Protein AF-A0A6G7ZC68-F1 (afdb_monomer)

pLDDT: mean 85.73, std 11.6, range [29.84, 97.5]

Mean predicted aligned error: 9.09 Å

Sequence (381 aa):
MTNIRFRMNNGDIGSYDFPLTLTQLKEFFPNRTIELLEEKFIPWLNTRNHQTLNAYELNAFVRLYESLTDFEQKKINAIVSLNPSLTLNELTQHIQYLHYFGLINNFDDYTVSDNLARELFVQHYPNGVPDGIIGTDNEPEWFDDGDWAKQHLEHHQTDYGWLFVLNDKLPSIPENEKLYHSRWLEEPSVQVTVTNPTNQSFIRLPLCLDDTELEESCLRLDVESIDDLTLSIENMNLDGELFNHIKPILLESNIQLSNSFISNINKLHYKEIQCLNTVLDYIHVDDQSQLQVILASLHDFKLVETEINTQAEYASIKLKELARNNWVECQKWIDDFIDYDAVGKTMIDNNTIVQTENGFLEVPEEYSHFFENSLTKEEKL

Foldseek 3Di:
DDWWWWAAPVRDIDTDDAPDFPVCCCVVCVVQKTQGDQDDPQLLRNLRHRHIDRSLLVRLLVVLLVVDDPLLVLLLSQVCVVVSPDDSQNSLLCLLVVLQKFFDQDPVLLVQQLSVQVRNVCSNCVPDDPPPPDDPPDSPVSNVSSVCQVVPWDWDQDPRGIMTRNDPDRDDDDPQEREGSDSDDDPFQKWKKKAQPPPRRIYTDHQDDDPRSVFSRCVSRVDSGSQNIAMDMDGDRADPQLCVLVVVQLNVDRPSLSSNLSSLVRPDDPVLSVLLSQVCVQFRDNHSVVVVVCSVCSVVKDDDFDDVQALLRVQVVVVCVVCVPPDDPVVVVCNVVDPSRVVSVVVVVVFVWDRDPGYIIGDDPVCSVRRPVRVVVVVVD

Radius of gyration: 28.59 Å; Cα contacts (8 Å, |Δi|>4): 516; chains: 1; bounding box: 69×56×81 Å

Structure (mmCIF, N/CA/C/O backbone):
data_AF-A0A6G7ZC68-F1
#
_entry.id   AF-A0A6G7ZC68-F1
#
loop_
_atom_site.group_PDB
_atom_site.id
_atom_site.type_symbol
_atom_site.label_atom_id
_atom_site.label_alt_id
_atom_site.label_comp_id
_atom_site.label_asym_id
_atom_site.label_entity_id
_atom_site.label_seq_id
_atom_site.pdbx_PDB_ins_code
_atom_site.Cartn_x
_atom_site.Cartn_y
_atom_site.Cartn_z
_atom_site.occupancy
_atom_site.B_iso_or_equiv
_atom_site.auth_seq_id
_atom_site.auth_comp_id
_atom_site.auth_asym_id
_atom_site.auth_atom_id
_atom_site.pdbx_PDB_model_num
ATOM 1 N N . MET A 1 1 ? 18.693 11.557 -7.534 1.00 72.19 1 MET A N 1
ATOM 2 C CA . MET A 1 1 ? 18.263 12.684 -8.374 1.00 72.19 1 MET A CA 1
ATOM 3 C C . MET A 1 1 ? 18.598 12.379 -9.815 1.00 72.19 1 MET A C 1
ATOM 5 O O . MET A 1 1 ? 19.763 12.150 -10.143 1.00 72.19 1 MET A O 1
ATOM 9 N N . THR A 1 2 ? 17.567 12.371 -10.650 1.00 80.31 2 THR A N 1
ATOM 10 C CA . THR A 1 2 ? 17.617 11.995 -12.057 1.00 80.31 2 THR A CA 1
ATOM 11 C C . THR A 1 2 ? 17.342 13.236 -12.895 1.00 80.31 2 THR A C 1
ATOM 13 O O . THR A 1 2 ? 16.232 13.764 -12.868 1.00 80.31 2 THR A O 1
ATOM 16 N N . ASN A 1 3 ? 18.348 13.734 -13.618 1.00 85.50 3 ASN A N 1
ATOM 17 C CA . ASN A 1 3 ? 18.171 14.909 -14.468 1.00 85.50 3 ASN A CA 1
ATOM 18 C C . ASN A 1 3 ? 17.459 14.508 -15.763 1.00 85.50 3 ASN A C 1
ATOM 20 O O . ASN A 1 3 ? 18.005 13.737 -16.549 1.00 85.50 3 ASN A O 1
ATOM 24 N N . ILE A 1 4 ? 16.250 15.024 -15.983 1.00 85.81 4 ILE A N 1
ATOM 25 C CA . ILE A 1 4 ? 15.424 14.670 -17.139 1.00 85.81 4 ILE A CA 1
ATOM 26 C C . ILE A 1 4 ? 15.220 15.896 -18.018 1.00 85.81 4 ILE A C 1
ATOM 28 O O . ILE A 1 4 ? 14.776 16.951 -17.556 1.00 85.81 4 ILE A O 1
ATOM 32 N N . ARG A 1 5 ? 15.516 15.733 -19.311 1.00 86.56 5 ARG A N 1
ATOM 33 C CA . ARG A 1 5 ? 15.274 16.734 -20.352 1.00 86.56 5 ARG A CA 1
ATOM 34 C C . ARG A 1 5 ? 13.948 16.464 -21.039 1.00 86.56 5 ARG A C 1
ATOM 36 O O . ARG A 1 5 ? 13.687 15.343 -21.464 1.00 86.56 5 ARG A O 1
ATOM 43 N N . PHE A 1 6 ? 13.141 17.495 -21.226 1.00 85.19 6 PHE A N 1
ATOM 44 C CA . PHE A 1 6 ? 11.836 17.352 -21.864 1.00 85.19 6 PHE A CA 1
ATOM 45 C C . PHE A 1 6 ? 11.433 18.622 -22.618 1.00 85.19 6 PHE A C 1
ATOM 47 O O . PHE A 1 6 ? 12.006 19.700 -22.427 1.00 85.19 6 PHE A O 1
ATOM 54 N N . ARG A 1 7 ? 10.432 18.483 -23.486 1.00 83.19 7 ARG A N 1
ATOM 55 C CA . ARG A 1 7 ? 9.741 19.580 -24.160 1.00 83.19 7 ARG A CA 1
ATOM 56 C C . ARG A 1 7 ? 8.352 19.757 -23.545 1.00 83.19 7 ARG A C 1
ATOM 58 O O . ARG A 1 7 ? 7.592 18.799 -23.412 1.00 83.19 7 ARG A O 1
ATOM 65 N N . MET A 1 8 ? 8.048 20.991 -23.165 1.00 77.94 8 MET A N 1
ATOM 66 C CA . MET A 1 8 ? 6.754 21.417 -22.640 1.00 77.94 8 MET A CA 1
ATOM 67 C C . MET A 1 8 ? 5.737 21.616 -23.773 1.00 77.94 8 MET A C 1
ATOM 69 O O . MET A 1 8 ? 6.108 21.853 -24.923 1.00 77.94 8 MET A O 1
ATOM 73 N N . ASN A 1 9 ? 4.440 21.625 -23.444 1.00 72.50 9 ASN A N 1
ATOM 74 C CA . ASN A 1 9 ? 3.363 21.837 -24.426 1.00 72.50 9 ASN A CA 1
ATOM 75 C C . ASN A 1 9 ? 3.447 23.190 -25.164 1.00 72.50 9 ASN A C 1
ATOM 77 O O . ASN A 1 9 ? 2.936 23.318 -26.273 1.00 72.50 9 ASN A O 1
ATOM 81 N N . ASN A 1 10 ? 4.082 24.203 -24.568 1.00 74.56 10 ASN A N 1
ATOM 82 C CA . ASN A 1 10 ? 4.308 25.508 -25.199 1.00 74.56 10 ASN A CA 1
ATOM 83 C C . ASN A 1 10 ? 5.539 25.533 -26.136 1.00 74.56 10 ASN A C 1
ATOM 85 O O . ASN A 1 10 ? 5.815 26.564 -26.745 1.00 74.56 10 ASN A O 1
ATOM 89 N N . GLY A 1 11 ? 6.258 24.413 -26.268 1.00 73.19 11 GLY A N 1
ATOM 90 C CA . GLY A 1 11 ? 7.461 24.271 -27.088 1.00 73.19 11 GLY A CA 1
ATOM 91 C C . GLY A 1 11 ? 8.777 24.557 -26.359 1.00 73.19 11 GLY A C 1
ATOM 92 O O . GLY A 1 11 ? 9.836 24.291 -26.932 1.00 73.19 11 GLY A O 1
ATOM 93 N N . ASP A 1 12 ? 8.734 25.043 -25.114 1.00 79.00 12 ASP A N 1
ATOM 94 C CA . ASP A 1 12 ? 9.936 25.309 -24.324 1.00 79.00 12 ASP A CA 1
ATOM 95 C C . ASP A 1 12 ? 10.637 24.007 -23.923 1.00 79.00 12 ASP A C 1
ATOM 97 O O . ASP A 1 12 ? 10.011 22.968 -23.702 1.00 79.00 12 ASP A O 1
ATOM 101 N N . ILE A 1 13 ? 11.965 24.066 -23.823 1.00 85.44 13 ILE A N 1
ATOM 102 C CA . ILE A 1 13 ? 12.799 22.936 -23.406 1.00 85.44 13 ILE A CA 1
ATOM 103 C C . ILE A 1 13 ? 13.273 23.179 -21.977 1.00 85.44 13 ILE A C 1
ATOM 105 O O . ILE A 1 13 ? 13.881 24.210 -21.691 1.00 85.44 13 ILE A O 1
ATOM 109 N N . GLY A 1 14 ? 13.027 22.202 -21.107 1.00 83.69 14 GLY A N 1
ATOM 110 C CA . GLY A 1 14 ? 13.436 22.209 -19.706 1.00 83.69 14 GLY A CA 1
ATOM 111 C C . GLY A 1 14 ? 14.378 21.055 -19.364 1.00 83.69 14 GLY A C 1
ATOM 112 O O . GLY A 1 14 ? 14.467 20.064 -20.094 1.00 83.69 14 GLY A O 1
ATOM 113 N N . SER A 1 15 ? 15.091 21.201 -18.248 1.00 87.94 15 SER A N 1
ATOM 114 C CA . SER A 1 15 ? 15.918 20.160 -17.629 1.00 87.94 15 SER A CA 1
ATOM 115 C C . SER A 1 15 ? 15.761 20.289 -16.124 1.00 87.94 15 SER A C 1
ATOM 117 O O . SER A 1 15 ? 16.083 21.345 -15.580 1.00 87.94 15 SER A O 1
ATOM 119 N N . TYR A 1 16 ? 15.251 19.254 -15.467 1.00 86.75 16 TYR A N 1
ATOM 120 C CA . TYR A 1 16 ? 14.972 19.290 -14.032 1.00 86.75 16 TYR A CA 1
ATOM 121 C C . TYR A 1 16 ? 15.452 18.008 -13.369 1.00 86.75 16 TYR A C 1
ATOM 123 O O . TYR A 1 16 ? 15.434 16.941 -13.984 1.00 86.75 16 TYR A O 1
ATOM 131 N N . ASP A 1 17 ? 15.864 18.129 -12.112 1.00 89.00 17 ASP A N 1
ATOM 132 C CA . ASP A 1 17 ? 16.223 16.994 -11.274 1.00 89.00 17 ASP A CA 1
ATOM 133 C C . ASP A 1 17 ? 14.951 16.429 -10.636 1.00 89.00 17 ASP A C 1
ATOM 135 O O . ASP A 1 17 ? 14.350 17.057 -9.766 1.00 89.00 17 ASP A O 1
ATOM 139 N N . PHE A 1 18 ? 14.524 15.258 -11.102 1.00 91.25 18 PHE A N 1
ATOM 140 C CA . PHE A 1 18 ? 13.441 14.496 -10.489 1.00 91.25 18 PHE A CA 1
ATOM 141 C C . PHE A 1 18 ? 13.977 13.664 -9.302 1.00 91.25 18 PHE A C 1
ATOM 143 O O . PHE A 1 18 ? 15.152 13.275 -9.323 1.00 91.25 18 PHE A O 1
ATOM 150 N N . PRO A 1 19 ? 13.138 13.362 -8.291 1.00 92.69 19 PRO A N 1
ATOM 151 C CA . PRO A 1 19 ? 11.745 13.791 -8.156 1.00 92.69 19 PRO A CA 1
ATOM 152 C C . PRO A 1 19 ? 11.624 15.253 -7.685 1.00 92.69 19 PRO A C 1
ATOM 154 O O . PRO A 1 19 ? 12.395 15.736 -6.859 1.00 92.69 19 PRO A O 1
ATOM 157 N N . LEU A 1 20 ? 10.626 15.953 -8.212 1.00 92.50 20 LEU A N 1
ATOM 158 C CA . LEU A 1 20 ? 10.234 17.309 -7.853 1.00 92.50 20 LEU A CA 1
ATOM 159 C C . LEU A 1 20 ? 9.220 17.300 -6.707 1.00 92.50 20 LEU A C 1
ATOM 161 O O . LEU A 1 20 ? 8.471 16.340 -6.515 1.00 92.50 20 LEU A O 1
ATOM 165 N N . THR A 1 21 ? 9.164 18.408 -5.968 1.00 93.00 21 THR A N 1
ATOM 166 C CA . THR A 1 21 ? 8.101 18.637 -4.979 1.00 93.00 21 THR A CA 1
ATOM 167 C C . THR A 1 21 ? 6.751 18.862 -5.663 1.00 93.00 21 THR A C 1
ATOM 169 O O . THR A 1 21 ? 6.693 19.344 -6.795 1.00 93.00 21 THR A O 1
ATOM 172 N N . LEU A 1 22 ? 5.649 18.598 -4.954 1.00 91.81 22 LEU A N 1
ATOM 173 C CA . LEU A 1 22 ? 4.298 18.811 -5.481 1.00 91.81 22 LEU A CA 1
ATOM 174 C C . LEU A 1 22 ? 4.061 20.255 -5.958 1.00 91.81 22 LEU A C 1
ATOM 176 O O . LEU A 1 22 ? 3.474 20.474 -7.017 1.00 91.81 22 LEU A O 1
ATOM 180 N N . THR A 1 23 ? 4.563 21.248 -5.219 1.00 93.44 23 THR A N 1
ATOM 181 C CA . THR A 1 23 ? 4.476 22.663 -5.615 1.00 93.44 23 THR A CA 1
ATOM 182 C C . THR A 1 23 ? 5.178 22.914 -6.949 1.00 93.44 23 THR A C 1
ATOM 184 O O . THR A 1 23 ? 4.601 23.544 -7.831 1.00 93.44 23 THR A O 1
ATOM 187 N N . GLN A 1 24 ? 6.387 22.371 -7.129 1.00 93.06 24 GLN A N 1
ATOM 188 C CA . GLN A 1 24 ? 7.128 22.473 -8.389 1.00 93.06 24 GLN A CA 1
ATOM 189 C C . GLN A 1 24 ? 6.419 21.735 -9.527 1.00 93.06 24 GLN A C 1
ATOM 191 O O . GLN A 1 24 ? 6.386 22.245 -10.642 1.00 93.06 24 GLN A O 1
ATOM 196 N N . LEU A 1 25 ? 5.820 20.567 -9.266 1.00 92.06 25 LEU A N 1
ATOM 197 C CA . LEU A 1 25 ? 5.045 19.843 -10.276 1.00 92.06 25 LEU A CA 1
ATOM 198 C C . LEU A 1 25 ? 3.859 20.671 -10.778 1.00 92.06 25 LEU A C 1
ATOM 200 O O . LEU A 1 25 ? 3.668 20.799 -11.987 1.00 92.06 25 LEU A O 1
ATOM 204 N N . LYS A 1 26 ? 3.094 21.268 -9.859 1.00 91.38 26 LYS A N 1
ATOM 205 C CA . LYS A 1 26 ? 1.951 22.131 -10.190 1.00 91.38 26 LYS A CA 1
ATOM 206 C C . LYS A 1 26 ? 2.379 23.390 -10.948 1.00 91.38 26 LYS A C 1
ATOM 208 O O . LYS A 1 26 ? 1.705 23.785 -11.895 1.00 91.38 26 LYS A O 1
ATOM 213 N N . GLU A 1 27 ? 3.493 24.004 -10.550 1.00 90.31 27 GLU A N 1
ATOM 214 C CA . GLU A 1 27 ? 4.019 25.221 -11.178 1.00 90.31 27 GLU A CA 1
ATOM 215 C C . GLU A 1 27 ? 4.593 24.954 -12.576 1.00 90.31 27 GLU A C 1
ATOM 217 O O . GLU A 1 27 ? 4.278 25.671 -13.527 1.00 90.31 27 GLU A O 1
ATOM 222 N N . PHE A 1 28 ? 5.431 23.926 -12.716 1.00 88.25 28 PHE A N 1
ATOM 223 C CA . PHE A 1 28 ? 6.150 23.651 -13.960 1.00 88.25 28 PHE A CA 1
ATOM 224 C C . PHE A 1 28 ? 5.308 22.862 -14.962 1.00 88.25 28 PHE A C 1
ATOM 226 O O . PHE A 1 28 ? 5.465 23.056 -16.166 1.00 88.25 28 PHE A O 1
ATOM 233 N N . PHE A 1 29 ? 4.384 22.014 -14.500 1.00 87.94 29 PHE A N 1
ATOM 234 C CA . PHE A 1 29 ? 3.568 21.148 -15.358 1.00 87.94 29 PHE A CA 1
ATOM 235 C C . PHE A 1 29 ? 2.064 21.349 -15.138 1.00 87.94 29 PHE A C 1
ATOM 237 O O . PHE A 1 29 ? 1.350 20.386 -14.838 1.00 87.94 29 PHE A O 1
ATOM 244 N N . PRO A 1 30 ? 1.527 22.561 -15.374 1.00 82.25 30 PRO A N 1
ATOM 245 C CA . PRO A 1 30 ? 0.097 22.825 -15.205 1.00 82.25 30 PRO A CA 1
ATOM 246 C C . PRO A 1 30 ? -0.774 21.956 -16.128 1.00 82.25 30 PRO A C 1
ATOM 248 O O . PRO A 1 30 ? -1.886 21.587 -15.769 1.00 82.25 30 PRO A O 1
ATOM 251 N N . ASN A 1 31 ? -0.242 21.558 -17.291 1.00 83.62 31 ASN A N 1
ATOM 252 C CA . ASN A 1 31 ? -0.915 20.667 -18.244 1.00 83.62 31 ASN A CA 1
ATOM 253 C C . ASN A 1 31 ? -0.585 19.177 -18.041 1.00 83.62 31 ASN A C 1
ATOM 255 O O . ASN A 1 31 ? -1.036 18.354 -18.833 1.00 83.62 31 ASN A O 1
ATOM 259 N N . ARG A 1 32 ? 0.219 18.828 -17.024 1.00 86.75 32 ARG A N 1
ATOM 260 C CA . ARG A 1 32 ? 0.597 17.461 -16.602 1.00 86.75 32 ARG A CA 1
ATOM 261 C C . ARG A 1 32 ? 1.403 16.627 -17.585 1.00 86.75 32 ARG A C 1
ATOM 263 O O . ARG A 1 32 ? 2.061 15.695 -17.150 1.00 86.75 32 ARG A O 1
ATOM 270 N N . THR A 1 33 ? 1.361 16.909 -18.879 1.00 87.62 33 THR A N 1
ATOM 271 C CA . THR A 1 33 ? 2.051 16.125 -19.904 1.00 87.62 33 THR A CA 1
ATOM 272 C C . THR A 1 33 ? 3.378 16.758 -20.297 1.00 87.62 33 THR A C 1
ATOM 274 O O . THR A 1 33 ? 3.464 17.976 -20.460 1.00 87.62 33 THR A O 1
ATOM 277 N N . ILE A 1 34 ? 4.388 15.922 -20.522 1.00 88.31 34 ILE A N 1
ATOM 278 C CA . ILE A 1 34 ? 5.704 16.317 -21.033 1.00 88.31 34 ILE A CA 1
ATOM 279 C C . ILE A 1 34 ? 6.133 15.383 -22.160 1.00 88.31 34 ILE A C 1
ATOM 281 O O . ILE A 1 34 ? 5.841 14.193 -22.116 1.00 88.31 34 ILE A O 1
ATOM 285 N N . GLU A 1 35 ? 6.843 15.894 -23.163 1.00 90.19 35 GLU A N 1
ATOM 286 C CA . GLU A 1 35 ? 7.511 15.056 -24.166 1.00 90.19 35 GLU A CA 1
ATOM 287 C C . GLU A 1 35 ? 8.961 14.822 -23.737 1.00 90.19 35 GLU A C 1
ATOM 289 O O . GLU A 1 35 ? 9.744 15.770 -23.637 1.00 90.19 35 GLU A O 1
ATOM 294 N N . LEU A 1 36 ? 9.334 13.568 -23.488 1.00 89.06 36 LEU A N 1
ATOM 295 C CA . LEU A 1 36 ? 10.692 13.212 -23.088 1.00 89.06 36 LEU A CA 1
ATOM 296 C C . LEU A 1 36 ? 11.678 13.453 -24.244 1.00 89.06 36 LEU A C 1
ATOM 298 O O . LEU A 1 36 ? 11.459 12.998 -25.366 1.00 89.06 36 LEU A O 1
ATOM 302 N N . LEU A 1 37 ? 12.784 14.149 -23.983 1.00 88.62 37 LEU A N 1
ATOM 303 C CA . LEU A 1 37 ? 13.877 14.284 -24.950 1.00 88.62 37 LEU A CA 1
ATOM 304 C C . LEU A 1 37 ? 14.871 13.125 -24.805 1.00 88.62 37 LEU A C 1
ATOM 306 O O . LEU A 1 37 ? 14.836 12.386 -23.832 1.00 88.62 37 LEU A O 1
ATOM 310 N N . GLU A 1 38 ? 15.754 12.967 -25.790 1.00 88.25 38 GLU A N 1
ATOM 311 C CA . GLU A 1 38 ? 16.694 11.843 -25.869 1.00 88.25 38 GLU A CA 1
ATOM 312 C C . GLU A 1 38 ? 17.550 11.688 -24.593 1.00 88.25 38 GLU A C 1
ATOM 314 O O . GLU A 1 38 ? 18.398 12.534 -24.297 1.00 88.25 38 GLU A O 1
ATOM 319 N N . GLU A 1 39 ? 17.351 10.575 -23.885 1.00 85.94 39 GLU A N 1
ATOM 320 C CA . GLU A 1 39 ? 18.160 10.070 -22.776 1.00 85.94 39 GLU A CA 1
ATOM 321 C C . GLU A 1 39 ? 18.927 8.813 -23.215 1.00 85.94 39 GLU A C 1
ATOM 323 O O . GLU A 1 39 ? 18.379 7.937 -23.886 1.00 85.94 39 GLU A O 1
ATOM 328 N N . LYS A 1 40 ? 20.204 8.700 -22.834 1.00 83.56 40 LYS A N 1
ATOM 329 C CA . LYS A 1 40 ? 21.094 7.605 -23.272 1.00 83.56 40 LYS A CA 1
ATOM 330 C C . LYS A 1 40 ? 21.581 6.720 -22.140 1.00 83.56 40 LYS A C 1
ATOM 332 O O . LYS A 1 40 ? 21.917 5.567 -22.389 1.00 83.56 40 LYS A O 1
ATOM 337 N N . PHE A 1 41 ? 21.652 7.252 -20.928 1.00 83.81 41 PHE A N 1
ATOM 338 C CA . PHE A 1 41 ? 22.380 6.641 -19.822 1.00 83.81 41 PHE A CA 1
ATOM 339 C C . PHE A 1 41 ? 21.474 5.910 -18.836 1.00 83.81 41 PHE A C 1
ATOM 341 O O . PHE A 1 41 ? 21.965 5.088 -18.068 1.00 83.81 41 PHE A O 1
ATOM 348 N N . ILE A 1 42 ? 20.168 6.178 -18.866 1.00 87.06 42 ILE A N 1
ATOM 349 C CA . ILE A 1 42 ? 19.192 5.583 -17.950 1.00 87.06 42 ILE A CA 1
ATOM 350 C C . ILE A 1 42 ? 18.330 4.589 -18.739 1.00 87.06 42 ILE A C 1
ATOM 352 O O . ILE A 1 42 ? 17.476 5.028 -19.509 1.00 87.06 42 ILE A O 1
ATOM 356 N N . PRO A 1 43 ? 18.528 3.265 -18.591 1.00 88.62 43 PRO A N 1
ATOM 357 C CA . PRO A 1 43 ? 17.892 2.259 -19.450 1.00 88.62 43 PRO A CA 1
ATOM 358 C C . PRO A 1 43 ? 16.364 2.325 -19.451 1.00 88.62 43 PRO A C 1
ATOM 360 O O . PRO A 1 43 ? 15.735 2.328 -20.510 1.00 88.62 43 PRO A O 1
ATOM 363 N N . TRP A 1 44 ? 15.763 2.448 -18.266 1.00 90.56 44 TRP A N 1
ATOM 364 C CA . TRP A 1 44 ? 14.313 2.571 -18.123 1.00 90.56 44 TRP A CA 1
ATOM 365 C C . TRP A 1 44 ? 13.751 3.859 -18.732 1.00 90.56 44 TRP A C 1
ATOM 367 O O . TRP A 1 44 ? 12.605 3.865 -19.174 1.00 90.56 44 TRP A O 1
ATOM 377 N N . LEU A 1 45 ? 14.551 4.922 -18.836 1.00 89.88 45 LEU A N 1
ATOM 378 C CA . LEU A 1 45 ? 14.117 6.193 -19.414 1.00 89.88 45 LEU A CA 1
ATOM 379 C C . LEU A 1 45 ? 14.372 6.257 -20.929 1.00 89.88 45 LEU A C 1
ATOM 381 O O . LEU A 1 45 ? 13.512 6.713 -21.673 1.00 89.88 45 LEU A O 1
ATOM 385 N N . ASN A 1 46 ? 15.503 5.725 -21.404 1.00 88.38 46 ASN A N 1
ATOM 386 C CA . ASN A 1 46 ? 15.889 5.693 -22.823 1.00 88.38 46 ASN A CA 1
ATOM 387 C C . ASN A 1 46 ? 14.835 4.982 -23.691 1.00 88.38 46 ASN A C 1
ATOM 389 O O . ASN A 1 46 ? 14.471 5.456 -24.767 1.00 88.38 46 ASN A O 1
ATOM 393 N N . THR A 1 47 ? 14.257 3.891 -23.182 1.00 85.00 47 THR A N 1
ATOM 394 C CA . THR A 1 47 ? 13.164 3.158 -23.852 1.00 85.00 47 THR A CA 1
ATOM 395 C C . THR A 1 47 ? 11.912 4.004 -24.117 1.00 85.00 47 THR A C 1
ATOM 397 O O . THR A 1 47 ? 11.066 3.615 -24.921 1.00 85.00 47 THR A O 1
ATOM 400 N N . ARG A 1 48 ? 11.805 5.183 -23.491 1.00 88.12 48 ARG A N 1
ATOM 401 C CA . ARG A 1 48 ? 10.677 6.117 -23.600 1.00 88.12 48 ARG A CA 1
ATOM 402 C C . ARG A 1 48 ? 11.023 7.402 -24.354 1.00 88.12 48 ARG A C 1
ATOM 404 O O . ARG A 1 48 ? 10.217 8.332 -24.366 1.00 88.12 48 ARG A O 1
ATOM 411 N N . ASN A 1 49 ? 12.202 7.494 -24.970 1.00 88.94 49 ASN A N 1
ATOM 412 C CA . ASN A 1 49 ? 12.625 8.689 -25.703 1.00 88.94 49 ASN A CA 1
ATOM 413 C C . ASN A 1 49 ? 11.552 9.154 -26.703 1.00 88.94 49 ASN A C 1
ATOM 415 O O . ASN A 1 49 ? 11.010 8.351 -27.463 1.00 88.94 49 ASN A O 1
ATOM 419 N N . HIS A 1 50 ? 11.267 10.460 -26.711 1.00 89.06 50 HIS A N 1
ATOM 420 C CA . HIS A 1 50 ? 10.261 11.115 -27.562 1.00 89.06 50 HIS A CA 1
ATOM 421 C C . HIS A 1 50 ? 8.801 10.728 -27.290 1.00 89.06 50 HIS A C 1
ATOM 423 O O . HIS A 1 50 ? 7.915 11.112 -28.055 1.00 89.06 50 HIS A O 1
ATOM 429 N N . GLN A 1 51 ? 8.521 10.001 -26.207 1.00 90.50 51 GLN A N 1
ATOM 430 C CA . GLN A 1 51 ? 7.152 9.725 -25.780 1.00 90.50 51 GLN A CA 1
ATOM 431 C C . GLN A 1 51 ? 6.595 10.875 -24.938 1.00 90.50 51 GLN A C 1
ATOM 433 O O . GLN A 1 51 ? 7.315 11.533 -24.181 1.00 90.50 51 GLN A O 1
ATOM 438 N N . THR A 1 52 ? 5.284 11.095 -25.050 1.00 90.44 52 THR A N 1
ATOM 439 C CA . THR A 1 52 ? 4.545 11.972 -24.142 1.00 90.44 52 THR A CA 1
ATOM 440 C C . THR A 1 52 ? 4.176 11.197 -22.883 1.00 90.44 52 THR A C 1
ATOM 442 O O . THR A 1 52 ? 3.504 10.171 -22.960 1.00 90.44 52 THR A O 1
ATOM 445 N N . LEU A 1 53 ? 4.604 11.696 -21.728 1.00 90.19 53 LEU A N 1
ATOM 446 C CA . LEU A 1 53 ? 4.392 11.086 -20.420 1.00 90.19 53 LEU A CA 1
ATOM 447 C C . LEU A 1 53 ? 3.611 12.039 -19.514 1.00 90.19 53 LEU A C 1
ATOM 449 O O . LEU A 1 53 ? 3.721 13.260 -19.638 1.00 90.19 53 LEU A O 1
ATOM 453 N N . ASN A 1 54 ? 2.853 11.482 -18.570 1.00 90.69 54 ASN A N 1
ATOM 454 C CA . ASN A 1 54 ? 2.333 12.248 -17.442 1.00 90.69 54 ASN A CA 1
ATOM 455 C C . ASN A 1 54 ? 3.493 12.513 -16.457 1.00 90.69 54 ASN A C 1
ATOM 457 O O . ASN A 1 54 ? 4.170 11.586 -16.013 1.00 90.69 54 ASN A O 1
ATOM 461 N N . ALA A 1 55 ? 3.738 13.782 -16.134 1.00 91.88 55 ALA A N 1
ATOM 462 C CA . ALA A 1 55 ? 4.824 14.237 -15.274 1.00 91.88 55 ALA A CA 1
ATOM 463 C C . ALA A 1 55 ? 4.671 13.761 -13.824 1.00 91.88 55 ALA A C 1
ATOM 465 O O . ALA A 1 55 ? 5.680 13.481 -13.189 1.00 91.88 55 ALA A O 1
ATOM 466 N N . TYR A 1 56 ? 3.442 13.621 -13.318 1.00 92.88 56 TYR A N 1
ATOM 467 C CA . TYR A 1 56 ? 3.167 13.068 -11.987 1.00 92.88 56 TYR A CA 1
ATOM 468 C C . TYR A 1 56 ? 3.474 11.568 -11.952 1.00 92.88 56 TYR A C 1
ATOM 470 O O . TYR A 1 56 ? 4.092 11.093 -11.006 1.00 92.88 56 TYR A O 1
ATOM 478 N N . GLU A 1 57 ? 3.119 10.828 -13.008 1.00 92.00 57 GLU A N 1
ATOM 479 C CA . GLU A 1 57 ? 3.464 9.404 -13.135 1.00 92.00 57 GLU A CA 1
ATOM 480 C C . GLU A 1 57 ? 4.982 9.200 -13.197 1.00 92.00 57 GLU A C 1
ATOM 482 O O . GLU A 1 57 ? 5.532 8.337 -12.515 1.00 92.00 57 GLU A O 1
ATOM 487 N N . LEU A 1 58 ? 5.674 10.034 -13.981 1.00 92.94 58 LEU A N 1
ATOM 488 C CA . LEU A 1 58 ? 7.131 10.026 -14.047 1.00 92.94 58 LEU A CA 1
ATOM 489 C C . LEU A 1 58 ? 7.754 10.375 -12.690 1.00 92.94 58 LEU A C 1
ATOM 491 O O . LEU A 1 58 ? 8.686 9.698 -12.269 1.00 92.94 58 LEU A O 1
ATOM 495 N N . ASN A 1 59 ? 7.242 11.399 -12.001 1.00 93.75 59 ASN A N 1
ATOM 496 C CA . ASN A 1 59 ? 7.748 11.816 -10.694 1.00 93.75 59 ASN A CA 1
ATOM 497 C C . ASN A 1 59 ? 7.612 10.712 -9.648 1.00 93.75 59 ASN A C 1
ATOM 499 O O . ASN A 1 59 ? 8.584 10.399 -8.962 1.00 93.75 59 ASN A O 1
ATOM 503 N N . ALA A 1 60 ? 6.435 10.086 -9.590 1.00 91.69 60 ALA A N 1
ATOM 504 C CA . ALA A 1 60 ? 6.149 8.980 -8.691 1.00 91.69 60 ALA A CA 1
ATOM 505 C C . ALA A 1 60 ? 7.066 7.779 -8.973 1.00 91.69 60 ALA A C 1
ATOM 507 O O . ALA A 1 60 ? 7.646 7.213 -8.046 1.00 91.69 60 ALA A O 1
ATOM 508 N N . PHE A 1 61 ? 7.269 7.428 -10.248 1.00 93.56 61 PHE A N 1
ATOM 509 C CA . PHE A 1 61 ? 8.182 6.345 -10.609 1.00 93.56 61 PHE A CA 1
ATOM 510 C C . PHE A 1 61 ? 9.642 6.670 -10.273 1.00 93.56 61 PHE A C 1
ATOM 512 O O . PHE A 1 61 ? 10.332 5.824 -9.710 1.00 93.56 61 PHE A O 1
ATOM 519 N N . VAL A 1 62 ? 10.129 7.882 -10.575 1.00 93.56 62 VAL A N 1
ATOM 520 C CA . VAL A 1 62 ? 11.504 8.288 -10.231 1.00 93.56 62 VAL A CA 1
ATOM 521 C C . VAL A 1 62 ? 11.707 8.242 -8.720 1.00 93.56 62 VAL A C 1
ATOM 523 O O . VAL A 1 62 ? 12.713 7.704 -8.269 1.00 93.56 62 VAL A O 1
ATOM 526 N N . ARG A 1 63 ? 10.745 8.737 -7.931 1.00 91.44 63 ARG A N 1
ATOM 527 C CA . ARG A 1 63 ? 10.781 8.659 -6.464 1.00 91.44 63 ARG A CA 1
ATOM 528 C C . ARG A 1 63 ? 10.905 7.210 -5.987 1.00 91.44 63 ARG A C 1
ATOM 530 O O . ARG A 1 63 ? 11.781 6.913 -5.177 1.00 91.44 63 ARG A O 1
ATOM 537 N N . LEU A 1 64 ? 10.088 6.304 -6.529 1.00 92.12 64 LEU A N 1
ATOM 538 C CA . LEU A 1 64 ? 10.156 4.879 -6.209 1.00 92.12 64 LEU A CA 1
ATOM 539 C C . LEU A 1 64 ? 11.506 4.268 -6.619 1.00 92.12 64 LEU A C 1
ATOM 541 O O . LEU A 1 64 ? 12.146 3.611 -5.804 1.00 92.12 64 LEU A O 1
ATOM 545 N N . TYR A 1 65 ? 11.976 4.518 -7.842 1.00 93.62 65 TYR A N 1
ATOM 546 C CA . TYR A 1 65 ? 13.245 3.996 -8.354 1.00 93.62 65 TYR A CA 1
ATOM 547 C C . TYR A 1 65 ? 14.451 4.494 -7.543 1.00 93.62 65 TYR A C 1
ATOM 549 O O . TYR A 1 65 ? 15.351 3.715 -7.239 1.00 93.62 65 TYR A O 1
ATOM 557 N N . GLU A 1 66 ? 14.466 5.768 -7.144 1.00 92.19 66 GLU A N 1
ATOM 558 C CA . GLU A 1 66 ? 15.541 6.345 -6.326 1.00 92.19 66 GLU A CA 1
ATOM 559 C C . GLU A 1 66 ? 15.533 5.865 -4.873 1.00 92.19 66 GLU A C 1
ATOM 561 O O . GLU A 1 66 ? 16.570 5.928 -4.215 1.00 92.19 66 GLU A O 1
ATOM 566 N N . SER A 1 67 ? 14.402 5.349 -4.381 1.00 90.81 67 SER A N 1
ATOM 567 C CA . SER A 1 67 ? 14.332 4.689 -3.069 1.00 90.81 67 SER A CA 1
ATOM 568 C C . SER A 1 67 ? 14.990 3.302 -3.051 1.00 90.81 67 SER A C 1
ATOM 570 O O . SER A 1 67 ? 15.261 2.761 -1.978 1.00 90.81 67 SER A O 1
ATOM 572 N N . LEU A 1 68 ? 15.251 2.719 -4.227 1.00 92.75 68 LEU A N 1
ATOM 573 C CA . LEU A 1 68 ? 15.893 1.416 -4.368 1.00 92.75 68 LEU A CA 1
ATOM 574 C C . LEU A 1 68 ? 17.402 1.509 -4.150 1.00 92.75 68 LEU A C 1
ATOM 576 O O . LEU A 1 68 ? 18.048 2.483 -4.539 1.00 92.75 68 LEU A O 1
ATOM 580 N N . THR A 1 69 ? 17.978 0.437 -3.615 1.00 93.88 69 THR A N 1
ATOM 581 C CA . THR A 1 69 ? 19.435 0.279 -3.535 1.00 93.88 69 THR A CA 1
ATOM 582 C C . THR A 1 69 ? 20.064 0.164 -4.927 1.00 93.88 69 THR A C 1
ATOM 584 O O . THR A 1 69 ? 19.423 -0.280 -5.881 1.00 93.88 69 THR A O 1
ATOM 587 N N . ASP A 1 70 ? 21.359 0.471 -5.049 1.00 94.88 70 ASP A N 1
ATOM 588 C CA . ASP A 1 70 ? 22.104 0.342 -6.312 1.00 94.88 70 ASP A CA 1
ATOM 589 C C . ASP A 1 70 ? 21.963 -1.050 -6.957 1.00 94.88 70 ASP A C 1
ATOM 591 O O . ASP A 1 70 ? 21.913 -1.183 -8.182 1.00 94.88 70 ASP A O 1
ATOM 595 N N . PHE A 1 71 ? 21.905 -2.109 -6.144 1.00 94.69 71 PHE A N 1
ATOM 596 C CA . PHE A 1 71 ? 21.725 -3.479 -6.626 1.00 94.69 71 PHE A CA 1
ATOM 597 C C . PHE A 1 71 ? 20.325 -3.706 -7.213 1.00 94.69 71 PHE A C 1
ATOM 599 O O . PHE A 1 71 ? 20.182 -4.275 -8.295 1.00 94.69 71 PHE A O 1
ATOM 606 N N . GLU A 1 72 ? 19.292 -3.217 -6.536 1.00 95.12 72 GLU A N 1
ATOM 607 C CA . GLU A 1 72 ? 17.903 -3.312 -6.989 1.00 95.12 72 GLU A CA 1
ATOM 608 C C . GLU A 1 72 ? 17.667 -2.481 -8.252 1.00 95.12 72 GLU A C 1
ATOM 610 O O . GLU A 1 72 ? 17.023 -2.952 -9.188 1.00 95.12 72 GLU A O 1
ATOM 615 N N . GLN A 1 73 ? 18.272 -1.295 -8.341 1.00 95.62 73 GLN A N 1
ATOM 616 C CA . GLN A 1 73 ? 18.265 -0.483 -9.558 1.00 95.62 73 GLN A CA 1
ATOM 617 C C . GLN A 1 73 ? 18.898 -1.228 -10.743 1.00 95.62 73 GLN A C 1
ATOM 619 O O . GLN A 1 73 ? 18.337 -1.240 -11.840 1.00 95.62 73 GLN A O 1
ATOM 624 N N . LYS A 1 74 ? 20.038 -1.910 -10.542 1.00 95.88 74 LYS A N 1
ATOM 625 C CA . LYS A 1 74 ? 20.643 -2.774 -11.576 1.00 95.88 74 LYS A CA 1
ATOM 626 C C . LYS A 1 74 ? 19.710 -3.910 -11.990 1.00 95.88 74 LYS A C 1
ATOM 628 O O . LYS A 1 74 ? 19.622 -4.204 -13.178 1.00 95.88 74 LYS A O 1
ATOM 633 N N . LYS A 1 75 ? 18.988 -4.514 -11.043 1.00 96.38 75 LYS A N 1
ATOM 634 C CA . LYS A 1 75 ? 18.001 -5.566 -11.323 1.00 96.38 75 LYS A CA 1
ATOM 635 C C . LYS A 1 75 ? 16.833 -5.044 -12.166 1.00 96.38 75 LYS A C 1
ATOM 637 O O . LYS A 1 75 ? 16.493 -5.671 -13.164 1.00 96.38 75 LYS A O 1
ATOM 642 N N . ILE A 1 76 ? 16.288 -3.868 -11.851 1.00 96.31 76 ILE A N 1
ATOM 643 C CA . ILE A 1 76 ? 15.262 -3.215 -12.682 1.00 96.31 76 ILE A CA 1
ATOM 644 C C . ILE A 1 76 ? 15.793 -2.896 -14.083 1.00 96.31 76 ILE A C 1
ATOM 646 O O . ILE A 1 76 ? 15.123 -3.168 -15.077 1.00 96.31 76 ILE A O 1
ATOM 650 N N . ASN A 1 77 ? 17.016 -2.381 -14.195 1.00 95.12 77 ASN A N 1
ATOM 651 C CA . ASN A 1 77 ? 17.617 -2.101 -15.498 1.00 95.12 77 ASN A CA 1
ATOM 652 C C . ASN A 1 77 ? 17.866 -3.376 -16.326 1.00 95.12 77 ASN A C 1
ATOM 654 O O . ASN A 1 77 ? 17.673 -3.355 -17.542 1.00 95.12 77 ASN A O 1
ATOM 658 N N . ALA A 1 78 ? 18.221 -4.492 -15.681 1.00 95.94 78 ALA A N 1
ATOM 659 C CA . ALA A 1 78 ? 18.304 -5.804 -16.321 1.00 95.94 78 ALA A CA 1
ATOM 660 C C . ALA A 1 78 ? 16.938 -6.240 -16.878 1.00 95.94 78 ALA A C 1
ATOM 662 O O . ALA A 1 78 ? 16.847 -6.588 -18.054 1.00 95.94 78 ALA A O 1
ATOM 663 N N . ILE A 1 79 ? 15.870 -6.131 -16.078 1.00 95.81 79 ILE A N 1
ATOM 664 C CA . ILE A 1 79 ? 14.491 -6.428 -16.503 1.00 95.81 79 ILE A CA 1
ATOM 665 C C . ILE A 1 79 ? 14.101 -5.586 -17.727 1.00 95.81 79 ILE A C 1
ATOM 667 O O . ILE A 1 79 ? 13.604 -6.125 -18.717 1.00 95.81 79 ILE A O 1
ATOM 671 N N . VAL A 1 80 ? 14.376 -4.278 -17.700 1.00 95.31 80 VAL A N 1
ATOM 672 C CA . VAL A 1 80 ? 14.054 -3.376 -18.817 1.00 95.31 80 VAL A CA 1
ATOM 673 C C . VAL A 1 80 ? 14.842 -3.712 -20.079 1.00 95.31 80 VAL A C 1
ATOM 675 O O . VAL A 1 80 ? 14.296 -3.626 -21.175 1.00 95.31 80 VAL A O 1
ATOM 678 N N . SER A 1 81 ? 16.117 -4.090 -19.953 1.00 93.31 81 SER A N 1
ATOM 679 C CA . SER A 1 81 ? 16.940 -4.430 -21.122 1.00 93.31 81 SER A CA 1
ATOM 680 C C . SER A 1 81 ? 16.385 -5.618 -21.915 1.00 93.31 81 SER A C 1
ATOM 682 O O . SER A 1 81 ? 16.542 -5.661 -23.134 1.00 93.31 81 SER A O 1
ATOM 684 N N . LEU A 1 82 ? 15.691 -6.539 -21.240 1.00 93.12 82 LEU A N 1
ATOM 685 C CA . LEU A 1 82 ? 15.002 -7.666 -21.869 1.00 93.12 82 LEU A CA 1
ATOM 686 C C . LEU A 1 82 ? 13.594 -7.289 -22.344 1.00 93.12 82 LEU A C 1
ATOM 688 O O . LEU A 1 82 ? 13.140 -7.788 -23.371 1.00 93.12 82 LEU A O 1
ATOM 692 N N . ASN A 1 83 ? 12.922 -6.384 -21.626 1.00 91.69 83 ASN A N 1
ATOM 693 C CA . ASN A 1 83 ? 11.545 -5.968 -21.888 1.00 91.69 83 ASN A CA 1
ATOM 694 C C . ASN A 1 83 ? 11.439 -4.438 -22.052 1.00 91.69 83 ASN A C 1
ATOM 696 O O . ASN A 1 83 ? 10.908 -3.745 -21.179 1.00 91.69 83 ASN A O 1
ATOM 700 N N . PRO 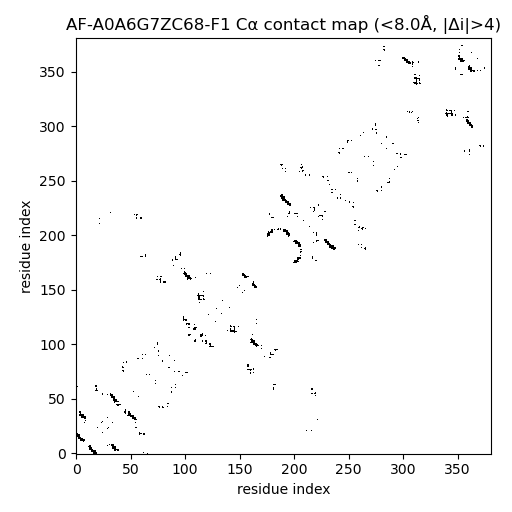A 1 84 ? 11.913 -3.871 -23.178 1.00 88.31 84 PRO A N 1
ATOM 701 C CA . PRO A 1 84 ? 11.968 -2.421 -23.360 1.00 88.31 84 PRO A CA 1
ATOM 702 C C . PRO A 1 84 ? 10.590 -1.760 -23.513 1.00 88.31 84 PRO A C 1
ATOM 704 O O . PRO A 1 84 ? 10.492 -0.539 -23.449 1.00 88.31 84 PRO A O 1
ATOM 707 N N . SER A 1 85 ? 9.524 -2.538 -23.730 1.00 89.94 85 SER A N 1
ATOM 708 C CA . SER A 1 85 ? 8.159 -2.034 -23.921 1.00 89.94 85 SER A CA 1
ATOM 709 C C . SER A 1 85 ? 7.370 -1.824 -22.628 1.00 89.94 85 SER A C 1
ATOM 711 O O . SER A 1 85 ? 6.243 -1.343 -22.709 1.00 89.94 85 SER A O 1
ATOM 713 N N . LEU A 1 86 ? 7.918 -2.188 -21.463 1.00 92.19 86 LEU A N 1
ATOM 714 C CA . LEU A 1 86 ? 7.219 -2.038 -20.185 1.00 92.19 86 LEU A CA 1
ATOM 715 C C . LEU A 1 86 ? 6.883 -0.568 -19.929 1.00 92.19 86 LEU A C 1
ATOM 717 O O . LEU A 1 86 ? 7.762 0.291 -20.001 1.00 92.19 86 LEU A O 1
ATOM 721 N N . THR A 1 87 ? 5.632 -0.288 -19.585 1.00 92.00 87 THR A N 1
ATOM 722 C CA . THR A 1 87 ? 5.114 1.006 -19.123 1.00 92.00 87 THR A CA 1
ATOM 723 C C . THR A 1 87 ? 5.634 1.351 -17.724 1.00 92.00 87 THR A C 1
ATOM 725 O O . THR A 1 87 ? 6.173 0.502 -17.022 1.00 92.00 87 THR A O 1
ATOM 728 N N . LEU A 1 88 ? 5.523 2.616 -17.287 1.00 92.94 88 LEU A N 1
ATOM 729 C CA . LEU A 1 88 ? 5.923 2.996 -15.915 1.00 92.94 88 LEU A CA 1
ATOM 730 C C . LEU A 1 88 ? 5.130 2.219 -14.854 1.00 92.94 88 LEU A C 1
ATOM 732 O O . LEU A 1 88 ? 5.694 1.822 -13.842 1.00 92.94 88 LEU A O 1
ATOM 736 N N . ASN A 1 89 ? 3.858 1.936 -15.131 1.00 92.12 89 ASN A N 1
ATOM 737 C CA . ASN A 1 89 ? 2.996 1.156 -14.255 1.00 92.12 89 ASN A CA 1
ATOM 738 C C . ASN A 1 89 ? 3.477 -0.300 -14.129 1.00 92.12 89 ASN A C 1
ATOM 740 O O . ASN A 1 89 ? 3.603 -0.826 -13.028 1.00 92.12 89 ASN A O 1
ATOM 744 N N . GLU A 1 90 ? 3.841 -0.933 -15.248 1.00 93.69 90 GLU A N 1
ATOM 745 C CA . GLU A 1 90 ? 4.425 -2.279 -15.229 1.00 93.69 90 GLU A CA 1
ATOM 746 C C . GLU A 1 90 ? 5.802 -2.292 -14.555 1.00 93.69 90 GLU A C 1
ATOM 748 O O . GLU A 1 90 ? 6.120 -3.240 -13.843 1.00 93.69 90 GLU A O 1
ATOM 753 N N . LEU A 1 91 ? 6.621 -1.244 -14.699 1.00 94.44 91 LEU A N 1
ATOM 754 C CA . LEU A 1 91 ? 7.876 -1.150 -13.945 1.00 94.44 91 LEU A CA 1
ATOM 755 C C . LEU A 1 91 ? 7.637 -1.021 -12.437 1.00 94.44 91 LEU A C 1
ATOM 757 O O . LEU A 1 91 ? 8.336 -1.675 -11.666 1.00 94.44 91 LEU A O 1
ATOM 761 N N . THR A 1 92 ? 6.640 -0.241 -12.012 1.00 93.75 92 THR A N 1
ATOM 762 C CA . THR A 1 92 ? 6.209 -0.182 -10.605 1.00 93.75 92 THR A CA 1
ATOM 763 C C . THR A 1 92 ? 5.826 -1.570 -10.095 1.00 93.75 92 THR A C 1
ATOM 765 O O . THR A 1 92 ? 6.275 -1.966 -9.021 1.00 93.75 92 THR A O 1
ATOM 768 N N . GLN A 1 93 ? 5.092 -2.358 -10.888 1.00 93.62 93 GLN A N 1
ATOM 769 C CA . GLN A 1 93 ? 4.785 -3.745 -10.539 1.00 93.62 93 GLN A CA 1
ATOM 770 C C . GLN A 1 93 ? 6.047 -4.601 -10.377 1.00 93.62 93 GLN A C 1
ATOM 772 O O . GLN A 1 93 ? 6.178 -5.324 -9.393 1.00 93.62 93 GLN A O 1
ATOM 777 N N . HIS A 1 94 ? 7.003 -4.515 -11.304 1.00 94.12 94 HIS A N 1
ATOM 778 C CA . HIS A 1 94 ? 8.254 -5.271 -11.192 1.00 94.12 94 HIS A CA 1
ATOM 779 C C . HIS A 1 94 ? 9.063 -4.871 -9.948 1.00 94.12 94 HIS A C 1
ATOM 781 O O . HIS A 1 94 ? 9.748 -5.713 -9.376 1.00 94.12 94 HIS A O 1
ATOM 787 N N . ILE A 1 95 ? 8.963 -3.615 -9.497 1.00 94.25 95 ILE A N 1
ATOM 788 C CA . ILE A 1 95 ? 9.552 -3.164 -8.228 1.00 94.25 95 ILE A CA 1
ATOM 789 C C . ILE A 1 95 ? 8.817 -3.778 -7.025 1.00 94.25 95 ILE A C 1
ATOM 791 O O . ILE A 1 95 ? 9.467 -4.271 -6.105 1.00 94.25 95 ILE A O 1
ATOM 795 N N . GLN A 1 96 ? 7.482 -3.797 -7.030 1.00 91.12 96 GLN A N 1
ATOM 796 C CA . GLN A 1 96 ? 6.676 -4.412 -5.960 1.00 91.12 96 GLN A CA 1
ATOM 797 C C . GLN A 1 96 ? 6.933 -5.922 -5.832 1.00 91.12 96 GLN A C 1
ATOM 799 O O . GLN A 1 96 ? 6.994 -6.464 -4.730 1.00 91.12 96 GLN A O 1
ATOM 804 N N . TYR A 1 97 ? 7.168 -6.593 -6.959 1.00 92.44 97 TYR A N 1
ATOM 805 C CA . TYR A 1 97 ? 7.452 -8.026 -7.035 1.00 92.44 97 TYR A CA 1
ATOM 806 C C . TYR A 1 97 ? 8.924 -8.319 -7.351 1.00 92.44 97 TYR A C 1
ATOM 808 O O . TYR A 1 97 ? 9.248 -9.336 -7.958 1.00 92.44 97 TYR A O 1
ATOM 816 N N . LEU A 1 98 ? 9.852 -7.462 -6.914 1.00 93.38 98 LEU A N 1
ATOM 817 C CA . LEU A 1 98 ? 11.275 -7.599 -7.252 1.00 93.38 98 LEU A CA 1
ATOM 818 C C . LEU A 1 98 ? 11.901 -8.924 -6.772 1.00 93.38 98 LEU A C 1
ATOM 820 O O . LEU A 1 98 ? 12.877 -9.400 -7.349 1.00 93.38 98 LEU A O 1
ATOM 824 N N . HIS A 1 99 ? 11.316 -9.531 -5.737 1.00 92.19 99 HIS A N 1
ATOM 825 C CA . HIS A 1 99 ? 11.674 -10.842 -5.188 1.00 92.19 99 HIS A CA 1
ATOM 826 C C . HIS A 1 99 ? 11.295 -12.027 -6.104 1.00 92.19 99 HIS A C 1
ATOM 828 O O . HIS A 1 99 ? 11.689 -13.164 -5.849 1.00 92.19 99 HIS A O 1
ATOM 834 N N . TYR A 1 100 ? 10.558 -11.788 -7.195 1.00 94.88 100 TYR A N 1
ATOM 835 C CA . TYR A 1 100 ? 10.317 -12.780 -8.253 1.00 94.88 100 TYR A CA 1
ATOM 836 C C . TYR A 1 100 ? 11.498 -12.889 -9.223 1.00 94.88 100 TYR A C 1
ATOM 838 O O . TYR A 1 100 ? 11.499 -13.752 -10.099 1.00 94.88 100 TYR A O 1
ATOM 846 N N . PHE A 1 101 ? 12.519 -12.046 -9.059 1.00 96.12 101 PHE A N 1
ATOM 847 C CA . PHE A 1 101 ? 13.683 -11.993 -9.928 1.00 96.12 101 PHE A CA 1
ATOM 848 C C . PHE A 1 101 ? 14.978 -12.066 -9.115 1.00 96.12 101 PHE A C 1
ATOM 850 O O . PHE A 1 101 ? 15.156 -11.343 -8.131 1.00 96.12 101 PHE A O 1
ATOM 857 N N . GLY A 1 102 ? 15.921 -12.894 -9.559 1.00 96.25 102 GLY A N 1
ATOM 858 C CA . GLY A 1 102 ? 17.267 -12.992 -8.996 1.00 96.25 102 GLY A CA 1
ATOM 859 C C . GLY A 1 102 ? 18.291 -12.392 -9.952 1.00 96.25 102 GLY A C 1
ATOM 860 O O . GLY A 1 102 ? 18.349 -12.798 -11.105 1.00 96.25 102 GLY A O 1
ATOM 861 N N . LEU A 1 103 ? 19.104 -11.430 -9.513 1.00 97.44 103 LEU A N 1
ATOM 862 C CA . LEU A 1 103 ? 20.212 -10.908 -10.317 1.00 97.44 103 LEU A CA 1
ATOM 863 C C . LEU A 1 103 ? 21.533 -11.432 -9.759 1.00 97.44 103 LEU A C 1
ATOM 865 O O . LEU A 1 103 ? 21.857 -11.176 -8.603 1.00 97.44 103 LEU A O 1
ATOM 869 N N . ILE A 1 104 ? 22.317 -12.101 -10.598 1.00 97.12 104 ILE A N 1
ATOM 870 C CA . ILE A 1 104 ? 23.666 -12.565 -10.272 1.00 97.12 104 ILE A CA 1
ATOM 871 C C . ILE A 1 104 ? 24.658 -11.756 -11.099 1.00 97.12 104 ILE A C 1
ATOM 873 O O . ILE A 1 104 ? 24.829 -11.976 -12.300 1.00 97.12 104 ILE A O 1
ATOM 877 N N . ASN A 1 105 ? 25.288 -10.771 -10.463 1.00 92.56 105 ASN A N 1
ATOM 878 C CA . ASN A 1 105 ? 26.186 -9.814 -11.119 1.00 92.56 105 ASN A CA 1
ATOM 879 C C . ASN A 1 105 ? 27.680 -10.132 -10.921 1.00 92.56 105 ASN A C 1
ATOM 881 O O . ASN A 1 105 ? 28.536 -9.386 -11.399 1.00 92.56 105 ASN A O 1
ATOM 885 N N . ASN A 1 106 ? 27.982 -11.242 -10.249 1.00 91.38 106 ASN A N 1
ATOM 886 C CA . ASN A 1 106 ? 29.322 -11.749 -10.006 1.00 91.38 106 ASN A CA 1
ATOM 887 C C . ASN A 1 106 ? 29.508 -13.101 -10.710 1.00 91.38 106 ASN A C 1
ATOM 889 O O . ASN A 1 106 ? 28.641 -13.974 -10.672 1.00 91.38 106 ASN A O 1
ATOM 893 N N . PHE A 1 107 ? 30.655 -13.268 -11.364 1.00 85.81 107 PHE A N 1
ATOM 894 C CA . PHE A 1 107 ? 31.003 -14.497 -12.068 1.00 85.81 107 PHE A CA 1
ATOM 895 C C . PHE A 1 107 ? 31.180 -15.687 -11.117 1.00 85.81 107 PHE A C 1
ATOM 897 O O . PHE A 1 107 ? 30.757 -16.795 -11.448 1.00 85.81 107 PHE A O 1
ATOM 904 N N . ASP A 1 108 ? 31.768 -15.470 -9.940 1.00 85.81 108 ASP A N 1
ATOM 905 C CA . ASP A 1 108 ? 31.996 -16.545 -8.970 1.00 85.81 108 ASP A CA 1
ATOM 906 C C . ASP A 1 108 ? 30.661 -17.068 -8.424 1.00 85.81 108 ASP A C 1
ATOM 908 O O . ASP A 1 108 ? 30.442 -18.277 -8.393 1.00 85.81 108 ASP A O 1
ATOM 912 N N . ASP A 1 109 ? 29.721 -16.166 -8.133 1.00 87.62 109 ASP A N 1
ATOM 913 C CA . ASP A 1 109 ? 28.389 -16.530 -7.635 1.00 87.62 109 ASP A CA 1
ATOM 914 C C . ASP A 1 109 ? 27.543 -17.236 -8.695 1.00 87.62 109 ASP A C 1
ATOM 916 O O . ASP A 1 109 ? 26.754 -18.114 -8.374 1.00 87.62 109 ASP A O 1
ATOM 920 N N . TYR A 1 110 ? 27.740 -16.922 -9.978 1.00 90.12 110 TYR A N 1
ATOM 921 C CA . TYR A 1 110 ? 27.111 -17.687 -11.052 1.00 90.12 110 TYR A CA 1
ATOM 922 C C . TYR A 1 110 ? 27.764 -19.062 -11.235 1.00 90.12 110 TYR A C 1
ATOM 924 O O . TYR A 1 110 ? 27.083 -20.051 -11.491 1.00 90.12 110 TYR A O 1
ATOM 932 N N . THR A 1 111 ? 29.092 -19.161 -11.156 1.00 89.00 111 THR A N 1
ATOM 933 C CA . THR A 1 111 ? 29.799 -20.408 -11.485 1.00 89.00 111 THR A CA 1
ATOM 934 C C . THR A 1 111 ? 29.752 -21.440 -10.367 1.00 89.00 111 THR A C 1
ATOM 936 O O . THR A 1 111 ? 29.562 -22.621 -10.667 1.00 89.00 111 THR A O 1
ATOM 939 N N . VAL A 1 112 ? 29.842 -21.024 -9.104 1.00 91.75 112 VAL A N 1
ATOM 940 C CA . VAL A 1 112 ? 29.758 -21.906 -7.934 1.00 91.75 112 VAL A CA 1
ATOM 941 C C . VAL A 1 112 ? 28.291 -22.15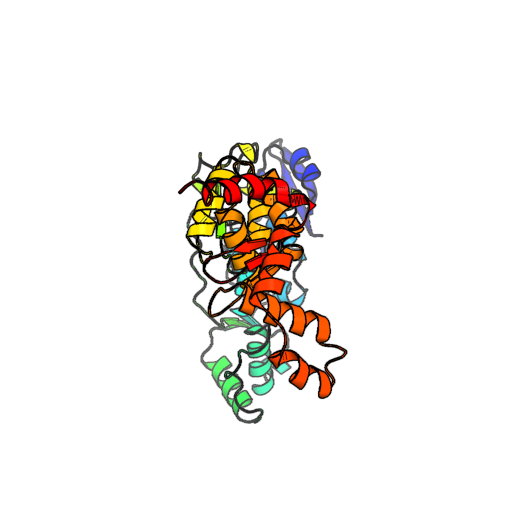3 -7.583 1.00 91.75 112 VAL A C 1
ATOM 943 O O . VAL A 1 112 ? 27.576 -21.231 -7.213 1.00 91.75 112 VAL A O 1
ATOM 946 N N . SER A 1 113 ? 27.828 -23.399 -7.710 1.00 90.44 113 SER A N 1
ATOM 947 C CA . SER A 1 113 ? 26.400 -23.724 -7.576 1.00 90.44 113 SER A CA 1
ATOM 948 C C . SER A 1 113 ? 25.839 -23.472 -6.169 1.00 90.44 113 SER A C 1
ATOM 950 O O . SER A 1 113 ? 24.754 -22.910 -6.069 1.00 90.44 113 SER A O 1
ATOM 952 N N . ASP A 1 114 ? 26.593 -23.755 -5.100 1.00 89.00 114 ASP A N 1
ATOM 953 C CA . ASP A 1 114 ? 26.189 -23.386 -3.728 1.00 89.00 114 ASP A CA 1
ATOM 954 C C . ASP A 1 114 ? 25.982 -21.867 -3.575 1.00 89.00 114 ASP A C 1
ATOM 956 O O . ASP A 1 114 ? 24.931 -21.436 -3.098 1.00 89.00 114 ASP A O 1
ATOM 960 N N . ASN A 1 115 ? 26.922 -21.044 -4.062 1.00 90.56 115 ASN A N 1
ATOM 961 C CA . ASN A 1 115 ? 26.773 -19.586 -4.033 1.00 90.56 115 ASN A CA 1
ATOM 962 C C . ASN A 1 115 ? 25.538 -19.134 -4.814 1.00 90.56 115 ASN A C 1
ATOM 964 O O . ASN A 1 115 ? 24.769 -18.318 -4.312 1.00 90.56 115 ASN A O 1
ATOM 968 N N . LEU A 1 116 ? 25.327 -19.677 -6.019 1.00 93.38 116 LEU A N 1
ATOM 969 C CA . LEU A 1 116 ? 24.169 -19.334 -6.838 1.00 93.38 116 LEU A CA 1
ATOM 970 C C . LEU A 1 116 ? 22.869 -19.590 -6.076 1.00 93.38 116 LEU A C 1
ATOM 972 O O . LEU A 1 116 ? 22.014 -18.709 -6.003 1.00 93.38 116 LEU A O 1
ATOM 976 N N . ALA A 1 117 ? 22.721 -20.791 -5.518 1.00 91.31 117 ALA A N 1
ATOM 977 C CA . ALA A 1 117 ? 21.511 -21.183 -4.814 1.00 91.31 117 ALA A CA 1
ATOM 978 C C . ALA A 1 117 ? 21.242 -20.259 -3.620 1.00 91.31 117 ALA A C 1
ATOM 980 O O . ALA A 1 117 ? 20.133 -19.744 -3.477 1.00 91.31 117 ALA A O 1
ATOM 981 N N . ARG A 1 118 ? 22.278 -19.964 -2.824 1.00 88.50 118 ARG A N 1
ATOM 982 C CA . ARG A 1 118 ? 22.192 -19.040 -1.685 1.00 88.50 118 ARG A CA 1
ATOM 983 C C . ARG A 1 118 ? 21.795 -17.627 -2.112 1.00 88.50 118 ARG A C 1
ATOM 985 O O . ARG A 1 118 ? 20.899 -17.041 -1.507 1.00 88.50 118 ARG A O 1
ATOM 992 N N . GLU A 1 119 ? 22.414 -17.093 -3.161 1.00 92.00 119 GLU A N 1
ATOM 993 C CA . GLU A 1 119 ? 22.125 -15.746 -3.662 1.00 92.00 119 GLU A CA 1
ATOM 994 C C . GLU A 1 119 ? 20.699 -15.624 -4.210 1.00 92.00 119 GLU A C 1
ATOM 996 O O . GLU A 1 119 ? 19.996 -14.659 -3.902 1.00 92.00 119 GLU A O 1
ATOM 1001 N N . LEU A 1 120 ? 20.228 -16.605 -4.986 1.00 93.12 120 LEU A N 1
ATOM 1002 C CA . LEU A 1 120 ? 18.846 -16.613 -5.477 1.00 93.12 120 LEU A CA 1
ATOM 1003 C C . LEU A 1 120 ? 17.846 -16.732 -4.322 1.00 93.12 120 LEU A C 1
ATOM 1005 O O . LEU A 1 120 ? 16.819 -16.051 -4.320 1.00 93.12 120 LEU A O 1
ATOM 1009 N N . PHE A 1 121 ? 18.163 -17.547 -3.318 1.00 89.19 121 PHE A N 1
ATOM 1010 C CA . PHE A 1 121 ? 17.306 -17.775 -2.164 1.00 89.19 121 PHE A CA 1
ATOM 1011 C C . PHE A 1 121 ? 17.144 -16.526 -1.286 1.00 89.19 121 PHE A C 1
ATOM 1013 O O . PHE A 1 121 ? 16.019 -16.147 -0.959 1.00 89.19 121 PHE A O 1
ATOM 1020 N N . VAL A 1 122 ? 18.242 -15.827 -0.971 1.00 89.00 122 VAL A N 1
ATOM 1021 C CA . VAL A 1 122 ? 18.203 -14.554 -0.222 1.00 89.00 122 VAL A CA 1
ATOM 1022 C C . VAL A 1 122 ? 17.396 -13.495 -0.975 1.00 89.00 122 VAL A C 1
ATOM 1024 O O . VAL A 1 122 ? 16.639 -12.736 -0.372 1.00 89.00 122 VAL A O 1
ATOM 1027 N N . GLN A 1 123 ? 17.514 -13.455 -2.303 1.00 92.38 123 GLN A N 1
ATOM 1028 C CA . GLN A 1 123 ? 16.765 -12.508 -3.127 1.00 92.38 123 GLN A CA 1
ATOM 1029 C C . GLN A 1 123 ? 15.270 -12.842 -3.228 1.00 92.38 123 GLN A C 1
ATOM 1031 O O . GLN A 1 123 ? 14.464 -11.923 -3.385 1.00 92.38 123 GLN A O 1
ATOM 1036 N N . HIS A 1 124 ? 14.895 -14.120 -3.128 1.00 90.44 124 HIS A N 1
ATOM 1037 C CA . HIS A 1 124 ? 13.496 -14.546 -3.123 1.00 90.44 124 HIS A CA 1
ATOM 1038 C C . HIS A 1 124 ? 12.784 -14.228 -1.800 1.00 90.44 124 HIS A C 1
ATOM 1040 O O . HIS A 1 124 ? 11.601 -13.891 -1.800 1.00 90.44 124 HIS A O 1
ATOM 1046 N N . TYR A 1 125 ? 13.517 -14.280 -0.683 1.00 86.25 125 TYR A N 1
ATOM 1047 C CA . TYR A 1 125 ? 12.994 -14.073 0.669 1.00 86.25 125 TYR A CA 1
ATOM 1048 C C . TYR A 1 125 ? 13.670 -12.886 1.379 1.00 86.25 125 TYR A C 1
ATOM 1050 O O . TYR A 1 125 ? 14.369 -13.072 2.379 1.00 86.25 125 TYR A O 1
ATOM 1058 N N . PRO A 1 126 ? 13.448 -11.639 0.916 1.00 80.25 126 PRO A N 1
ATOM 1059 C CA . PRO A 1 126 ? 14.127 -10.462 1.465 1.00 80.25 126 PRO A CA 1
ATOM 1060 C C . PRO A 1 126 ? 13.786 -10.180 2.938 1.00 80.25 126 PRO A C 1
ATOM 1062 O O . PRO A 1 126 ? 14.567 -9.533 3.631 1.00 80.25 126 PRO A O 1
ATOM 1065 N N . ASN A 1 127 ? 12.645 -10.681 3.426 1.00 78.12 127 ASN A N 1
ATOM 1066 C CA . ASN A 1 127 ? 12.180 -10.513 4.808 1.00 78.12 127 ASN A CA 1
ATOM 1067 C C . ASN A 1 127 ? 12.523 -11.713 5.711 1.00 78.12 127 ASN A C 1
ATOM 1069 O O . ASN A 1 127 ? 12.002 -11.820 6.820 1.00 78.12 127 ASN A O 1
ATOM 1073 N N . GLY A 1 128 ? 13.390 -12.612 5.244 1.00 72.19 128 GLY A N 1
ATOM 1074 C CA . GLY A 1 128 ? 13.714 -13.856 5.928 1.00 72.19 128 GLY A CA 1
ATOM 1075 C C . GLY A 1 128 ? 12.896 -15.039 5.420 1.00 72.19 128 GLY A C 1
ATOM 1076 O O . GLY A 1 128 ? 11.855 -14.897 4.778 1.00 72.19 128 GLY A O 1
ATOM 1077 N N . VAL A 1 129 ? 13.423 -16.229 5.687 1.00 68.12 129 VAL A N 1
ATOM 1078 C CA . VAL A 1 129 ? 12.850 -17.496 5.236 1.00 68.12 129 VAL A CA 1
ATOM 1079 C C . VAL A 1 129 ? 11.613 -17.819 6.073 1.00 68.12 129 VAL A C 1
ATOM 1081 O O . VAL A 1 129 ? 11.708 -17.774 7.299 1.00 68.12 129 VAL A O 1
ATOM 1084 N N . PRO A 1 130 ? 10.479 -18.189 5.457 1.00 67.88 130 PRO A N 1
ATOM 1085 C CA . PRO A 1 130 ? 9.331 -18.686 6.200 1.00 67.88 130 PRO A CA 1
ATOM 1086 C C . PRO A 1 130 ? 9.688 -19.912 7.053 1.00 67.88 130 PRO A C 1
ATOM 1088 O O . PRO A 1 130 ? 10.410 -20.811 6.607 1.00 67.88 130 PRO A O 1
ATOM 1091 N N . ASP A 1 131 ? 9.144 -19.969 8.269 1.00 59.03 131 ASP A N 1
ATOM 1092 C CA . ASP A 1 131 ? 9.334 -21.101 9.176 1.00 59.03 131 ASP A CA 1
ATOM 1093 C C . ASP A 1 131 ? 8.947 -22.423 8.485 1.00 59.03 131 ASP A C 1
ATOM 1095 O O . ASP A 1 131 ? 7.851 -22.573 7.946 1.00 59.03 131 ASP A O 1
ATOM 1099 N N . GLY A 1 132 ? 9.863 -23.397 8.492 1.00 57.69 132 GLY A N 1
ATOM 1100 C CA . GLY A 1 132 ? 9.657 -24.719 7.887 1.00 57.69 132 GLY A CA 1
ATOM 1101 C C . GLY A 1 132 ? 10.117 -24.878 6.430 1.00 57.69 132 GLY A C 1
ATOM 1102 O O . GLY A 1 132 ? 10.070 -25.999 5.929 1.00 57.69 132 GLY A O 1
ATOM 1103 N N . ILE A 1 133 ? 10.598 -23.814 5.769 1.00 60.22 133 ILE A N 1
ATOM 1104 C CA . ILE A 1 133 ? 11.240 -23.896 4.435 1.00 60.22 133 ILE A CA 1
ATOM 1105 C C . ILE A 1 133 ? 12.756 -24.138 4.540 1.00 60.22 133 ILE A C 1
ATOM 1107 O O . ILE A 1 133 ? 13.384 -24.555 3.571 1.00 60.22 133 ILE A O 1
ATOM 1111 N N . ILE A 1 134 ? 13.353 -23.939 5.720 1.00 53.88 134 ILE A N 1
ATOM 1112 C CA . ILE A 1 134 ? 14.776 -24.214 5.949 1.00 53.88 134 ILE A CA 1
ATOM 1113 C C . ILE A 1 134 ? 15.002 -25.733 5.902 1.00 53.88 134 ILE A C 1
ATOM 1115 O O . ILE A 1 134 ? 14.795 -26.442 6.891 1.00 53.88 134 ILE A O 1
ATOM 1119 N N . GLY A 1 135 ? 15.429 -26.225 4.734 1.00 52.56 135 GLY A N 1
ATOM 1120 C CA . GLY A 1 135 ? 16.197 -27.459 4.631 1.00 52.56 135 GLY A CA 1
ATOM 1121 C C . GLY A 1 135 ? 17.372 -27.353 5.593 1.00 52.56 135 GLY A C 1
ATOM 1122 O O . GLY A 1 135 ? 17.972 -26.288 5.730 1.00 52.56 135 GLY A O 1
ATOM 1123 N N . THR A 1 136 ? 17.620 -28.417 6.355 1.00 48.62 136 THR A N 1
ATOM 1124 C CA . THR A 1 136 ? 18.721 -28.490 7.325 1.00 48.62 136 THR A CA 1
ATOM 1125 C C . THR A 1 136 ? 19.994 -27.865 6.754 1.00 48.62 136 THR A C 1
ATOM 1127 O O . THR A 1 136 ? 20.226 -28.055 5.569 1.00 48.62 136 THR A O 1
ATOM 1130 N N . ASP A 1 137 ? 20.810 -27.179 7.568 1.00 53.41 137 ASP A N 1
ATOM 1131 C CA . ASP A 1 137 ? 22.098 -26.525 7.223 1.00 53.41 137 ASP A CA 1
ATOM 1132 C C . ASP A 1 137 ? 23.184 -27.473 6.626 1.00 53.41 137 ASP A C 1
ATOM 1134 O O . ASP A 1 137 ? 24.380 -27.344 6.886 1.00 53.41 137 ASP A O 1
ATOM 1138 N N . ASN A 1 138 ? 22.789 -28.481 5.857 1.00 53.00 138 ASN A N 1
ATOM 1139 C CA . ASN A 1 138 ? 23.606 -29.476 5.206 1.00 53.00 138 ASN A CA 1
ATOM 1140 C C . ASN A 1 138 ? 24.011 -28.949 3.820 1.00 53.00 138 ASN A C 1
ATOM 1142 O O . ASN A 1 138 ? 23.210 -28.858 2.894 1.00 53.00 138 ASN A O 1
ATOM 1146 N N . GLU A 1 139 ? 25.305 -28.669 3.674 1.00 53.84 139 GLU A N 1
ATOM 1147 C CA . GLU A 1 139 ? 25.988 -28.214 2.452 1.00 53.84 139 GLU A CA 1
ATOM 1148 C C . GLU A 1 139 ? 25.739 -29.012 1.140 1.00 53.84 139 GLU A C 1
ATOM 1150 O O . GLU A 1 139 ? 25.949 -28.420 0.083 1.00 53.84 139 GLU A O 1
ATOM 1155 N N . PRO A 1 140 ? 25.305 -30.297 1.105 1.00 59.34 140 PRO A N 1
ATOM 1156 C CA . PRO A 1 140 ? 25.036 -30.980 -0.166 1.00 59.34 140 PRO A CA 1
ATOM 1157 C C . PRO A 1 140 ? 23.811 -30.452 -0.929 1.00 59.34 140 PRO A C 1
ATOM 1159 O O . PRO A 1 140 ? 23.814 -30.506 -2.155 1.00 59.34 140 PRO A O 1
ATOM 1162 N N . GLU A 1 141 ? 22.782 -29.950 -0.235 1.00 73.94 141 GLU A N 1
ATOM 1163 C CA . GLU A 1 141 ? 21.503 -29.568 -0.865 1.00 73.94 141 GLU A CA 1
ATOM 1164 C C . GLU A 1 141 ? 21.649 -28.295 -1.717 1.00 73.94 141 GLU A C 1
ATOM 1166 O O . GLU A 1 141 ? 21.175 -28.243 -2.849 1.00 73.94 141 GLU A O 1
ATOM 1171 N N . TRP A 1 142 ? 22.431 -27.317 -1.250 1.00 82.25 142 TRP A N 1
ATOM 1172 C CA . TRP A 1 142 ? 22.665 -26.060 -1.970 1.00 82.25 142 TRP A CA 1
ATOM 1173 C C . TRP A 1 142 ? 23.403 -26.233 -3.302 1.00 82.25 142 TRP A C 1
ATOM 1175 O O . TRP A 1 142 ? 23.143 -25.501 -4.259 1.00 82.25 142 TRP A O 1
ATOM 1185 N N . PHE A 1 143 ? 24.328 -27.194 -3.390 1.00 85.50 143 PHE A N 1
ATOM 1186 C CA . PHE A 1 143 ? 25.013 -27.491 -4.650 1.00 85.50 143 PHE A CA 1
ATOM 1187 C C . PHE A 1 143 ? 24.037 -28.032 -5.701 1.00 85.50 143 PHE A C 1
ATOM 1189 O O . PHE A 1 143 ? 24.041 -27.541 -6.834 1.00 85.50 143 PHE A O 1
ATOM 1196 N N . ASP A 1 144 ? 23.198 -28.998 -5.315 1.00 86.88 144 ASP A N 1
ATOM 1197 C CA . ASP A 1 144 ? 22.193 -29.599 -6.195 1.00 86.88 144 ASP A CA 1
ATOM 1198 C C . ASP A 1 144 ? 21.134 -28.563 -6.617 1.00 86.88 144 ASP A C 1
ATOM 1200 O O . ASP A 1 144 ? 20.785 -28.487 -7.797 1.00 86.88 144 ASP A O 1
ATOM 1204 N N . ASP A 1 145 ? 20.688 -27.703 -5.695 1.00 88.06 145 ASP A N 1
ATOM 1205 C CA . ASP A 1 145 ? 19.738 -26.619 -5.976 1.00 88.06 145 ASP A CA 1
ATOM 1206 C C . ASP A 1 145 ? 20.303 -25.590 -6.963 1.00 88.06 145 ASP A C 1
ATOM 1208 O O . ASP A 1 145 ? 19.600 -25.118 -7.862 1.00 88.06 145 ASP A O 1
ATOM 1212 N N . GLY A 1 146 ? 21.592 -25.260 -6.850 1.00 91.19 146 GLY A N 1
ATOM 1213 C CA . GLY A 1 146 ? 22.257 -24.341 -7.771 1.00 91.19 146 GLY A CA 1
ATOM 1214 C C . GLY A 1 146 ? 22.401 -24.913 -9.179 1.00 91.19 146 GLY A C 1
ATOM 1215 O O . GLY A 1 146 ? 22.169 -24.211 -10.168 1.00 91.19 146 GLY A O 1
ATOM 1216 N N . ASP A 1 147 ? 22.747 -26.197 -9.292 1.00 91.44 147 ASP A N 1
ATOM 1217 C CA . ASP A 1 147 ? 22.786 -26.896 -10.580 1.00 91.44 147 ASP A CA 1
ATOM 1218 C C . ASP A 1 147 ? 21.386 -27.015 -11.190 1.00 91.44 147 ASP A C 1
ATOM 1220 O O . ASP A 1 147 ? 21.212 -26.808 -12.397 1.00 91.44 147 ASP A O 1
ATOM 1224 N N . TRP A 1 148 ? 20.378 -27.286 -10.358 1.00 93.12 148 TRP A N 1
ATOM 1225 C CA . TRP A 1 148 ? 18.984 -27.310 -10.775 1.00 93.12 148 TRP A CA 1
ATOM 1226 C C . TRP A 1 148 ? 18.541 -25.945 -11.308 1.00 93.12 148 TRP A C 1
ATOM 1228 O O . TRP A 1 148 ? 17.992 -25.883 -12.411 1.00 93.12 148 TRP A O 1
ATOM 1238 N N . ALA A 1 149 ? 18.845 -24.859 -10.592 1.00 92.69 149 ALA A N 1
ATOM 1239 C CA . ALA A 1 149 ? 18.496 -23.496 -10.977 1.00 92.69 149 ALA A CA 1
ATOM 1240 C C . ALA A 1 149 ? 19.065 -23.120 -12.353 1.00 92.69 149 ALA A C 1
ATOM 1242 O O . ALA A 1 149 ? 18.325 -22.637 -13.209 1.00 92.69 149 ALA A O 1
ATOM 1243 N N . LYS A 1 150 ? 20.347 -23.415 -12.617 1.00 92.94 150 LYS A N 1
ATOM 1244 C CA . LYS A 1 150 ? 20.982 -23.169 -13.931 1.00 92.94 150 LYS A CA 1
ATOM 1245 C C . LYS A 1 150 ? 20.313 -23.923 -15.074 1.00 92.94 150 LYS A C 1
ATOM 1247 O O . LYS A 1 150 ? 20.325 -23.453 -16.206 1.00 92.94 150 LYS A O 1
ATOM 1252 N N . GLN A 1 151 ? 19.809 -25.125 -14.812 1.00 93.88 151 GLN A N 1
ATOM 1253 C CA . GLN A 1 151 ? 19.246 -25.986 -15.851 1.00 93.88 151 GLN A CA 1
ATOM 1254 C C . GLN A 1 151 ? 17.761 -25.718 -16.110 1.00 93.88 151 GLN A C 1
ATOM 1256 O O . GLN A 1 151 ? 17.306 -25.927 -17.234 1.00 93.88 151 GLN A O 1
ATOM 1261 N N . HIS A 1 152 ? 17.014 -25.284 -15.089 1.00 93.81 152 HIS A N 1
ATOM 1262 C CA . HIS A 1 152 ? 15.549 -25.281 -15.125 1.00 93.81 152 HIS A CA 1
ATOM 1263 C C . HIS A 1 152 ? 14.909 -23.902 -14.969 1.00 93.81 152 HIS A C 1
ATOM 1265 O O . HIS A 1 152 ? 13.811 -23.712 -15.492 1.00 93.81 152 HIS A O 1
ATOM 1271 N N . LEU A 1 153 ? 15.545 -22.947 -14.280 1.00 94.69 153 LEU A N 1
ATOM 1272 C CA . LEU A 1 153 ? 15.001 -21.593 -14.187 1.00 94.69 153 LEU A CA 1
ATOM 1273 C C . LEU A 1 153 ? 15.293 -20.822 -15.471 1.00 94.69 153 LEU A C 1
ATOM 1275 O O . LEU A 1 153 ? 16.401 -20.873 -16.013 1.00 94.69 153 LEU A O 1
ATOM 1279 N N . GLU A 1 154 ? 14.304 -20.067 -15.943 1.00 95.75 154 GLU A N 1
ATOM 1280 C CA . GLU A 1 154 ? 14.525 -19.119 -17.026 1.00 95.75 154 GLU A CA 1
ATOM 1281 C C . GLU A 1 154 ? 15.516 -18.049 -16.560 1.00 95.75 154 GLU A C 1
ATOM 1283 O O . GLU A 1 154 ? 15.335 -17.432 -15.509 1.00 95.75 154 GLU A O 1
ATOM 1288 N N . HIS A 1 155 ? 16.574 -17.829 -17.337 1.00 95.69 155 HIS A N 1
ATOM 1289 C CA . HIS A 1 155 ? 17.557 -16.801 -17.039 1.00 95.69 155 HIS A CA 1
ATOM 1290 C C . HIS A 1 155 ? 18.227 -16.265 -18.301 1.00 95.69 155 HIS A C 1
ATOM 1292 O O . HIS A 1 155 ? 18.404 -16.980 -19.288 1.00 95.69 155 HIS A O 1
ATOM 1298 N N . HIS A 1 156 ? 18.623 -14.994 -18.254 1.00 95.88 156 HIS A N 1
ATOM 1299 C CA . HIS A 1 156 ? 19.196 -14.278 -19.393 1.00 95.88 156 HIS A CA 1
ATOM 1300 C C . HIS A 1 156 ? 20.424 -13.477 -18.973 1.00 95.88 156 HIS A C 1
ATOM 1302 O O . HIS A 1 156 ? 20.445 -12.857 -17.908 1.00 95.88 156 HIS A O 1
ATOM 1308 N N . GLN A 1 157 ? 21.447 -13.460 -19.825 1.00 95.25 157 GLN A N 1
ATOM 1309 C CA . GLN A 1 157 ? 22.608 -12.596 -19.632 1.00 95.25 157 GLN A CA 1
ATOM 1310 C C . GLN A 1 157 ? 22.271 -11.163 -20.068 1.00 95.25 157 GLN A C 1
ATOM 1312 O O . GLN A 1 157 ? 21.797 -10.940 -21.180 1.00 95.25 157 GLN A O 1
ATOM 1317 N N . THR A 1 158 ? 22.557 -10.194 -19.203 1.00 94.94 158 THR A N 1
ATOM 1318 C CA . THR A 1 158 ? 22.369 -8.753 -19.431 1.00 94.94 158 THR A CA 1
ATOM 1319 C C . THR A 1 158 ? 23.674 -8.001 -19.162 1.00 94.94 158 THR A C 1
ATOM 1321 O O . THR A 1 158 ? 24.615 -8.562 -18.592 1.00 94.94 158 THR A O 1
ATOM 1324 N N . ASP A 1 159 ? 23.717 -6.703 -19.473 1.00 92.81 159 ASP A N 1
ATOM 1325 C CA . ASP A 1 159 ? 24.845 -5.824 -19.113 1.00 92.81 159 ASP A CA 1
ATOM 1326 C C . ASP A 1 159 ? 25.041 -5.680 -17.587 1.00 92.81 159 ASP A C 1
ATOM 1328 O O . ASP A 1 159 ? 26.060 -5.162 -17.127 1.00 92.81 159 ASP A O 1
ATOM 1332 N N . TYR A 1 160 ? 24.078 -6.158 -16.790 1.00 94.44 160 TYR A N 1
ATOM 1333 C CA . TYR A 1 160 ? 24.076 -6.094 -15.329 1.00 94.44 160 TYR A CA 1
ATOM 1334 C C . TYR A 1 160 ? 24.375 -7.438 -14.652 1.00 94.44 160 TYR A C 1
ATOM 1336 O O . TYR A 1 160 ? 24.475 -7.477 -13.425 1.00 94.44 160 TYR A O 1
ATOM 1344 N N . GLY A 1 161 ? 24.519 -8.525 -15.418 1.00 95.56 161 GLY A N 1
ATOM 1345 C CA . GLY A 1 161 ? 24.675 -9.890 -14.907 1.00 95.56 161 GLY A CA 1
ATOM 1346 C C . GLY A 1 161 ? 23.625 -10.857 -15.453 1.00 95.56 161 GLY A C 1
ATOM 1347 O O . GLY A 1 161 ? 22.948 -10.568 -16.441 1.00 95.56 161 GLY A O 1
ATOM 1348 N N . TRP A 1 162 ? 23.491 -12.010 -14.806 1.00 97.31 162 TRP A N 1
ATOM 1349 C CA . TRP A 1 162 ? 22.490 -13.025 -15.129 1.00 97.31 162 TRP A CA 1
ATOM 1350 C C . TRP A 1 162 ? 21.204 -12.761 -14.354 1.00 97.31 162 TRP A C 1
ATOM 1352 O O . TRP A 1 162 ? 21.206 -12.790 -13.124 1.00 97.31 162 TRP A O 1
ATOM 1362 N N . LEU A 1 163 ? 20.118 -12.486 -15.069 1.00 97.44 163 LEU A N 1
ATOM 1363 C CA . LEU A 1 163 ? 18.798 -12.273 -14.487 1.00 97.44 163 LEU A CA 1
ATOM 1364 C C . LEU A 1 163 ? 17.996 -13.572 -14.562 1.00 97.44 163 LEU A C 1
ATOM 1366 O O . LEU A 1 163 ? 17.678 -14.020 -15.658 1.00 97.44 163 LEU A O 1
ATOM 1370 N N . PHE A 1 164 ? 17.671 -14.142 -13.408 1.00 97.50 164 PHE A N 1
ATOM 1371 C CA . PHE A 1 164 ? 16.834 -15.322 -13.222 1.00 97.50 164 PHE A CA 1
ATOM 1372 C C . PHE A 1 164 ? 15.388 -14.919 -12.926 1.00 97.50 164 PHE A C 1
ATOM 1374 O O . PHE A 1 164 ? 15.142 -14.021 -12.116 1.00 97.50 164 PHE A O 1
ATOM 1381 N N . VAL A 1 165 ? 14.438 -15.626 -13.532 1.00 96.12 165 VAL A N 1
ATOM 1382 C CA . VAL A 1 165 ? 13.012 -15.570 -13.200 1.00 96.12 165 VAL A CA 1
ATOM 1383 C C . VAL A 1 165 ? 12.739 -16.648 -12.153 1.00 96.12 165 VAL A C 1
ATOM 1385 O O . VAL A 1 165 ? 12.792 -17.841 -12.443 1.00 96.12 165 VAL A O 1
ATOM 1388 N N . LEU A 1 166 ? 12.491 -16.223 -10.915 1.00 93.00 166 LEU A N 1
ATOM 1389 C CA . LEU A 1 166 ? 12.215 -17.105 -9.775 1.00 93.00 166 LEU A CA 1
ATOM 1390 C C . LEU A 1 166 ? 10.726 -17.456 -9.683 1.00 93.00 166 LEU A C 1
ATOM 1392 O O . LEU A 1 166 ? 10.366 -18.524 -9.198 1.00 93.00 166 LEU A O 1
ATOM 1396 N N . ASN A 1 167 ? 9.863 -16.558 -10.161 1.00 90.69 167 ASN A N 1
ATOM 1397 C CA . ASN A 1 167 ? 8.434 -16.789 -10.306 1.00 90.69 167 ASN A CA 1
ATOM 1398 C C . ASN A 1 167 ? 7.919 -16.029 -11.535 1.00 90.69 167 ASN A C 1
ATOM 1400 O O . ASN A 1 167 ? 8.050 -14.810 -11.626 1.00 90.69 167 ASN A O 1
ATOM 1404 N N . ASP A 1 168 ? 7.339 -16.757 -12.483 1.00 83.62 168 ASP A N 1
ATOM 1405 C CA . ASP A 1 168 ? 6.845 -16.241 -13.762 1.00 83.62 168 ASP A CA 1
ATOM 1406 C C . ASP A 1 168 ? 5.408 -15.693 -13.685 1.00 83.62 168 ASP A C 1
ATOM 1408 O O . ASP A 1 168 ? 4.898 -15.122 -14.649 1.00 83.62 168 ASP A O 1
ATOM 1412 N N . LYS A 1 169 ? 4.742 -15.824 -12.532 1.00 88.44 169 LYS A N 1
ATOM 1413 C CA . LYS A 1 169 ? 3.337 -15.440 -12.334 1.00 88.44 169 LYS A CA 1
ATOM 1414 C C . LYS A 1 169 ? 3.199 -14.087 -11.654 1.00 88.44 169 LYS A C 1
ATOM 1416 O O . LYS A 1 169 ? 2.637 -13.992 -10.562 1.00 88.44 169 LYS A O 1
ATOM 1421 N N . LEU A 1 170 ? 3.674 -13.031 -12.309 1.00 89.31 170 LEU A N 1
ATOM 1422 C CA . LEU A 1 170 ? 3.308 -11.677 -11.893 1.00 89.31 170 LEU A CA 1
ATOM 1423 C C . LEU A 1 170 ? 1.776 -11.520 -11.938 1.00 89.31 170 LEU A C 1
ATOM 1425 O O . LEU A 1 170 ? 1.156 -11.915 -12.932 1.00 89.31 170 LEU A O 1
ATOM 1429 N N . PRO A 1 171 ? 1.141 -10.962 -10.891 1.00 89.38 171 PRO A N 1
ATOM 1430 C CA . PRO A 1 171 ? -0.289 -10.671 -10.925 1.00 89.38 171 PRO A CA 1
ATOM 1431 C C . PRO A 1 171 ? -0.635 -9.767 -12.111 1.00 89.38 171 PRO A C 1
ATOM 1433 O O . PRO A 1 171 ? 0.148 -8.908 -12.492 1.00 89.38 171 PRO A O 1
ATOM 1436 N N . SER A 1 172 ? -1.805 -9.917 -12.722 1.00 90.50 172 SER A N 1
ATOM 1437 C CA . SER A 1 172 ? -2.214 -8.996 -13.790 1.00 90.50 172 SER A CA 1
ATOM 1438 C C . SER A 1 172 ? -2.597 -7.634 -13.211 1.00 90.50 172 SER A C 1
ATOM 1440 O O . SER A 1 172 ? -3.379 -7.589 -12.261 1.00 90.50 172 SER A O 1
ATOM 1442 N N . ILE A 1 173 ? -2.133 -6.541 -13.822 1.00 91.50 173 ILE A N 1
ATOM 1443 C CA . ILE A 1 173 ? -2.622 -5.194 -13.501 1.00 91.50 173 ILE A CA 1
ATOM 1444 C C . ILE A 1 173 ? -3.981 -4.990 -14.196 1.00 91.50 173 ILE A C 1
ATOM 1446 O O . ILE A 1 173 ? -4.065 -5.165 -15.414 1.00 91.50 173 ILE A O 1
ATOM 1450 N N . PRO A 1 174 ? -5.055 -4.635 -13.471 1.00 92.06 174 PRO A N 1
ATOM 1451 C CA . PRO A 1 174 ? -6.308 -4.189 -14.072 1.00 92.06 174 PRO A CA 1
ATOM 1452 C C . PRO A 1 174 ? -6.093 -3.018 -15.043 1.00 92.06 174 PRO A C 1
ATOM 1454 O O . PRO A 1 174 ? -5.330 -2.102 -14.756 1.00 92.06 174 PRO A O 1
ATOM 1457 N N . GLU A 1 175 ? -6.810 -3.019 -16.169 1.00 87.00 175 GLU A N 1
ATOM 1458 C CA . GLU A 1 175 ? -6.591 -2.114 -17.319 1.00 87.00 175 GLU A CA 1
ATOM 1459 C C . GLU A 1 175 ? -6.520 -0.615 -16.959 1.00 87.00 175 GLU A C 1
ATOM 1461 O O . GLU A 1 175 ? -5.761 0.132 -17.570 1.00 87.00 175 GLU A O 1
ATOM 1466 N N . ASN A 1 176 ? -7.265 -0.186 -15.937 1.00 93.19 176 ASN A N 1
ATOM 1467 C CA . ASN A 1 176 ? -7.390 1.215 -15.524 1.00 93.19 176 ASN A CA 1
ATOM 1468 C C . ASN A 1 176 ? -6.711 1.536 -14.179 1.00 93.19 176 ASN A C 1
ATOM 1470 O O . ASN A 1 176 ? -6.851 2.652 -13.670 1.00 93.19 176 ASN A O 1
ATOM 1474 N N . GLU A 1 177 ? -5.999 0.581 -13.581 1.00 94.56 177 GLU A N 1
ATOM 1475 C CA . GLU A 1 177 ? -5.312 0.795 -12.309 1.00 94.56 177 GLU A CA 1
ATOM 1476 C C . GLU A 1 177 ? -3.969 1.486 -12.535 1.00 94.56 177 GLU A C 1
ATOM 1478 O O . GLU A 1 177 ? -3.109 0.971 -13.250 1.00 94.56 177 GLU A O 1
ATOM 1483 N N . LYS A 1 178 ? -3.749 2.627 -11.878 1.00 93.38 178 LYS A N 1
ATOM 1484 C CA . LYS A 1 178 ? -2.407 3.186 -11.695 1.00 93.38 178 LYS A CA 1
ATOM 1485 C C . LYS A 1 178 ? -1.889 2.676 -10.352 1.00 93.38 178 LYS A C 1
ATOM 1487 O O . LYS A 1 178 ? -2.406 3.044 -9.299 1.00 93.38 178 LYS A O 1
ATOM 1492 N N . LEU A 1 179 ? -0.891 1.795 -10.379 1.00 91.06 179 LEU A N 1
ATOM 1493 C CA . LEU A 1 179 ? -0.337 1.192 -9.173 1.00 91.06 179 LEU A CA 1
ATOM 1494 C C . LEU A 1 179 ? 0.227 2.272 -8.264 1.00 91.06 179 LEU A C 1
ATOM 1496 O O . LEU A 1 179 ? 0.878 3.228 -8.703 1.00 91.06 179 LEU A O 1
ATOM 1500 N N . TYR A 1 180 ? -0.024 2.122 -6.972 1.00 86.00 180 TYR A N 1
ATOM 1501 C CA . TYR A 1 180 ? 0.539 3.031 -5.999 1.00 86.00 180 TYR A CA 1
ATOM 1502 C C . TYR A 1 180 ? 2.070 2.917 -5.968 1.00 86.00 180 TYR A C 1
ATOM 1504 O O . TYR A 1 180 ? 2.622 1.826 -6.088 1.00 86.00 180 TYR A O 1
ATOM 1512 N N . HIS A 1 181 ? 2.765 4.039 -5.782 1.00 77.00 181 HIS A N 1
ATOM 1513 C CA . HIS A 1 181 ? 4.227 4.113 -5.839 1.00 77.00 181 HIS A CA 1
ATOM 1514 C C . HIS A 1 181 ? 4.916 3.639 -4.539 1.00 77.00 181 HIS A C 1
ATOM 1516 O O . HIS A 1 181 ? 5.928 4.192 -4.120 1.00 77.00 181 HIS A O 1
ATOM 1522 N N . SER A 1 182 ? 4.374 2.603 -3.894 1.00 74.56 182 SER A N 1
ATOM 1523 C CA . SER A 1 182 ? 4.961 1.957 -2.715 1.00 74.56 182 SER A CA 1
ATOM 1524 C C . SER A 1 182 ? 5.638 0.656 -3.120 1.00 74.56 182 SER A C 1
ATOM 1526 O O . SER A 1 182 ? 5.114 -0.101 -3.941 1.00 74.56 182 SER A O 1
ATOM 1528 N N . ARG A 1 183 ? 6.781 0.383 -2.488 1.00 68.00 183 ARG A N 1
ATOM 1529 C CA . ARG A 1 183 ? 7.465 -0.912 -2.539 1.00 68.00 183 ARG A CA 1
ATOM 1530 C C . ARG A 1 183 ? 6.736 -1.982 -1.720 1.00 68.00 183 ARG A C 1
ATOM 1532 O O . ARG A 1 183 ? 6.818 -3.158 -2.056 1.00 68.00 183 ARG A O 1
ATOM 1539 N N . TRP A 1 184 ? 6.064 -1.580 -0.644 1.00 64.88 184 TRP A N 1
ATOM 1540 C CA . TRP A 1 184 ? 5.427 -2.484 0.308 1.00 64.88 184 TRP A CA 1
ATOM 1541 C C . TRP A 1 184 ? 3.933 -2.585 0.019 1.00 64.88 184 TRP A C 1
ATOM 1543 O O . TRP A 1 184 ? 3.226 -1.574 0.007 1.00 64.88 184 TRP A O 1
ATOM 1553 N N . LEU A 1 185 ? 3.483 -3.815 -0.217 1.00 65.94 185 LEU A N 1
ATOM 1554 C CA . LEU A 1 185 ? 2.078 -4.193 -0.284 1.00 65.94 185 LEU A CA 1
ATOM 1555 C C . LEU A 1 185 ? 1.731 -4.849 1.055 1.00 65.94 185 LEU A C 1
ATOM 1557 O O . LEU A 1 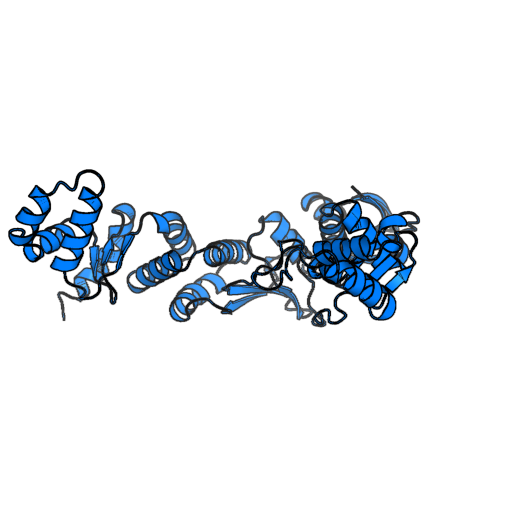185 ? 1.869 -6.059 1.210 1.00 65.94 185 LEU A O 1
ATOM 1561 N N . GLU A 1 186 ? 1.366 -4.044 2.048 1.00 70.19 186 GLU A N 1
ATOM 1562 C CA . GLU A 1 186 ? 0.699 -4.580 3.235 1.00 70.19 186 GLU A CA 1
ATOM 1563 C C . GLU A 1 186 ? -0.760 -4.859 2.873 1.00 70.19 186 GLU A C 1
ATOM 1565 O O . GLU A 1 186 ? -1.409 -4.021 2.243 1.00 70.19 186 GLU A O 1
ATOM 1570 N N . GLU A 1 187 ? -1.271 -6.037 3.237 1.00 77.88 187 GLU A N 1
ATOM 1571 C CA . GLU A 1 187 ? -2.684 -6.355 3.044 1.00 77.88 187 GLU A CA 1
ATOM 1572 C C . GLU A 1 187 ? -3.524 -5.536 4.036 1.00 77.88 187 GLU A C 1
ATOM 1574 O O . GLU A 1 187 ? -3.386 -5.717 5.249 1.00 77.88 187 GLU A O 1
ATOM 1579 N N . PRO A 1 188 ? -4.381 -4.618 3.561 1.00 87.19 188 PRO A N 1
ATOM 1580 C CA . PRO A 1 188 ? -5.147 -3.763 4.449 1.00 87.19 188 PRO A CA 1
ATOM 1581 C C . PRO A 1 188 ? -6.373 -4.503 4.999 1.00 87.19 188 PRO A C 1
ATOM 1583 O O . PRO A 1 188 ? -6.997 -5.286 4.285 1.00 87.19 188 PRO A O 1
ATOM 1586 N N . SER A 1 189 ? -6.799 -4.197 6.228 1.00 88.69 189 SER A N 1
ATOM 1587 C CA . SER A 1 189 ? -8.107 -4.643 6.745 1.00 88.69 189 SER A CA 1
ATOM 1588 C C . SER A 1 189 ? -9.266 -3.937 6.031 1.00 88.69 189 SER A C 1
ATOM 1590 O O . SER A 1 189 ? -10.322 -4.529 5.808 1.00 88.69 189 SER A O 1
ATOM 1592 N N . VAL A 1 190 ? -9.051 -2.686 5.620 1.00 90.50 190 VAL A N 1
ATOM 1593 C CA . VAL A 1 190 ? -9.956 -1.871 4.802 1.00 90.50 190 VAL A CA 1
ATOM 1594 C C . VAL A 1 190 ? -9.182 -1.304 3.619 1.00 90.50 190 VAL A C 1
ATOM 1596 O O . VAL A 1 190 ? -8.261 -0.505 3.805 1.00 90.50 190 VAL A O 1
ATOM 1599 N N . GLN A 1 191 ? -9.573 -1.679 2.402 1.00 91.62 191 GLN A N 1
ATOM 1600 C CA . GLN A 1 191 ? -8.976 -1.156 1.178 1.00 91.62 191 GLN A CA 1
ATOM 1601 C C . GLN A 1 191 ? -9.632 0.170 0.795 1.00 91.62 191 GLN A C 1
ATOM 1603 O O . GLN A 1 191 ? -10.856 0.273 0.705 1.00 91.62 191 GLN A O 1
ATOM 1608 N N . VAL A 1 192 ? -8.801 1.169 0.505 1.00 91.44 192 VAL A N 1
ATOM 1609 C CA . VAL A 1 192 ? -9.234 2.459 -0.039 1.00 91.44 192 VAL A CA 1
ATOM 1610 C C . VAL A 1 192 ? -8.916 2.515 -1.522 1.00 91.44 192 VAL A C 1
ATOM 1612 O O . VAL A 1 192 ? -7.784 2.237 -1.923 1.00 91.44 192 VAL A O 1
ATOM 1615 N N . THR A 1 193 ? -9.898 2.895 -2.331 1.00 93.50 193 THR A N 1
ATOM 1616 C CA . THR A 1 193 ? -9.721 3.129 -3.762 1.00 93.50 193 THR A CA 1
ATOM 1617 C C . THR A 1 193 ? -10.202 4.527 -4.112 1.00 93.50 193 THR A C 1
ATOM 1619 O O . THR A 1 193 ? -11.294 4.944 -3.731 1.00 93.50 193 THR A O 1
ATOM 1622 N N . VAL A 1 194 ? -9.379 5.258 -4.855 1.00 94.50 194 VAL A N 1
ATOM 1623 C CA . VAL A 1 194 ? -9.724 6.579 -5.377 1.00 94.50 194 VAL A CA 1
ATOM 1624 C C . VAL A 1 194 ? -9.833 6.484 -6.889 1.00 94.50 194 VAL A C 1
ATOM 1626 O O . VAL A 1 194 ? -8.917 5.992 -7.544 1.00 94.50 194 VAL A O 1
ATOM 1629 N N . THR A 1 195 ? -10.957 6.938 -7.439 1.00 96.44 195 THR A N 1
ATOM 1630 C CA . THR A 1 195 ? -11.308 6.761 -8.854 1.00 96.44 195 THR A CA 1
ATOM 1631 C C . THR A 1 195 ? -11.647 8.092 -9.507 1.00 96.44 195 THR A C 1
ATOM 1633 O O . THR A 1 195 ? -12.428 8.877 -8.964 1.00 96.44 195 THR A O 1
ATOM 1636 N N . ASN A 1 196 ? -11.120 8.327 -10.708 1.00 96.38 196 ASN A N 1
ATOM 1637 C CA . ASN A 1 196 ? -11.560 9.417 -11.570 1.00 96.38 196 ASN A CA 1
ATOM 1638 C C . ASN A 1 196 ? -12.894 9.039 -12.240 1.00 96.38 196 ASN A C 1
ATOM 1640 O O . ASN A 1 196 ? -12.929 8.116 -13.060 1.00 96.38 196 ASN A O 1
ATOM 1644 N N . PRO A 1 197 ? -13.994 9.763 -11.962 1.00 95.19 197 PRO A N 1
ATOM 1645 C CA . PRO A 1 197 ? -15.312 9.425 -12.497 1.00 95.19 197 PRO A CA 1
ATOM 1646 C C . PRO A 1 197 ? -15.412 9.598 -14.022 1.00 95.19 197 PRO A C 1
ATOM 1648 O O . PRO A 1 197 ? -16.275 8.991 -14.656 1.00 95.19 197 PRO A O 1
ATOM 1651 N N . THR A 1 198 ? -14.532 10.394 -14.634 1.00 94.38 198 THR A N 1
ATOM 1652 C CA . THR A 1 198 ? -14.570 10.714 -16.068 1.00 94.38 198 THR A CA 1
ATOM 1653 C C . THR A 1 198 ? -13.978 9.601 -16.925 1.00 94.38 198 THR A C 1
ATOM 1655 O O . THR A 1 198 ? -14.576 9.211 -17.925 1.00 94.38 198 THR A O 1
ATOM 1658 N N . ASN A 1 199 ? -12.801 9.093 -16.554 1.00 93.38 199 ASN A N 1
ATOM 1659 C CA . ASN A 1 199 ? -12.066 8.096 -17.342 1.00 93.38 199 ASN A CA 1
ATOM 1660 C C . ASN A 1 199 ? -11.984 6.716 -16.667 1.00 93.38 199 ASN A C 1
ATOM 1662 O O . ASN A 1 199 ? -11.416 5.803 -17.255 1.00 93.38 199 ASN A O 1
ATOM 1666 N N . GLN A 1 200 ? -12.554 6.564 -15.465 1.00 95.19 200 GLN A N 1
ATOM 1667 C CA . GLN A 1 200 ? -12.579 5.324 -14.680 1.00 95.19 200 GLN A CA 1
ATOM 1668 C C . GLN A 1 200 ? -11.192 4.802 -14.263 1.00 95.19 200 GLN A C 1
ATOM 1670 O O . GLN A 1 200 ? -11.083 3.674 -13.785 1.00 95.19 200 GLN A O 1
ATOM 1675 N N . SER A 1 201 ? -10.134 5.607 -14.416 1.00 95.50 201 SER A N 1
ATOM 1676 C CA . SER A 1 201 ? -8.820 5.286 -13.856 1.00 95.50 201 SER A CA 1
ATOM 1677 C C . SER A 1 201 ? -8.844 5.389 -12.337 1.00 95.50 201 SER A C 1
ATOM 1679 O O . SER A 1 201 ? -9.511 6.266 -11.783 1.00 95.50 201 SER A O 1
ATOM 1681 N N . PHE A 1 202 ? -8.135 4.491 -11.659 1.00 96.19 202 PHE A N 1
ATOM 1682 C CA . PHE A 1 202 ? -8.164 4.414 -10.202 1.00 96.19 202 PHE A CA 1
ATOM 1683 C C . PHE A 1 202 ? -6.810 4.046 -9.597 1.00 96.19 202 PHE A C 1
ATOM 1685 O O . PHE A 1 202 ? -5.935 3.504 -10.273 1.00 96.19 202 PHE A O 1
ATOM 1692 N N . ILE A 1 203 ? -6.650 4.354 -8.312 1.00 93.88 203 ILE A N 1
ATOM 1693 C CA . ILE A 1 203 ? -5.502 3.972 -7.486 1.00 93.88 203 ILE A CA 1
ATOM 1694 C C . ILE A 1 203 ? -6.037 3.325 -6.215 1.00 93.88 203 ILE A C 1
ATOM 1696 O O . ILE A 1 203 ? -6.891 3.899 -5.535 1.00 93.88 203 ILE A O 1
ATOM 1700 N N . ARG A 1 204 ? -5.503 2.154 -5.871 1.00 91.69 204 ARG A N 1
ATOM 1701 C CA . ARG A 1 204 ? -5.644 1.576 -4.533 1.00 91.69 204 ARG A CA 1
ATOM 1702 C C . ARG A 1 204 ? -4.601 2.205 -3.619 1.00 91.69 204 ARG A C 1
ATOM 1704 O O . ARG A 1 204 ? -3.406 2.077 -3.877 1.00 91.69 204 ARG A O 1
ATOM 1711 N N . LEU A 1 205 ? -5.041 2.936 -2.600 1.00 87.81 205 LEU A N 1
ATOM 1712 C CA . LEU A 1 205 ? -4.133 3.627 -1.685 1.00 87.81 205 LEU A CA 1
ATOM 1713 C C . LEU A 1 205 ? -3.548 2.638 -0.662 1.00 87.81 205 LEU A C 1
ATOM 1715 O O . LEU A 1 205 ? -4.260 1.729 -0.225 1.00 87.81 205 LEU A O 1
ATOM 1719 N N . PRO A 1 206 ? -2.269 2.792 -0.278 1.00 78.81 206 PRO A N 1
ATOM 1720 C CA . PRO A 1 206 ? -1.634 1.971 0.736 1.00 78.81 206 PRO A CA 1
ATOM 1721 C C . PRO A 1 206 ? -2.005 2.452 2.139 1.00 78.81 206 PRO A C 1
ATOM 1723 O O . PRO A 1 206 ? -2.591 3.519 2.348 1.00 78.81 206 PRO A O 1
ATOM 1726 N N . LEU A 1 207 ? -1.568 1.668 3.117 1.00 69.00 207 LEU A N 1
ATOM 1727 C CA . LEU A 1 207 ? -1.611 2.021 4.523 1.00 69.00 207 LEU A CA 1
ATOM 1728 C C . LEU A 1 207 ? -0.615 3.154 4.786 1.00 69.00 207 LEU A C 1
ATOM 1730 O O . LEU A 1 207 ? 0.588 2.933 4.741 1.00 69.00 207 LEU A O 1
ATOM 1734 N N . CYS A 1 208 ? -1.124 4.347 5.099 1.00 65.75 208 CYS A N 1
ATOM 1735 C CA . CYS A 1 208 ? -0.371 5.530 5.537 1.00 65.75 208 CYS A CA 1
ATOM 1736 C C . CYS A 1 208 ? 0.350 6.305 4.433 1.00 65.75 208 CYS A C 1
ATOM 1738 O O . CYS A 1 208 ? 1.375 5.864 3.932 1.00 65.75 208 CYS A O 1
ATOM 1740 N N . LEU A 1 209 ? -0.124 7.525 4.168 1.00 66.62 209 LEU A N 1
ATOM 1741 C CA . LEU A 1 209 ? 0.535 8.500 3.302 1.00 66.62 209 LEU A CA 1
ATOM 1742 C C . LEU A 1 209 ? 0.632 9.848 3.995 1.00 66.62 209 LEU A C 1
ATOM 1744 O O . LEU A 1 209 ? -0.265 10.214 4.754 1.00 66.62 209 LEU A O 1
ATOM 1748 N N . ASP A 1 210 ? 1.698 10.587 3.697 1.00 79.94 210 ASP A N 1
ATOM 1749 C CA . ASP A 1 210 ? 1.691 12.026 3.933 1.00 79.94 210 ASP A CA 1
ATOM 1750 C C . ASP A 1 210 ? 0.664 12.686 2.993 1.00 79.94 210 ASP A C 1
ATOM 1752 O O . ASP A 1 210 ? 0.440 12.219 1.872 1.00 79.94 210 ASP A O 1
ATOM 1756 N N . ASP A 1 211 ? 0.022 13.765 3.445 1.00 84.06 211 ASP A N 1
ATOM 1757 C CA . ASP A 1 211 ? -1.026 14.447 2.674 1.00 84.06 211 ASP A CA 1
ATOM 1758 C C . ASP A 1 211 ? -0.525 14.907 1.293 1.00 84.06 211 ASP A C 1
ATOM 1760 O O . ASP A 1 211 ? -1.285 14.908 0.321 1.00 84.06 211 ASP A O 1
ATOM 1764 N N . THR A 1 212 ? 0.764 15.247 1.189 1.00 86.81 212 THR A N 1
ATOM 1765 C CA . THR A 1 212 ? 1.427 15.660 -0.053 1.00 86.81 212 THR A CA 1
ATOM 1766 C C . THR A 1 212 ? 1.602 14.487 -1.017 1.00 86.81 212 THR A C 1
ATOM 1768 O O . THR A 1 212 ? 1.276 14.620 -2.194 1.00 86.81 212 THR A O 1
ATOM 1771 N N . GLU A 1 213 ? 2.100 13.339 -0.551 1.00 85.69 213 GLU A N 1
ATOM 1772 C CA . GLU A 1 213 ? 2.254 12.104 -1.332 1.00 85.69 213 GLU A CA 1
ATOM 1773 C C . GLU A 1 213 ? 0.908 11.536 -1.780 1.00 85.69 213 GLU A C 1
ATOM 1775 O O . GLU A 1 213 ? 0.787 11.049 -2.911 1.00 85.69 213 GLU A O 1
ATOM 1780 N N . LEU A 1 214 ? -0.115 11.630 -0.926 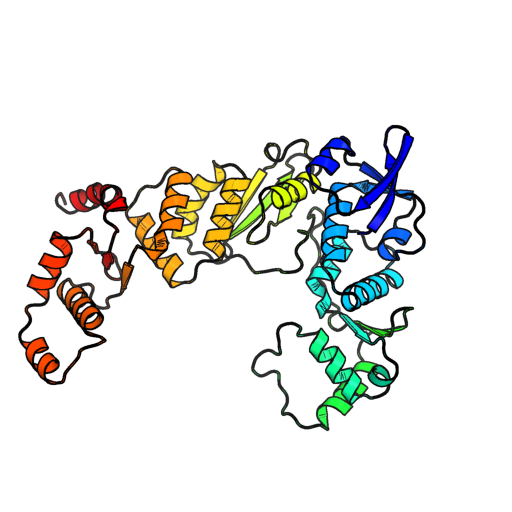1.00 88.62 214 LEU A N 1
ATOM 1781 C CA . LEU A 1 214 ? -1.484 11.277 -1.280 1.00 88.62 214 LEU A CA 1
ATOM 1782 C C . LEU A 1 214 ? -1.999 12.178 -2.403 1.00 88.62 214 LEU A C 1
ATOM 1784 O O . LEU A 1 214 ? -2.498 11.677 -3.411 1.00 88.62 214 LEU A O 1
ATOM 1788 N N . GLU A 1 215 ? -1.853 13.495 -2.260 1.00 90.62 215 GLU A N 1
ATOM 1789 C CA . GLU A 1 215 ? -2.281 14.439 -3.288 1.00 90.62 215 GLU A CA 1
ATOM 1790 C C . GLU A 1 215 ? -1.522 14.224 -4.608 1.00 90.62 215 GLU A C 1
ATOM 1792 O O . GLU A 1 215 ? -2.147 14.104 -5.663 1.00 90.62 215 GLU A O 1
ATOM 1797 N N . GLU A 1 216 ? -0.191 14.110 -4.563 1.00 90.31 216 GLU A N 1
ATOM 1798 C CA . GLU A 1 216 ? 0.644 13.818 -5.733 1.00 90.31 216 GLU A CA 1
ATOM 1799 C C . GLU A 1 216 ? 0.182 12.533 -6.432 1.00 90.31 216 GLU A C 1
ATOM 1801 O O . GLU A 1 216 ? 0.033 12.510 -7.658 1.00 90.31 216 GLU A O 1
ATOM 1806 N N . SER A 1 217 ? -0.107 11.486 -5.655 1.00 89.81 217 SER A N 1
ATOM 1807 C CA . SER A 1 217 ? -0.583 10.210 -6.181 1.00 89.81 217 SER A CA 1
ATOM 1808 C C . SER A 1 217 ? -1.939 10.342 -6.854 1.00 89.81 217 SER A C 1
ATOM 1810 O O . SER A 1 217 ? -2.104 9.896 -7.985 1.00 89.81 217 SER A O 1
ATOM 1812 N N . CYS A 1 218 ? -2.898 10.992 -6.203 1.00 91.50 218 CYS A N 1
ATOM 1813 C CA . CYS A 1 218 ? -4.234 11.211 -6.745 1.00 91.50 218 CYS A CA 1
ATOM 1814 C C . CYS A 1 218 ? -4.206 12.035 -8.042 1.00 91.50 218 CYS A C 1
ATOM 1816 O O . CYS A 1 218 ? -4.933 11.728 -8.987 1.00 91.50 218 CYS A O 1
ATOM 1818 N N . LEU A 1 219 ? -3.316 13.027 -8.155 1.00 92.00 219 LEU A N 1
ATOM 1819 C CA . LEU A 1 219 ? -3.173 13.841 -9.370 1.00 92.00 219 LEU A CA 1
ATOM 1820 C C . LEU A 1 219 ? -2.622 13.061 -10.576 1.00 92.00 219 LEU A C 1
ATOM 1822 O O . LEU A 1 219 ? -2.798 13.502 -11.721 1.00 92.00 219 LEU A O 1
ATOM 1826 N N . ARG A 1 220 ? -2.052 11.865 -10.361 1.00 92.44 220 ARG A N 1
ATOM 1827 C CA . ARG A 1 220 ? -1.732 10.927 -11.448 1.00 92.44 220 ARG A CA 1
ATOM 1828 C C . ARG A 1 220 ? -2.984 10.486 -12.193 1.00 92.44 220 ARG A C 1
ATOM 1830 O O . ARG A 1 220 ? -2.853 10.131 -13.351 1.00 92.44 220 ARG A O 1
ATOM 1837 N N . LEU A 1 221 ? -4.183 10.546 -11.608 1.00 93.06 221 LEU A N 1
ATOM 1838 C CA . LEU A 1 221 ? -5.451 10.160 -12.250 1.00 93.06 221 LEU A CA 1
ATOM 1839 C C . LEU A 1 221 ? -6.002 11.184 -13.257 1.00 93.06 221 LEU A C 1
ATOM 1841 O O . LEU A 1 221 ? -7.147 11.065 -13.686 1.00 93.06 221 LEU A O 1
ATOM 1845 N N . ASP A 1 222 ? -5.200 12.168 -13.669 1.00 89.44 222 ASP A N 1
ATOM 1846 C CA . ASP A 1 222 ? -5.556 13.144 -14.709 1.00 89.44 222 ASP A CA 1
ATOM 1847 C C . ASP A 1 222 ? -6.783 14.024 -14.346 1.00 89.44 222 ASP A C 1
ATOM 1849 O O . ASP A 1 222 ? -7.584 14.372 -15.210 1.00 89.44 222 ASP A O 1
ATOM 1853 N N . VAL A 1 223 ? -6.924 14.395 -13.064 1.00 90.44 223 VAL A N 1
ATOM 1854 C CA . VAL A 1 223 ? -7.987 15.275 -12.511 1.00 90.44 223 VAL A CA 1
ATOM 1855 C C . VAL A 1 223 ? -7.467 16.615 -12.004 1.00 90.44 223 VAL A C 1
ATOM 1857 O O . VAL A 1 223 ? -6.446 16.623 -11.327 1.00 90.44 223 VAL A O 1
ATOM 1860 N N . GLU A 1 224 ? -8.151 17.737 -12.255 1.00 86.94 224 GLU A N 1
ATOM 1861 C CA . GLU A 1 224 ? -7.691 19.081 -11.847 1.00 86.94 224 GLU A CA 1
ATOM 1862 C C . GLU A 1 224 ? -7.430 19.204 -10.341 1.00 86.94 224 GLU A C 1
ATOM 1864 O O . GLU A 1 224 ? -6.337 19.639 -9.963 1.00 86.94 224 GLU A O 1
ATOM 1869 N N . SER A 1 225 ? -8.375 18.749 -9.517 1.00 89.00 225 SER A N 1
ATOM 1870 C CA . SER A 1 225 ? -8.266 18.660 -8.059 1.00 89.00 225 SER A CA 1
ATOM 1871 C C . SER A 1 225 ? -8.476 17.226 -7.568 1.00 89.00 225 SER A C 1
ATOM 1873 O O . SER A 1 225 ? -9.123 16.411 -8.225 1.00 89.00 225 SER A O 1
ATOM 1875 N N . ILE A 1 226 ? -7.976 16.919 -6.369 1.00 90.00 226 ILE A N 1
ATOM 1876 C CA . ILE A 1 226 ? -8.318 15.672 -5.670 1.00 90.00 226 ILE A CA 1
ATOM 1877 C C . ILE A 1 226 ? -9.809 15.598 -5.322 1.00 90.00 226 ILE A C 1
ATOM 1879 O O . ILE A 1 226 ? -10.353 14.504 -5.244 1.00 90.00 226 ILE A O 1
ATOM 1883 N N . ASP A 1 227 ? -10.474 16.747 -5.169 1.00 90.00 227 ASP A N 1
ATOM 1884 C CA . ASP A 1 227 ? -11.907 16.828 -4.857 1.00 90.00 227 ASP A CA 1
ATOM 1885 C C . ASP A 1 227 ? -12.793 16.356 -6.022 1.00 90.00 227 ASP A C 1
ATOM 1887 O O . ASP A 1 227 ? -13.967 16.048 -5.826 1.00 90.00 227 ASP A O 1
ATOM 1891 N N . ASP A 1 228 ? -12.233 16.266 -7.233 1.00 92.62 228 ASP A N 1
ATOM 1892 C CA . ASP A 1 228 ? -12.928 15.753 -8.417 1.00 92.62 228 ASP A CA 1
ATOM 1893 C C . ASP A 1 228 ? -12.955 14.212 -8.461 1.00 92.62 228 ASP A C 1
ATOM 1895 O O . ASP A 1 228 ? -13.505 13.612 -9.391 1.00 92.62 228 ASP A O 1
ATOM 1899 N N . LEU A 1 229 ? -12.326 13.551 -7.485 1.00 94.56 229 LEU A N 1
ATOM 1900 C CA . LEU A 1 229 ? -12.239 12.099 -7.396 1.00 94.56 229 LEU A CA 1
ATOM 1901 C C . LEU A 1 229 ? -13.357 11.517 -6.536 1.00 94.56 229 LEU A C 1
ATOM 1903 O O . LEU A 1 229 ? -13.911 12.147 -5.640 1.00 94.56 229 LEU A O 1
ATOM 1907 N N . THR A 1 230 ? -13.650 10.249 -6.793 1.00 93.94 230 THR A N 1
ATOM 1908 C CA . THR A 1 230 ? -14.592 9.457 -6.003 1.00 93.94 230 THR A CA 1
ATOM 1909 C C . THR A 1 230 ? -13.834 8.491 -5.102 1.00 93.94 230 THR A C 1
ATOM 1911 O O . THR A 1 230 ? -12.941 7.777 -5.562 1.00 93.94 230 THR A O 1
ATOM 1914 N N . LEU A 1 231 ? -14.190 8.481 -3.818 1.00 92.56 231 LEU A N 1
ATOM 1915 C CA . LEU A 1 231 ? -13.662 7.555 -2.822 1.00 92.56 231 LEU A CA 1
ATOM 1916 C C . LEU A 1 231 ? -14.563 6.321 -2.741 1.00 92.56 231 LEU A C 1
ATOM 1918 O O . LEU A 1 231 ? -15.775 6.443 -2.561 1.00 92.56 231 LEU A O 1
ATOM 1922 N N . SER A 1 232 ? -13.975 5.134 -2.810 1.00 93.31 232 SER A N 1
ATOM 1923 C CA . SER A 1 232 ? -14.629 3.891 -2.419 1.00 93.31 232 SER A CA 1
ATOM 1924 C C . SER A 1 232 ? -13.801 3.164 -1.368 1.00 93.31 232 SER A C 1
ATOM 1926 O O . SER A 1 232 ? -12.570 3.217 -1.356 1.00 93.31 232 SER A O 1
ATOM 1928 N N . ILE A 1 233 ? -14.505 2.502 -0.452 1.00 93.25 233 ILE A N 1
ATOM 1929 C CA . ILE A 1 233 ? -13.907 1.745 0.645 1.00 93.25 233 ILE A CA 1
ATOM 1930 C C . ILE A 1 233 ? -14.513 0.348 0.694 1.00 93.25 233 ILE A C 1
ATOM 1932 O O . ILE A 1 233 ? -15.736 0.177 0.609 1.00 93.25 233 ILE A O 1
ATOM 1936 N N . GLU A 1 234 ? -13.646 -0.648 0.816 1.00 93.50 234 GLU A N 1
ATOM 1937 C CA . GLU A 1 234 ? -13.994 -2.065 0.790 1.00 93.50 234 GLU A CA 1
ATOM 1938 C C . GLU A 1 234 ? -13.483 -2.741 2.061 1.00 93.50 234 GLU A C 1
ATOM 1940 O O . GLU A 1 234 ? -12.336 -2.542 2.467 1.00 93.50 234 GLU A O 1
ATOM 1945 N N . ASN A 1 235 ? -14.347 -3.531 2.700 1.00 93.94 235 ASN A N 1
ATOM 1946 C CA . ASN A 1 235 ? -13.938 -4.348 3.832 1.00 93.94 235 ASN A CA 1
ATOM 1947 C C . ASN A 1 235 ? -13.211 -5.587 3.311 1.00 93.94 235 ASN A C 1
ATOM 1949 O O . ASN A 1 235 ? -13.816 -6.390 2.600 1.00 93.94 235 ASN A O 1
ATOM 1953 N N 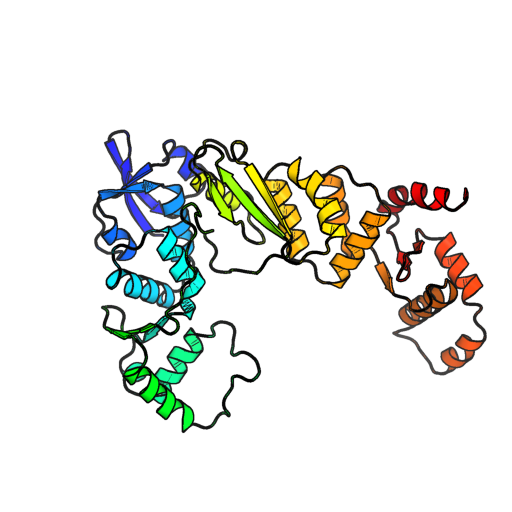. MET A 1 236 ? -11.943 -5.731 3.677 1.00 92.06 236 MET A N 1
ATOM 1954 C CA . MET A 1 236 ? -11.136 -6.890 3.317 1.00 92.06 236 MET A CA 1
ATOM 1955 C C . MET A 1 236 ? -11.143 -7.901 4.460 1.00 92.06 236 MET A C 1
ATOM 1957 O O . MET A 1 236 ? -11.483 -9.057 4.240 1.00 92.06 236 MET A O 1
ATOM 1961 N N . ASN A 1 237 ? -10.803 -7.446 5.672 1.00 88.50 237 ASN A N 1
ATOM 1962 C CA . ASN A 1 237 ? -10.603 -8.286 6.857 1.00 88.50 237 ASN A CA 1
ATOM 1963 C C . ASN A 1 237 ? -10.952 -7.573 8.186 1.00 88.50 237 ASN A C 1
ATOM 1965 O O . ASN A 1 237 ? -10.564 -8.048 9.253 1.00 88.50 237 ASN A O 1
ATOM 1969 N N . LEU A 1 238 ? -11.646 -6.430 8.156 1.00 90.75 238 LEU A N 1
ATOM 1970 C CA . LEU A 1 238 ? -12.147 -5.775 9.368 1.00 90.75 238 LEU A CA 1
ATOM 1971 C C . LEU A 1 238 ? -13.442 -6.446 9.848 1.00 90.75 238 LEU A C 1
ATOM 1973 O O . LEU A 1 238 ? -14.207 -6.996 9.049 1.00 90.75 238 LEU A O 1
ATOM 1977 N N . ASP A 1 239 ? -13.717 -6.351 11.149 1.00 90.19 239 ASP A N 1
ATOM 1978 C CA . ASP A 1 239 ? -15.020 -6.723 11.693 1.00 90.19 239 ASP A CA 1
ATOM 1979 C C . ASP A 1 239 ? -16.165 -6.011 10.943 1.00 90.19 239 ASP A C 1
ATOM 1981 O O . ASP A 1 239 ? -16.083 -4.824 10.609 1.00 90.19 239 ASP A O 1
ATOM 1985 N N . GLY A 1 240 ? -17.216 -6.767 10.620 1.00 90.06 240 GLY A N 1
ATOM 1986 C CA . GLY A 1 240 ? -18.305 -6.293 9.770 1.00 90.06 240 GLY A CA 1
ATOM 1987 C C . GLY A 1 240 ? -19.165 -5.217 10.429 1.00 90.06 240 GLY A C 1
ATOM 1988 O O . GLY A 1 240 ? -19.612 -4.302 9.737 1.00 90.06 240 GLY A O 1
ATOM 1989 N N . GLU A 1 241 ? -19.385 -5.303 11.740 1.00 88.38 241 GLU A N 1
ATOM 1990 C CA . GLU A 1 241 ? -20.153 -4.308 12.492 1.00 88.38 241 GLU A CA 1
ATOM 1991 C C . GLU A 1 241 ? -19.351 -3.019 12.611 1.00 88.38 241 GLU A C 1
ATOM 1993 O O . GLU A 1 241 ? -19.856 -1.951 12.251 1.00 88.38 241 GLU A O 1
ATOM 1998 N N . LEU A 1 242 ? -18.065 -3.127 12.959 1.00 90.62 242 LEU A N 1
ATOM 1999 C CA . LEU A 1 242 ? -17.155 -1.983 12.976 1.00 90.62 242 LEU A CA 1
ATOM 2000 C C . LEU A 1 242 ? -17.102 -1.284 11.611 1.00 90.62 242 LEU A C 1
ATOM 2002 O O . LEU A 1 242 ? -17.226 -0.061 11.527 1.00 90.62 242 LEU A O 1
ATOM 2006 N N . PHE A 1 243 ? -16.960 -2.047 10.523 1.00 93.31 243 PHE A N 1
ATOM 2007 C CA . PHE A 1 243 ? -16.941 -1.488 9.172 1.00 93.31 243 PHE A CA 1
ATOM 2008 C C . PHE A 1 243 ? -18.247 -0.757 8.825 1.00 93.31 243 PHE A C 1
ATOM 2010 O O . PHE A 1 243 ? -18.214 0.322 8.230 1.00 93.31 243 PHE A O 1
ATOM 2017 N N . ASN A 1 244 ? -19.397 -1.320 9.204 1.00 91.31 244 ASN A N 1
ATOM 2018 C CA . ASN A 1 244 ? -20.700 -0.703 8.963 1.00 91.31 244 ASN A CA 1
ATOM 2019 C C . ASN A 1 244 ? -20.890 0.597 9.755 1.00 91.31 244 ASN A C 1
ATOM 2021 O O . ASN A 1 244 ? -21.537 1.508 9.239 1.00 91.31 244 ASN A O 1
ATOM 2025 N N . HIS A 1 245 ? -20.304 0.704 10.951 1.00 88.44 245 HIS A N 1
ATOM 2026 C CA . HIS A 1 245 ? -20.300 1.940 11.734 1.00 88.44 245 HIS A CA 1
ATOM 2027 C C . HIS A 1 245 ? -19.439 3.032 11.088 1.00 88.44 245 HIS A C 1
ATOM 2029 O O . HIS A 1 245 ? -19.896 4.160 10.923 1.00 88.44 245 HIS A O 1
ATOM 2035 N N . ILE A 1 246 ? -18.209 2.714 10.672 1.00 91.31 246 ILE A N 1
ATOM 2036 C CA . ILE A 1 246 ? -17.275 3.734 10.160 1.00 91.31 246 ILE A CA 1
ATOM 2037 C C . ILE A 1 246 ? -17.571 4.153 8.714 1.00 91.31 246 ILE A C 1
ATOM 2039 O O . ILE A 1 246 ? -17.323 5.299 8.338 1.00 91.31 246 ILE A O 1
ATOM 2043 N N . LYS A 1 247 ? -18.083 3.243 7.875 1.00 92.44 247 LYS A N 1
ATOM 2044 C CA . LYS A 1 247 ? -18.192 3.462 6.425 1.00 92.44 247 LYS A CA 1
ATOM 2045 C C . LYS A 1 247 ? -19.006 4.707 6.043 1.00 92.44 247 LYS A C 1
ATOM 2047 O O . LYS A 1 247 ? -18.513 5.462 5.204 1.00 92.44 247 LYS A O 1
ATOM 2052 N N . PRO A 1 248 ? -20.217 4.945 6.585 1.00 90.94 248 PRO A N 1
ATOM 2053 C CA . PRO A 1 248 ? -21.016 6.113 6.217 1.00 90.94 248 PRO A CA 1
ATOM 2054 C C . PRO A 1 248 ? -20.289 7.430 6.507 1.00 90.94 248 PRO A C 1
ATOM 2056 O O . PRO A 1 248 ? -20.230 8.296 5.641 1.00 90.94 248 PRO A O 1
ATOM 2059 N N . ILE A 1 249 ? -19.650 7.525 7.676 1.00 90.06 249 ILE A N 1
ATOM 2060 C CA . ILE A 1 249 ? -18.944 8.727 8.141 1.00 90.06 249 ILE A CA 1
ATOM 2061 C C . ILE A 1 249 ? -17.758 9.048 7.220 1.00 90.06 249 ILE A C 1
ATOM 2063 O O . ILE A 1 249 ? -17.520 10.201 6.860 1.00 90.06 249 ILE A O 1
ATOM 2067 N N . LEU A 1 250 ? -17.029 8.018 6.783 1.00 89.12 250 LEU A N 1
ATOM 2068 C CA . LEU A 1 250 ? -15.879 8.176 5.889 1.00 89.12 250 LEU A CA 1
ATOM 2069 C C . LEU A 1 250 ? -16.287 8.565 4.465 1.00 89.12 250 LEU A C 1
ATOM 2071 O O . LEU A 1 250 ? -15.587 9.333 3.819 1.00 89.12 250 LEU A O 1
ATOM 2075 N N . LEU A 1 251 ? -17.425 8.079 3.966 1.00 87.50 251 LEU A N 1
ATOM 2076 C CA . LEU A 1 251 ? -17.905 8.442 2.627 1.00 87.50 251 LEU A CA 1
ATOM 2077 C C . LEU A 1 251 ? -18.421 9.884 2.534 1.00 87.50 251 LEU A C 1
ATOM 2079 O O . LEU A 1 251 ? -18.423 10.455 1.446 1.00 87.50 251 LEU A O 1
ATOM 2083 N N . GLU A 1 252 ? -18.854 10.470 3.650 1.00 86.88 252 GLU A N 1
ATOM 2084 C CA . GLU A 1 252 ? -19.248 11.885 3.728 1.00 86.88 252 GLU A CA 1
ATOM 2085 C C . GLU A 1 252 ? -18.053 12.826 3.953 1.00 86.88 252 GLU A C 1
ATOM 2087 O O . GLU A 1 252 ? -18.174 14.045 3.817 1.00 86.88 252 GLU A O 1
ATOM 2092 N N . SER A 1 253 ? -16.888 12.260 4.265 1.00 84.62 253 SER A N 1
ATOM 2093 C CA . SER A 1 253 ? -15.657 12.986 4.550 1.00 84.62 253 SER A CA 1
ATOM 2094 C C . SER A 1 253 ? -14.783 13.155 3.302 1.00 84.62 253 SER A C 1
ATOM 2096 O O . SER A 1 253 ? -14.961 12.487 2.284 1.00 84.62 253 SER A O 1
ATOM 2098 N N . ASN A 1 254 ? -13.793 14.051 3.362 1.00 86.88 254 ASN A N 1
ATOM 2099 C CA . ASN A 1 254 ? -12.840 14.199 2.258 1.00 86.88 254 ASN A CA 1
ATOM 2100 C C . ASN A 1 254 ? -11.854 13.013 2.193 1.00 86.88 254 ASN A C 1
ATOM 2102 O O . ASN A 1 254 ? -11.662 12.273 3.164 1.00 86.88 254 ASN A O 1
ATOM 2106 N N . ILE A 1 255 ? -11.207 12.843 1.036 1.00 88.56 255 ILE A N 1
ATOM 2107 C CA . ILE A 1 255 ? -10.302 11.716 0.756 1.00 88.56 255 ILE A CA 1
ATOM 2108 C C . ILE A 1 255 ? -9.119 11.674 1.732 1.00 88.56 255 ILE A C 1
ATOM 2110 O O . ILE A 1 255 ? -8.764 10.597 2.206 1.00 88.56 255 ILE A O 1
ATOM 2114 N N . GLN A 1 256 ? -8.524 12.827 2.051 1.00 85.94 256 GLN A N 1
ATOM 2115 C CA . GLN A 1 256 ? -7.334 12.917 2.905 1.00 85.94 256 GLN A CA 1
ATOM 2116 C C . GLN A 1 256 ? -7.625 12.444 4.329 1.00 85.94 256 GLN A C 1
ATOM 2118 O O . GLN A 1 256 ? -6.981 11.519 4.829 1.00 85.94 256 GLN A O 1
ATOM 2123 N N . LEU A 1 257 ? -8.650 13.020 4.957 1.00 85.50 257 LEU A N 1
ATOM 2124 C CA . LEU A 1 257 ? -9.051 12.650 6.306 1.00 85.50 257 LEU A CA 1
ATOM 2125 C C . LEU A 1 257 ? -9.477 11.183 6.353 1.00 85.50 257 LEU A C 1
ATOM 2127 O O . LEU A 1 257 ? -9.093 10.462 7.275 1.00 85.50 257 LEU A O 1
ATOM 2131 N N . SER A 1 258 ? -10.261 10.724 5.375 1.00 88.25 258 SER A N 1
ATOM 2132 C CA . SER A 1 258 ? -10.732 9.335 5.316 1.00 88.25 258 SER A CA 1
ATOM 2133 C C . SER A 1 258 ? -9.578 8.346 5.195 1.00 88.25 258 SER A C 1
ATOM 2135 O O . SER A 1 258 ? -9.532 7.361 5.930 1.00 88.25 258 SER A O 1
ATOM 2137 N N . ASN A 1 259 ? -8.608 8.631 4.323 1.00 86.69 259 ASN A N 1
ATOM 2138 C CA . ASN A 1 259 ? -7.424 7.797 4.155 1.00 86.69 259 ASN A CA 1
ATOM 2139 C C . ASN A 1 259 ? -6.562 7.762 5.426 1.00 86.69 259 ASN A C 1
ATOM 2141 O O . ASN A 1 259 ? -6.109 6.692 5.827 1.00 86.69 259 ASN A O 1
ATOM 2145 N N . SER A 1 260 ? -6.377 8.907 6.093 1.00 85.62 260 SER A N 1
ATOM 2146 C CA . SER A 1 260 ? -5.649 8.990 7.368 1.00 85.62 260 SER A CA 1
ATOM 2147 C C . SER A 1 260 ? -6.311 8.138 8.459 1.00 85.62 260 SER A C 1
ATOM 2149 O O . SER A 1 260 ? -5.651 7.333 9.120 1.00 85.62 260 SER A O 1
ATOM 2151 N N . PHE A 1 261 ? -7.637 8.228 8.588 1.00 88.88 261 PHE A N 1
ATOM 2152 C CA . PHE A 1 261 ? -8.391 7.420 9.544 1.00 88.88 261 PHE A CA 1
ATOM 2153 C C . PHE A 1 261 ? -8.302 5.917 9.242 1.00 88.88 261 PHE A C 1
ATOM 2155 O O . PHE A 1 261 ? -7.994 5.126 10.133 1.00 88.88 261 PHE A O 1
ATOM 2162 N N . ILE A 1 262 ? -8.504 5.517 7.983 1.00 90.12 262 ILE A N 1
ATOM 2163 C CA . ILE A 1 262 ? -8.427 4.109 7.565 1.00 90.12 262 ILE A CA 1
ATOM 2164 C C . ILE A 1 262 ? -7.015 3.550 7.760 1.00 90.12 262 ILE A C 1
ATOM 2166 O O . ILE A 1 262 ? -6.854 2.429 8.237 1.00 90.12 262 ILE A O 1
ATOM 2170 N N . SER A 1 263 ? -5.986 4.344 7.467 1.00 87.62 263 SER A N 1
ATOM 2171 C CA . SER A 1 263 ? -4.595 3.998 7.757 1.00 87.62 263 SER A CA 1
ATOM 2172 C C . SER A 1 263 ? -4.384 3.682 9.240 1.00 87.62 263 SER A C 1
ATOM 2174 O O . SER A 1 263 ? -3.707 2.709 9.564 1.00 87.62 263 SER A O 1
ATOM 2176 N N . ASN A 1 264 ? -4.962 4.472 10.147 1.00 88.94 264 ASN A N 1
ATOM 2177 C CA . ASN A 1 264 ? -4.850 4.212 11.581 1.00 88.94 264 ASN A CA 1
ATOM 2178 C C . ASN A 1 264 ? -5.602 2.940 11.989 1.00 88.94 264 ASN A C 1
ATOM 2180 O O . ASN A 1 264 ? -5.049 2.144 12.740 1.00 88.94 264 ASN A O 1
ATOM 2184 N N . ILE A 1 265 ? -6.799 2.698 11.441 1.00 89.88 265 ILE A N 1
ATOM 2185 C CA . ILE A 1 265 ? -7.545 1.449 11.674 1.00 89.88 265 ILE A CA 1
ATOM 2186 C C . ILE A 1 265 ? -6.749 0.223 11.229 1.00 89.88 265 ILE A C 1
ATOM 2188 O O . ILE A 1 265 ? -6.669 -0.760 11.958 1.00 89.88 265 ILE A O 1
ATOM 2192 N N . ASN A 1 266 ? -6.131 0.280 10.054 1.00 89.00 266 ASN A N 1
ATOM 2193 C CA . ASN A 1 266 ? -5.380 -0.846 9.507 1.00 89.00 266 ASN A CA 1
ATOM 2194 C C . ASN A 1 266 ? -4.099 -1.173 10.297 1.00 89.00 266 ASN A C 1
ATOM 2196 O O . ASN A 1 266 ? -3.547 -2.255 10.124 1.00 89.00 266 ASN A O 1
ATOM 2200 N N . LYS A 1 267 ? -3.638 -0.269 11.172 1.00 88.12 267 LYS A N 1
ATOM 2201 C CA . LYS A 1 267 ? -2.503 -0.495 12.081 1.00 88.12 267 LYS A CA 1
ATOM 2202 C C . LYS A 1 267 ? -2.913 -1.077 13.434 1.00 88.12 267 LYS A C 1
ATOM 2204 O O . LYS A 1 267 ? -2.032 -1.455 14.202 1.00 88.12 267 LYS A O 1
ATOM 2209 N N . LEU A 1 268 ? -4.209 -1.122 13.743 1.00 88.81 268 LEU A N 1
ATOM 2210 C CA . LEU A 1 268 ? -4.688 -1.634 15.021 1.00 88.81 268 LEU A CA 1
ATOM 2211 C C . LEU A 1 268 ? -4.495 -3.146 15.116 1.00 88.81 268 LEU A C 1
ATOM 2213 O O . LEU A 1 268 ? -4.779 -3.901 14.184 1.00 88.81 268 LEU A O 1
ATOM 2217 N N . HIS A 1 269 ? -4.081 -3.602 16.290 1.00 88.06 269 HIS A N 1
ATOM 2218 C CA . HIS A 1 269 ? -4.077 -5.014 16.630 1.00 88.06 269 HIS A CA 1
ATOM 2219 C C . HIS A 1 269 ? -5.470 -5.486 17.064 1.00 88.06 269 HIS A C 1
ATOM 2221 O O . HIS A 1 269 ? -6.346 -4.702 17.423 1.00 88.06 269 HIS A O 1
ATOM 2227 N N . TYR A 1 270 ? -5.664 -6.806 17.104 1.00 86.62 270 TYR A N 1
ATOM 2228 C CA . TYR A 1 270 ? -6.955 -7.435 17.408 1.00 86.62 270 TYR A CA 1
ATOM 2229 C C . TYR A 1 270 ? -7.652 -6.882 18.667 1.00 86.62 270 TYR A C 1
ATOM 2231 O O . TYR A 1 270 ? -8.832 -6.549 18.617 1.00 86.62 270 TYR A O 1
ATOM 2239 N N . LYS A 1 271 ? -6.918 -6.714 19.777 1.00 86.25 271 LYS A N 1
ATOM 2240 C CA . LYS A 1 271 ? -7.479 -6.183 21.034 1.00 86.25 271 LYS A CA 1
ATOM 2241 C C . LYS A 1 271 ? -7.934 -4.729 20.925 1.00 86.25 271 LYS A C 1
ATOM 2243 O O . LYS A 1 271 ? -8.915 -4.338 21.545 1.00 86.25 271 LYS A O 1
ATOM 2248 N N . GLU A 1 272 ? -7.220 -3.927 20.143 1.00 90.12 272 GLU A N 1
ATOM 2249 C CA . GLU A 1 272 ? -7.569 -2.527 19.910 1.00 90.12 272 GLU A CA 1
ATOM 2250 C C . GLU A 1 272 ? -8.812 -2.436 19.022 1.00 90.12 272 GLU A C 1
ATOM 2252 O O . GLU A 1 272 ? -9.725 -1.679 19.331 1.00 90.12 272 GLU A O 1
ATOM 2257 N N . ILE A 1 273 ? -8.907 -3.279 17.989 1.00 90.44 273 ILE A N 1
ATOM 2258 C CA . ILE A 1 273 ? -10.108 -3.399 17.148 1.00 90.44 273 ILE A CA 1
ATOM 2259 C C . ILE A 1 273 ? -11.330 -3.774 17.998 1.00 90.44 273 ILE A C 1
ATOM 2261 O O . ILE A 1 273 ? -12.376 -3.142 17.870 1.00 90.44 273 ILE A O 1
ATOM 2265 N N . GLN A 1 274 ? -11.201 -4.755 18.897 1.00 88.62 274 GLN A N 1
ATOM 2266 C CA . GLN A 1 274 ? -12.279 -5.140 19.817 1.00 88.62 274 GLN A CA 1
ATOM 2267 C C . GLN A 1 274 ? -12.681 -4.001 20.755 1.00 88.62 274 GLN A C 1
ATOM 2269 O O . GLN A 1 274 ? -13.873 -3.764 20.953 1.00 88.62 274 GLN A O 1
ATOM 2274 N N . CYS A 1 275 ? -11.700 -3.283 21.308 1.00 90.31 275 CYS A N 1
ATOM 2275 C CA . CYS A 1 275 ? -11.950 -2.125 22.159 1.00 90.31 275 CYS A CA 1
ATOM 2276 C C . CYS A 1 275 ? -12.714 -1.040 21.387 1.00 90.31 275 CYS A C 1
ATOM 2278 O O . CYS A 1 275 ? -13.735 -0.553 21.862 1.00 90.31 275 CYS A O 1
ATOM 2280 N N . LEU A 1 276 ? -12.278 -0.722 20.164 1.00 91.88 276 LEU A N 1
ATOM 2281 C CA . LEU A 1 276 ? -12.921 0.280 19.317 1.00 91.88 276 LEU A CA 1
ATOM 2282 C C . LEU A 1 276 ? -14.356 -0.118 18.964 1.00 91.88 276 LEU A C 1
ATOM 2284 O O . LEU A 1 276 ? -15.247 0.720 19.060 1.00 91.88 276 LEU A O 1
ATOM 2288 N N . ASN A 1 277 ? -14.583 -1.381 18.591 1.00 90.19 277 ASN A N 1
ATOM 2289 C CA . ASN A 1 277 ? -15.927 -1.874 18.288 1.00 90.19 277 ASN A CA 1
ATOM 2290 C C . ASN A 1 277 ? -16.847 -1.718 19.504 1.00 90.19 277 ASN A C 1
ATOM 2292 O O . ASN A 1 277 ? -17.883 -1.070 19.423 1.00 90.19 277 ASN A O 1
ATOM 2296 N N . THR A 1 278 ? -16.372 -2.177 20.665 1.00 88.94 278 THR A N 1
ATOM 2297 C CA . THR A 1 278 ? -17.089 -2.038 21.936 1.00 88.94 278 THR A CA 1
ATOM 2298 C C . THR A 1 278 ? -17.397 -0.578 22.261 1.00 88.94 278 THR A C 1
ATOM 2300 O O . THR A 1 278 ? -18.484 -0.273 22.721 1.00 88.94 278 THR A O 1
ATOM 2303 N N . VAL A 1 279 ? -16.472 0.358 22.036 1.00 90.12 279 VAL A N 1
ATOM 2304 C CA . VAL A 1 279 ? -16.736 1.786 22.276 1.00 90.12 279 VAL A CA 1
ATOM 2305 C C . VAL A 1 279 ? -17.863 2.300 21.370 1.00 90.12 279 VAL A C 1
ATOM 2307 O O . VAL A 1 279 ? -18.756 3.010 21.839 1.00 90.12 279 VAL A O 1
ATOM 2310 N N . LEU A 1 280 ? -17.841 1.933 20.087 1.00 89.50 280 LEU A N 1
ATOM 2311 C CA . LEU A 1 280 ? -18.815 2.398 19.096 1.00 89.50 280 LEU A CA 1
ATOM 2312 C C . LEU A 1 280 ? -20.205 1.763 19.257 1.00 89.50 280 LEU A C 1
ATOM 2314 O O . LEU A 1 280 ? -21.183 2.369 18.827 1.00 89.50 280 LEU A O 1
ATOM 2318 N N . ASP A 1 281 ? -20.327 0.630 19.951 1.00 86.44 281 ASP A N 1
ATOM 2319 C CA . ASP A 1 281 ? -21.632 0.050 20.307 1.00 86.44 281 ASP A CA 1
ATOM 2320 C C . ASP A 1 281 ? -22.431 0.932 21.285 1.00 86.44 281 ASP A C 1
ATOM 2322 O O . ASP A 1 281 ? -23.665 0.899 21.309 1.00 86.44 281 ASP A O 1
ATOM 2326 N N . TYR A 1 282 ? -21.743 1.741 22.097 1.00 83.56 282 TYR A N 1
ATOM 2327 C CA . TYR A 1 282 ? -22.369 2.535 23.162 1.00 83.56 282 TYR A CA 1
ATOM 2328 C C . TYR A 1 282 ? -22.377 4.038 22.898 1.00 83.56 282 TYR A C 1
ATOM 2330 O O . TYR A 1 282 ? -23.165 4.750 23.534 1.00 83.56 282 TYR A O 1
ATOM 2338 N N . ILE A 1 283 ? -21.536 4.524 21.981 1.00 83.19 283 ILE A N 1
ATOM 2339 C CA . ILE A 1 283 ? -21.502 5.926 21.565 1.00 83.19 283 ILE A CA 1
ATOM 2340 C C . ILE A 1 283 ? -22.027 6.045 20.140 1.00 83.19 283 ILE A C 1
ATOM 2342 O O . ILE A 1 283 ? -21.500 5.445 19.209 1.00 83.19 283 ILE A O 1
ATOM 2346 N N . HIS A 1 284 ? -23.011 6.920 19.948 1.00 80.50 284 HIS A N 1
ATOM 2347 C CA . HIS A 1 284 ? -23.369 7.351 18.606 1.00 80.50 284 HIS A CA 1
ATOM 2348 C C . HIS A 1 284 ? -22.358 8.385 18.109 1.00 80.50 284 HIS A C 1
ATOM 2350 O O . HIS A 1 284 ? -22.227 9.457 18.703 1.00 80.50 284 HIS A O 1
ATOM 2356 N N . VAL A 1 285 ? -21.651 8.048 17.033 1.00 81.94 285 VAL A N 1
ATOM 2357 C CA . VAL A 1 285 ? -20.684 8.929 16.385 1.00 81.94 285 VAL A CA 1
ATOM 2358 C C . VAL A 1 285 ? -21.172 9.229 14.976 1.00 81.94 285 VAL A C 1
ATOM 2360 O O . VAL A 1 285 ? -21.322 8.310 14.180 1.00 81.94 285 VAL A O 1
ATOM 2363 N N . ASP A 1 286 ? -21.392 10.507 14.680 1.00 81.69 286 ASP A N 1
ATOM 2364 C CA . ASP A 1 286 ? -21.862 10.971 13.363 1.00 81.69 286 ASP A CA 1
ATOM 2365 C C . ASP A 1 286 ? -20.794 11.760 12.600 1.00 81.69 286 ASP A C 1
ATOM 2367 O O . ASP A 1 286 ? -20.971 12.094 11.432 1.00 81.69 286 ASP A O 1
ATOM 2371 N N . ASP A 1 287 ? -19.690 12.094 13.269 1.00 83.12 287 ASP A N 1
ATOM 2372 C CA . ASP A 1 287 ? -18.654 12.969 12.737 1.00 83.12 287 ASP A CA 1
ATOM 2373 C C . ASP A 1 287 ? -17.279 12.305 12.780 1.00 83.12 287 ASP A C 1
ATOM 2375 O O . ASP A 1 287 ? -16.898 11.621 13.735 1.00 83.12 287 ASP A O 1
ATOM 2379 N N . GLN A 1 288 ? -16.488 12.567 11.744 1.00 84.31 288 GLN A N 1
ATOM 2380 C CA . GLN A 1 288 ? -15.165 11.983 11.622 1.00 84.31 288 GLN A CA 1
ATOM 2381 C C . GLN A 1 288 ? -14.189 12.497 12.689 1.00 84.31 288 GLN A C 1
ATOM 2383 O O . GLN A 1 288 ? -13.325 11.746 13.140 1.00 84.31 288 GLN A O 1
ATOM 2388 N N . SER A 1 289 ? -14.312 13.751 13.128 1.00 85.62 289 SER A N 1
ATOM 2389 C CA . SER A 1 289 ? -13.433 14.310 14.163 1.00 85.62 289 SER A CA 1
ATOM 2390 C C . SER A 1 289 ? -13.626 13.569 15.485 1.00 85.62 289 SER A C 1
ATOM 2392 O O . SER A 1 289 ? -12.654 13.275 16.175 1.00 85.62 289 SER A O 1
ATOM 2394 N N . GLN A 1 290 ? -14.868 13.205 15.816 1.00 85.94 290 GLN A N 1
ATOM 2395 C CA . GLN A 1 290 ? -15.168 12.383 16.991 1.00 85.94 290 GLN A CA 1
ATOM 2396 C C . GLN A 1 290 ? -14.559 10.982 16.870 1.00 85.94 290 GLN A C 1
ATOM 2398 O O . GLN A 1 290 ? -13.900 10.529 17.806 1.00 85.94 290 GLN A O 1
ATOM 2403 N N . LEU A 1 291 ? -14.696 10.331 15.707 1.00 88.06 291 LEU A N 1
ATOM 2404 C CA . LEU A 1 291 ? -14.038 9.045 15.449 1.00 88.06 291 LEU A CA 1
ATOM 2405 C C . LEU A 1 291 ? -12.515 9.136 15.616 1.00 88.06 291 LEU A C 1
ATOM 2407 O O . LEU A 1 291 ? -11.907 8.257 16.223 1.00 88.06 291 LEU A O 1
ATOM 2411 N N . GLN A 1 292 ? -11.889 10.192 15.090 1.00 87.88 292 GLN A N 1
ATOM 2412 C CA . GLN A 1 292 ? -10.445 10.400 15.208 1.00 87.88 292 GLN A CA 1
ATOM 2413 C C . GLN A 1 292 ? -10.006 10.584 16.661 1.00 87.88 292 GLN A C 1
ATOM 2415 O O . GLN A 1 292 ? -8.984 10.030 17.056 1.00 87.88 292 GLN A O 1
ATOM 2420 N N . VAL A 1 293 ? -10.775 11.329 17.458 1.00 88.19 293 VAL A N 1
ATOM 2421 C CA . VAL A 1 293 ? -10.495 11.530 18.885 1.00 88.19 293 VAL A CA 1
ATOM 2422 C C . VAL A 1 293 ? -10.597 10.208 19.652 1.00 88.19 293 VAL A C 1
ATOM 2424 O O . VAL A 1 293 ? -9.673 9.869 20.388 1.00 88.19 293 VAL A O 1
ATOM 2427 N N . ILE A 1 294 ? -11.657 9.422 19.425 1.00 88.94 294 ILE A N 1
ATOM 2428 C CA . ILE A 1 294 ? -11.818 8.093 20.041 1.00 88.94 294 ILE A CA 1
ATOM 2429 C C . ILE A 1 294 ? -10.636 7.191 19.681 1.00 88.94 294 ILE A C 1
ATOM 2431 O O . ILE A 1 294 ? -10.040 6.570 20.556 1.00 88.94 294 ILE A O 1
ATOM 2435 N N . LEU A 1 295 ? -10.265 7.154 18.400 1.00 89.75 295 LEU A N 1
ATOM 2436 C CA . LEU A 1 295 ? -9.159 6.335 17.918 1.00 89.75 295 LEU A CA 1
ATOM 2437 C C . LEU A 1 295 ? -7.812 6.765 18.523 1.00 89.75 295 LEU A C 1
ATOM 2439 O O . LEU A 1 295 ? -7.014 5.914 18.907 1.00 89.75 295 LEU A O 1
ATOM 2443 N N . ALA A 1 296 ? -7.563 8.071 18.650 1.00 87.50 296 ALA A N 1
ATOM 2444 C CA . ALA A 1 296 ? -6.343 8.599 19.261 1.00 87.50 296 ALA A CA 1
ATOM 2445 C C . ALA A 1 296 ? -6.242 8.268 20.763 1.00 87.50 296 ALA A C 1
ATOM 2447 O O . ALA A 1 296 ? -5.149 7.994 21.263 1.00 87.50 296 ALA A O 1
ATOM 2448 N N . SER A 1 297 ? -7.375 8.238 21.465 1.00 89.12 297 SER A N 1
ATOM 2449 C CA . SER A 1 297 ? -7.468 7.891 22.889 1.00 89.12 297 SER A CA 1
ATOM 2450 C C . SER A 1 297 ? -7.773 6.417 23.152 1.00 89.12 297 SER A C 1
ATOM 2452 O O . SER A 1 297 ? -8.015 6.042 24.294 1.00 89.12 297 SER A O 1
ATOM 2454 N N . LEU A 1 298 ? -7.731 5.546 22.139 1.00 90.62 298 LEU A N 1
ATOM 2455 C CA . LEU A 1 298 ? -8.130 4.140 22.279 1.00 90.62 298 LEU A CA 1
ATOM 2456 C C . LEU A 1 298 ? -7.337 3.389 23.364 1.00 90.62 298 LEU A C 1
ATOM 2458 O O . LEU A 1 298 ? -7.866 2.501 24.023 1.00 90.62 298 LEU A O 1
ATOM 2462 N N . HIS A 1 299 ? -6.082 3.788 23.578 1.00 87.81 299 HIS A N 1
ATOM 2463 C CA . HIS A 1 299 ? -5.192 3.248 24.604 1.00 87.81 299 HIS A CA 1
ATOM 2464 C C . HIS A 1 299 ? -5.593 3.608 26.047 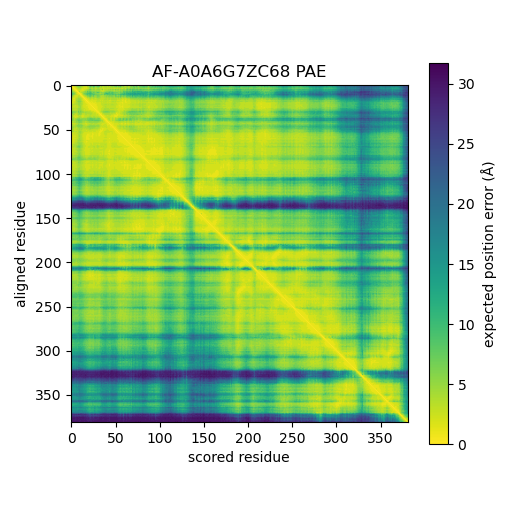1.00 87.81 299 HIS A C 1
ATOM 2466 O O . HIS A 1 299 ? -5.139 2.948 26.985 1.00 87.81 299 HIS A O 1
ATOM 2472 N N . ASP A 1 300 ? -6.419 4.640 26.233 1.00 89.69 300 ASP A N 1
ATOM 2473 C CA . ASP A 1 300 ? -6.928 5.058 27.541 1.00 89.69 300 ASP A CA 1
ATOM 2474 C C . ASP A 1 300 ? -8.147 4.226 27.966 1.00 89.69 300 ASP A C 1
ATOM 2476 O O . ASP A 1 300 ? -8.380 4.026 29.162 1.00 89.69 300 ASP A O 1
ATOM 2480 N N . PHE A 1 301 ? -8.900 3.701 26.995 1.00 90.75 301 PHE A N 1
ATOM 2481 C CA . PHE A 1 301 ? -9.978 2.749 27.240 1.00 90.75 301 PHE A CA 1
ATOM 2482 C C . PHE A 1 301 ? -9.397 1.398 27.657 1.00 90.75 301 PHE A C 1
ATOM 2484 O O . PHE A 1 301 ? -8.428 0.907 27.072 1.00 90.75 301 PHE A O 1
ATOM 2491 N N . LYS A 1 302 ? -10.005 0.757 28.660 1.00 89.44 302 LYS A N 1
ATOM 2492 C CA . LYS A 1 302 ? -9.598 -0.594 29.076 1.00 89.44 302 LYS A CA 1
ATOM 2493 C C . LYS A 1 302 ? -10.764 -1.547 28.969 1.00 89.44 302 LYS A C 1
ATOM 2495 O O . LYS A 1 302 ? -11.718 -1.457 29.735 1.00 89.44 302 LYS A O 1
ATOM 2500 N N . LEU A 1 303 ? -10.638 -2.487 28.041 1.00 89.12 303 LEU A N 1
ATOM 2501 C CA . LEU A 1 303 ? -11.529 -3.628 27.947 1.00 89.12 303 LEU A CA 1
ATOM 2502 C C . LEU A 1 303 ? -11.015 -4.743 28.864 1.00 89.12 303 LEU A C 1
ATOM 2504 O O . LEU A 1 303 ? -9.935 -5.297 28.648 1.00 89.12 303 LEU A O 1
ATOM 2508 N N . VAL A 1 304 ? -11.783 -5.044 29.906 1.00 89.94 304 VAL A N 1
ATOM 2509 C CA . VAL A 1 304 ? -11.528 -6.140 30.840 1.00 89.94 304 VAL A CA 1
ATOM 2510 C C . VAL A 1 304 ? -12.437 -7.299 30.468 1.00 89.94 304 VAL A C 1
ATOM 2512 O O . VAL A 1 304 ? -13.621 -7.303 30.799 1.00 89.94 304 VAL A O 1
ATOM 2515 N N . GLU A 1 305 ? -11.869 -8.271 29.763 1.00 88.00 305 GLU A N 1
ATOM 2516 C CA . GLU A 1 305 ? -12.560 -9.499 29.370 1.00 88.00 305 GLU A CA 1
ATOM 2517 C C . GLU A 1 305 ? -12.860 -10.377 30.596 1.00 88.00 305 GLU A C 1
ATOM 2519 O O . GLU A 1 305 ? -12.016 -10.546 31.482 1.00 88.00 305 GLU A O 1
ATOM 2524 N N . THR A 1 306 ? -14.061 -10.951 30.641 1.00 87.25 306 THR A N 1
ATOM 2525 C CA . THR A 1 306 ? -14.539 -11.808 31.739 1.00 87.25 306 THR A CA 1
ATOM 2526 C C . THR A 1 306 ? -15.313 -13.003 31.189 1.00 87.25 306 THR A C 1
ATOM 2528 O O . THR A 1 306 ? -16.029 -12.851 30.203 1.00 87.25 306 THR A O 1
ATOM 2531 N N . GLU A 1 307 ? -15.244 -14.167 31.839 1.00 86.88 307 GLU A N 1
ATOM 2532 C CA . GLU A 1 307 ? -15.940 -15.374 31.367 1.00 86.88 307 GLU A CA 1
ATOM 2533 C C . GLU A 1 307 ? -17.416 -15.414 31.787 1.00 86.88 307 GLU A C 1
ATOM 2535 O O . GLU A 1 307 ? -18.273 -15.877 31.036 1.00 86.88 307 GLU A O 1
ATOM 2540 N N . ILE A 1 308 ? -17.720 -14.962 33.005 1.00 85.44 308 ILE A N 1
ATOM 2541 C CA . ILE A 1 308 ? -19.053 -15.024 33.624 1.00 85.44 308 ILE A CA 1
ATOM 2542 C C . ILE A 1 308 ? -19.759 -13.665 33.517 1.00 85.44 308 ILE A C 1
ATOM 2544 O O . ILE A 1 308 ? -20.983 -13.598 33.634 1.00 85.44 308 ILE A O 1
ATOM 2548 N N . ASN A 1 309 ? -19.001 -12.591 33.268 1.00 88.12 309 ASN A N 1
ATOM 2549 C CA . ASN A 1 309 ? -19.506 -11.231 33.084 1.00 88.12 309 ASN A CA 1
ATOM 2550 C C . ASN A 1 309 ? -20.290 -10.735 34.308 1.00 88.12 309 ASN A C 1
ATOM 2552 O O . ASN A 1 309 ? -21.432 -10.283 34.238 1.00 88.12 309 ASN A O 1
ATOM 2556 N N . THR A 1 310 ? -19.655 -10.867 35.476 1.00 91.25 310 THR A N 1
ATOM 2557 C CA . THR A 1 310 ? -20.202 -10.430 36.766 1.00 91.25 310 THR A CA 1
ATOM 2558 C C . THR A 1 310 ? -19.327 -9.360 37.404 1.00 91.25 310 THR A C 1
ATOM 2560 O O . THR A 1 310 ? -18.108 -9.333 37.221 1.00 91.25 310 THR A O 1
ATOM 2563 N N . GLN A 1 311 ? -19.946 -8.499 38.214 1.00 91.62 311 GLN A N 1
ATOM 2564 C CA . GLN A 1 311 ? -19.243 -7.444 38.950 1.00 91.62 311 GLN A CA 1
ATOM 2565 C C . GLN A 1 311 ? -18.176 -8.031 39.893 1.00 91.62 311 GLN A C 1
ATOM 2567 O O . GLN A 1 311 ? -17.084 -7.471 40.008 1.00 91.62 311 GLN A O 1
ATOM 2572 N N . ALA A 1 312 ? -18.453 -9.187 40.511 1.00 91.62 312 ALA A N 1
ATOM 2573 C CA . ALA A 1 312 ? -17.480 -9.913 41.323 1.00 91.62 312 ALA A CA 1
ATOM 2574 C C . ALA A 1 312 ? -16.248 -10.373 40.535 1.00 91.62 312 ALA A C 1
ATOM 2576 O O . ALA A 1 312 ? -15.117 -10.221 41.003 1.00 91.62 312 ALA A O 1
ATOM 2577 N N . GLU A 1 313 ? -16.444 -10.933 39.343 1.00 92.38 313 GLU A N 1
ATOM 2578 C CA . GLU A 1 313 ? -15.336 -11.392 38.508 1.00 92.38 313 GLU A CA 1
ATOM 2579 C C . GLU A 1 313 ? -14.453 -10.221 38.069 1.00 92.38 313 GLU A C 1
ATOM 2581 O O . GLU A 1 313 ? -13.232 -10.275 38.243 1.00 92.38 313 GLU A O 1
ATOM 2586 N N . TYR A 1 314 ? -15.070 -9.126 37.617 1.00 91.50 314 TYR A N 1
ATOM 2587 C CA . TYR A 1 314 ? -14.369 -7.885 37.299 1.00 91.50 314 TYR A CA 1
ATOM 2588 C C . TYR A 1 314 ? -13.524 -7.388 38.479 1.00 91.50 314 TYR A C 1
ATOM 2590 O O . TYR A 1 314 ? -12.315 -7.181 38.343 1.00 91.50 314 TYR A O 1
ATOM 2598 N N . ALA A 1 315 ? -14.121 -7.277 39.672 1.00 90.00 315 ALA A N 1
ATOM 2599 C CA . ALA A 1 315 ? -13.409 -6.860 40.878 1.00 90.00 315 ALA A CA 1
ATOM 2600 C C . ALA A 1 315 ? -12.229 -7.783 41.206 1.00 90.00 315 ALA A C 1
ATOM 2602 O O . ALA A 1 315 ? -11.151 -7.308 41.572 1.00 90.00 315 ALA A O 1
ATOM 2603 N N . SER A 1 316 ? -12.412 -9.098 41.053 1.00 88.94 316 SER A N 1
ATOM 2604 C CA . SER A 1 316 ? -11.357 -10.086 41.279 1.00 88.94 316 SER A CA 1
ATOM 2605 C C . SER A 1 316 ? -10.174 -9.873 40.337 1.00 88.94 316 SER A C 1
ATOM 2607 O O . SER A 1 316 ? -9.029 -9.836 40.797 1.00 88.94 316 SER A O 1
ATOM 2609 N N . ILE A 1 317 ? -10.433 -9.673 39.040 1.00 88.94 317 ILE A N 1
ATOM 2610 C CA . ILE A 1 317 ? -9.396 -9.404 38.034 1.00 88.94 317 ILE A CA 1
ATOM 2611 C C . ILE A 1 317 ? -8.649 -8.110 38.375 1.00 88.94 317 ILE A C 1
ATOM 2613 O O . ILE A 1 317 ? -7.425 -8.134 38.517 1.00 88.94 317 ILE A O 1
ATOM 2617 N N . LYS A 1 318 ? -9.363 -7.000 38.600 1.00 87.56 318 LYS A N 1
ATOM 2618 C CA . LYS A 1 318 ? -8.751 -5.690 38.891 1.00 87.56 318 LYS A CA 1
ATOM 2619 C C . LYS A 1 318 ? -7.897 -5.700 40.151 1.00 87.56 318 LYS A C 1
ATOM 2621 O O . LYS A 1 318 ? -6.786 -5.169 40.153 1.00 87.56 318 LYS A O 1
ATOM 2626 N N . LEU A 1 319 ? -8.385 -6.315 41.227 1.00 85.06 319 LEU A N 1
ATOM 2627 C CA . LEU A 1 319 ? -7.629 -6.414 42.476 1.00 85.06 319 LEU A CA 1
ATOM 2628 C C . LEU A 1 319 ? -6.357 -7.253 42.299 1.00 85.06 319 LEU A C 1
ATOM 2630 O O . LEU A 1 319 ? -5.303 -6.881 42.819 1.00 85.06 319 LEU A O 1
ATOM 2634 N N . LYS A 1 320 ? -6.421 -8.336 41.515 1.00 81.31 320 LYS A N 1
ATOM 2635 C CA . LYS A 1 320 ? -5.248 -9.151 41.163 1.00 81.31 320 LYS A CA 1
ATOM 2636 C C . LYS A 1 320 ? -4.242 -8.378 40.312 1.00 81.31 320 LYS A C 1
ATOM 2638 O O . LYS A 1 320 ? -3.041 -8.481 40.561 1.00 81.31 320 LYS A O 1
ATOM 2643 N N . GLU A 1 321 ? -4.701 -7.571 39.357 1.00 82.19 321 GLU A N 1
ATOM 2644 C CA . GLU A 1 321 ? -3.835 -6.703 38.549 1.00 82.19 321 GLU A CA 1
ATOM 2645 C C . GLU A 1 321 ? -3.114 -5.646 39.389 1.00 82.19 321 GLU A C 1
ATOM 2647 O O . GLU A 1 321 ? -1.892 -5.518 39.292 1.00 82.19 321 GLU A O 1
ATOM 2652 N N . LEU A 1 322 ? -3.842 -4.938 40.257 1.00 76.38 322 LEU A N 1
ATOM 2653 C CA . LEU A 1 322 ? -3.284 -3.918 41.155 1.00 76.38 322 LEU A CA 1
ATOM 2654 C C . LEU A 1 322 ? -2.232 -4.493 42.113 1.00 76.38 322 LEU A C 1
ATOM 2656 O O . LEU A 1 322 ? -1.305 -3.797 42.531 1.00 76.38 322 LEU A O 1
ATOM 2660 N N . ALA A 1 323 ? -2.352 -5.774 42.448 1.00 70.50 323 ALA A N 1
ATOM 2661 C CA . ALA A 1 323 ? -1.480 -6.452 43.390 1.00 70.50 323 ALA A CA 1
ATOM 2662 C C . ALA A 1 323 ? -0.301 -7.210 42.739 1.00 70.50 323 ALA A C 1
ATOM 2664 O O . ALA A 1 323 ? 0.514 -7.779 43.471 1.00 70.50 323 ALA A O 1
ATOM 2665 N N . ARG A 1 324 ? -0.141 -7.185 41.401 1.00 57.72 324 ARG A N 1
ATOM 2666 C CA . ARG A 1 324 ? 0.878 -7.964 40.648 1.00 57.72 324 ARG A CA 1
ATOM 2667 C C . ARG A 1 324 ? 2.334 -7.793 41.114 1.00 57.72 324 ARG A C 1
ATOM 2669 O O . ARG A 1 324 ? 3.132 -8.692 40.876 1.00 57.72 324 ARG A O 1
ATOM 2676 N N . ASN A 1 325 ? 2.681 -6.718 41.827 1.00 54.59 325 ASN A N 1
ATOM 2677 C CA . ASN A 1 325 ? 4.034 -6.504 42.368 1.00 54.59 325 ASN A CA 1
ATOM 2678 C C . ASN A 1 325 ? 4.189 -6.823 43.872 1.00 54.59 325 ASN A C 1
ATOM 2680 O O . ASN A 1 325 ? 5.285 -6.668 44.400 1.00 54.59 325 ASN A O 1
ATOM 2684 N N . ASN A 1 326 ? 3.128 -7.252 44.569 1.00 58.47 326 ASN A N 1
ATOM 2685 C CA . ASN A 1 326 ? 3.111 -7.420 46.032 1.00 58.47 326 ASN A CA 1
ATOM 2686 C C . ASN A 1 326 ? 2.315 -8.648 46.524 1.00 58.47 326 ASN A C 1
ATOM 2688 O O . ASN A 1 326 ? 1.960 -8.705 47.702 1.00 58.47 326 ASN A O 1
ATOM 2692 N N . TRP A 1 327 ? 2.043 -9.634 45.659 1.00 54.47 327 TRP A N 1
ATOM 2693 C CA . TRP A 1 327 ? 1.243 -10.809 46.024 1.00 54.47 327 TRP A CA 1
ATOM 2694 C C . TRP A 1 327 ? 2.002 -11.766 46.960 1.00 54.47 3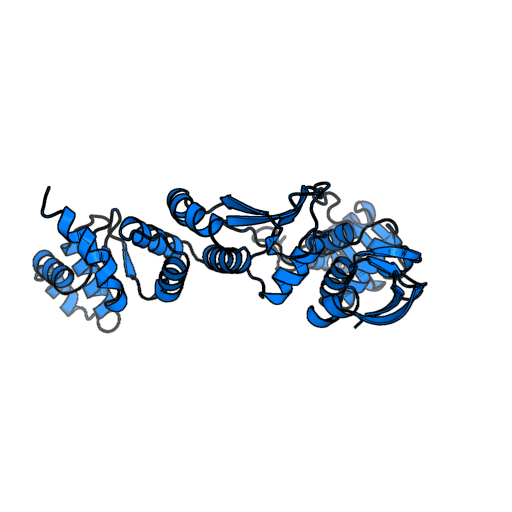27 TRP A C 1
ATOM 2696 O O . TRP A 1 327 ? 2.687 -12.691 46.522 1.00 54.47 327 TRP A O 1
ATOM 2706 N N . VAL A 1 328 ? 1.896 -11.540 48.272 1.00 60.56 328 VAL A N 1
ATOM 2707 C CA . VAL A 1 328 ? 2.442 -12.431 49.313 1.00 60.56 328 VAL A CA 1
ATOM 2708 C C . VAL A 1 328 ? 1.423 -13.528 49.636 1.00 60.56 328 VAL A C 1
ATOM 2710 O O . VAL A 1 328 ? 0.218 -13.315 49.561 1.00 60.56 328 VAL A O 1
ATOM 2713 N N . GLU A 1 329 ? 1.895 -14.707 50.042 1.00 57.69 329 GLU A N 1
ATOM 2714 C CA . GLU A 1 329 ? 1.091 -15.898 50.367 1.00 57.69 329 GLU A CA 1
ATOM 2715 C C . GLU A 1 329 ? -0.109 -15.619 51.303 1.00 57.69 329 GLU A C 1
ATOM 2717 O O . GLU A 1 329 ? -1.176 -16.204 51.130 1.00 57.69 329 GLU A O 1
ATOM 2722 N N . CYS A 1 330 ? 0.014 -14.651 52.222 1.00 52.84 330 CYS A N 1
ATOM 2723 C CA . CYS A 1 330 ? -1.064 -14.215 53.118 1.00 52.84 330 CYS A CA 1
ATOM 2724 C C . CYS A 1 330 ? -2.266 -13.566 52.403 1.00 52.84 330 CYS A C 1
ATOM 2726 O O . CYS A 1 330 ? -3.371 -13.607 52.936 1.00 52.84 330 CYS A O 1
ATOM 2728 N N . GLN A 1 331 ? -2.092 -12.982 51.213 1.00 61.28 331 GLN A N 1
ATOM 2729 C CA . GLN A 1 331 ? -3.194 -12.389 50.442 1.00 61.28 331 GLN A CA 1
ATOM 2730 C C . GLN A 1 331 ? -4.077 -13.446 49.769 1.00 61.28 331 GLN A C 1
ATOM 2732 O O . GLN A 1 331 ? -5.267 -13.202 49.613 1.00 61.28 331 GLN A O 1
ATOM 2737 N N . LYS A 1 332 ? -3.559 -14.656 49.490 1.00 67.44 332 LYS A N 1
ATOM 2738 C CA . LYS A 1 332 ? -4.397 -15.780 49.023 1.00 67.44 332 LYS A CA 1
ATOM 2739 C C . LYS A 1 332 ? -5.445 -16.194 50.054 1.00 67.44 332 LYS A C 1
ATOM 2741 O O . LYS A 1 332 ? -6.512 -16.646 49.679 1.00 67.44 332 LYS A O 1
ATOM 2746 N N . TRP A 1 333 ? -5.131 -16.054 51.342 1.00 69.25 333 TRP A N 1
ATOM 2747 C CA . TRP A 1 333 ? -6.085 -16.351 52.408 1.00 69.25 333 TRP A CA 1
ATOM 2748 C C . TRP A 1 333 ? -7.147 -15.259 52.555 1.00 69.25 333 TRP A C 1
ATOM 2750 O O . TRP A 1 333 ? -8.269 -15.564 52.927 1.00 69.25 333 TRP A O 1
ATOM 2760 N N . ILE A 1 334 ? -6.804 -14.000 52.260 1.00 74.75 334 ILE A N 1
ATOM 2761 C CA . ILE A 1 334 ? -7.742 -12.869 52.318 1.00 74.75 334 ILE A CA 1
ATOM 2762 C C . ILE A 1 334 ? -8.745 -12.919 51.156 1.00 74.75 334 ILE A C 1
ATOM 2764 O O . ILE A 1 334 ? -9.881 -12.503 51.358 1.00 74.75 334 ILE A O 1
ATOM 2768 N N . ASP A 1 335 ? -8.352 -13.461 49.995 1.00 78.19 335 ASP A N 1
ATOM 2769 C CA . ASP A 1 335 ? -9.199 -13.639 48.796 1.00 78.19 335 ASP A CA 1
ATOM 2770 C C . ASP A 1 335 ? -10.563 -14.271 49.153 1.00 78.19 335 ASP A C 1
ATOM 2772 O O . ASP A 1 335 ? -11.605 -13.758 48.757 1.00 78.19 335 ASP A O 1
ATOM 2776 N N . ASP A 1 336 ? -10.573 -15.300 50.013 1.00 79.94 336 ASP A N 1
ATOM 2777 C CA . ASP A 1 336 ? -11.789 -16.014 50.445 1.00 79.94 336 ASP A CA 1
ATOM 2778 C C . ASP A 1 336 ? -12.745 -15.175 51.325 1.00 79.94 336 ASP A C 1
ATOM 2780 O O . ASP A 1 336 ? -13.880 -15.583 51.576 1.00 79.94 336 ASP A O 1
ATOM 2784 N N . PHE A 1 337 ? -12.298 -14.021 51.831 1.00 83.88 337 PHE A N 1
ATOM 2785 C CA . PHE A 1 337 ? -13.081 -13.138 52.708 1.00 83.88 337 PHE A CA 1
ATOM 2786 C C . PHE A 1 337 ? -13.489 -11.823 52.037 1.00 83.88 337 PHE A C 1
ATOM 2788 O O . PHE A 1 337 ? -14.156 -11.004 52.676 1.00 83.88 337 PHE A O 1
ATOM 2795 N N . ILE A 1 338 ? -13.082 -11.586 50.788 1.00 85.62 338 ILE A N 1
ATOM 2796 C CA . ILE A 1 338 ? -13.460 -10.383 50.047 1.00 85.62 338 ILE A CA 1
ATOM 2797 C C . ILE A 1 338 ? -14.860 -10.574 49.457 1.00 85.62 338 ILE A C 1
ATOM 2799 O O . ILE A 1 338 ? -15.123 -11.520 48.718 1.00 85.62 338 ILE A O 1
ATOM 2803 N N . ASP A 1 339 ? -15.757 -9.633 49.750 1.00 91.12 339 ASP A N 1
ATOM 2804 C CA . ASP A 1 339 ? -17.049 -9.516 49.072 1.00 91.12 339 ASP A CA 1
ATOM 2805 C C . ASP A 1 339 ? -16.846 -8.845 47.705 1.00 91.12 339 ASP A C 1
ATOM 2807 O O . ASP A 1 339 ? -16.932 -7.621 47.562 1.00 91.12 339 ASP A O 1
ATOM 2811 N N . TYR A 1 340 ? -16.487 -9.654 46.707 1.00 90.75 340 TYR A N 1
ATOM 2812 C CA . TYR A 1 340 ? -16.194 -9.156 45.365 1.00 90.75 340 TYR A CA 1
ATOM 2813 C C . TYR A 1 340 ? -17.401 -8.507 44.690 1.00 90.75 340 TYR A C 1
ATOM 2815 O O . TYR A 1 340 ? -17.203 -7.571 43.921 1.00 90.75 340 TYR A O 1
ATOM 2823 N N . ASP A 1 341 ? -18.625 -8.944 44.990 1.00 91.31 341 ASP A N 1
ATOM 2824 C CA . ASP A 1 341 ? -19.831 -8.330 44.429 1.00 91.31 341 ASP A CA 1
ATOM 2825 C C . ASP A 1 341 ? -19.986 -6.894 44.938 1.00 91.31 341 ASP A C 1
ATOM 2827 O O . ASP A 1 341 ? -20.117 -5.961 44.145 1.00 91.31 341 ASP A O 1
ATOM 2831 N N . ALA A 1 342 ? -19.902 -6.682 46.257 1.00 90.00 342 ALA A N 1
ATOM 2832 C CA . ALA A 1 342 ? -20.015 -5.342 46.831 1.00 90.00 342 ALA A CA 1
ATOM 2833 C C . ALA A 1 342 ? -18.876 -4.412 46.374 1.00 90.00 342 ALA A C 1
ATOM 2835 O O . ALA A 1 342 ? -19.102 -3.229 46.089 1.00 90.00 342 ALA A O 1
ATOM 2836 N N . VAL A 1 343 ? -17.650 -4.939 46.285 1.00 90.06 343 VAL A N 1
ATOM 2837 C CA . VAL A 1 343 ? -16.489 -4.183 45.797 1.00 90.06 343 VAL A CA 1
ATOM 2838 C C . VAL A 1 343 ? -16.648 -3.834 44.318 1.00 90.06 343 VAL A C 1
ATOM 2840 O O . VAL A 1 343 ? -16.467 -2.673 43.959 1.00 90.06 343 VAL A O 1
ATOM 2843 N N . GLY A 1 344 ? -17.018 -4.801 43.477 1.00 90.38 344 GLY A N 1
ATOM 2844 C CA . GLY A 1 344 ? -17.218 -4.608 42.041 1.00 90.38 344 GLY A CA 1
ATOM 2845 C C . GLY A 1 344 ? -18.303 -3.593 41.744 1.00 90.38 344 GLY A C 1
ATOM 2846 O O . GLY A 1 344 ? -18.063 -2.655 40.988 1.00 90.38 344 GLY A O 1
ATOM 2847 N N . LYS A 1 345 ? -19.441 -3.695 42.437 1.00 91.25 345 LYS A N 1
ATOM 2848 C CA . LYS A 1 345 ? -20.497 -2.688 42.367 1.00 91.25 345 LYS A CA 1
ATOM 2849 C C . LYS A 1 345 ? -19.973 -1.293 42.701 1.00 91.25 345 LYS A C 1
ATOM 2851 O O . LYS A 1 345 ? -20.184 -0.360 41.944 1.00 91.25 345 LYS A O 1
ATOM 2856 N N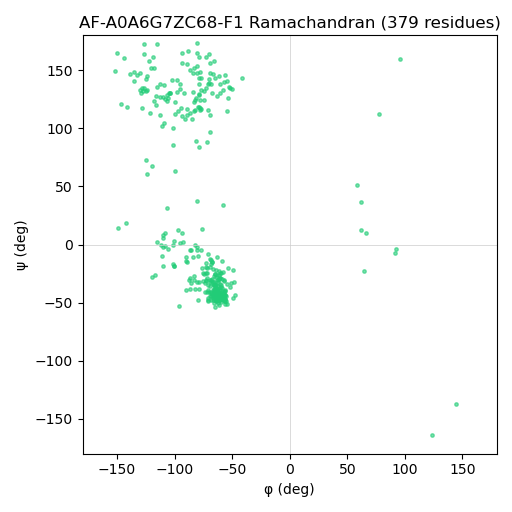 . THR A 1 346 ? -19.227 -1.154 43.798 1.00 89.56 346 THR A N 1
ATOM 2857 C CA . THR A 1 346 ? -18.658 0.142 44.205 1.00 89.56 346 THR A CA 1
ATOM 2858 C C . THR A 1 346 ? -17.643 0.677 43.187 1.00 89.56 346 THR A C 1
ATOM 2860 O O . THR A 1 346 ? -17.545 1.886 42.994 1.00 89.56 346 THR A O 1
ATOM 2863 N N . MET A 1 347 ? -16.861 -0.196 42.542 1.00 89.50 347 MET A N 1
ATOM 2864 C CA . MET A 1 347 ? -15.930 0.202 41.481 1.00 89.50 347 MET A CA 1
ATOM 2865 C C . MET A 1 347 ? -16.671 0.721 40.250 1.00 89.50 347 MET A C 1
ATOM 2867 O O . MET A 1 347 ? -16.259 1.746 39.709 1.00 89.50 347 MET A O 1
ATOM 2871 N N . ILE A 1 348 ? -17.738 0.030 39.845 1.00 88.56 348 ILE A N 1
ATOM 2872 C CA . ILE A 1 348 ? -18.591 0.391 38.708 1.00 88.56 348 ILE A CA 1
ATOM 2873 C C . ILE A 1 348 ? -19.372 1.673 38.998 1.00 88.56 348 ILE A C 1
ATOM 2875 O O . ILE A 1 348 ? -19.382 2.557 38.161 1.00 88.56 348 ILE A O 1
ATOM 2879 N N . ASP A 1 349 ? -19.944 1.832 40.191 1.00 85.19 349 ASP A N 1
ATOM 2880 C CA . ASP A 1 349 ? -20.734 3.019 40.549 1.00 85.19 349 ASP A CA 1
ATOM 2881 C C . ASP A 1 349 ? -19.873 4.300 40.646 1.00 85.19 349 ASP A C 1
ATOM 2883 O O . ASP A 1 349 ? -20.367 5.403 40.418 1.00 85.19 349 ASP A O 1
ATOM 2887 N N . ASN A 1 350 ? -18.590 4.178 41.012 1.00 84.50 350 ASN A N 1
ATOM 2888 C CA . ASN A 1 350 ? -17.691 5.326 41.204 1.00 84.50 350 ASN A CA 1
ATO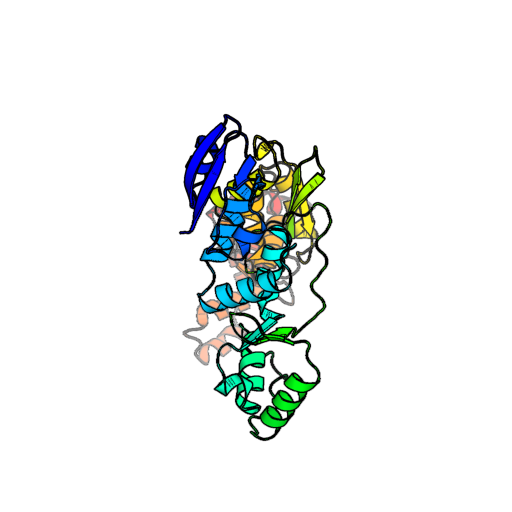M 2889 C C . ASN A 1 350 ? -16.927 5.751 39.942 1.00 84.50 350 ASN A C 1
ATOM 2891 O O . ASN A 1 350 ? -16.319 6.820 39.948 1.00 84.50 350 ASN A O 1
ATOM 2895 N N . ASN A 1 351 ? -16.897 4.921 38.900 1.00 83.19 351 ASN A N 1
ATOM 2896 C CA . ASN A 1 351 ? -16.174 5.193 37.658 1.00 83.19 351 ASN A CA 1
ATOM 2897 C C . ASN A 1 351 ? -17.125 5.043 36.471 1.00 83.19 351 ASN A C 1
ATOM 2899 O O . ASN A 1 351 ? -18.181 4.439 36.585 1.00 83.19 351 ASN A O 1
ATOM 2903 N N . THR A 1 352 ? -16.760 5.548 35.296 1.00 85.56 352 THR A N 1
ATOM 2904 C CA . THR A 1 352 ? -17.557 5.256 34.096 1.00 85.56 352 THR A CA 1
ATOM 2905 C C . THR A 1 352 ? -17.164 3.882 33.564 1.00 85.56 352 THR A C 1
ATOM 2907 O O . THR A 1 352 ? -16.227 3.757 32.780 1.00 85.56 352 THR A O 1
ATOM 2910 N N . ILE A 1 353 ? -17.834 2.838 34.055 1.00 87.56 353 ILE A N 1
ATOM 2911 C CA . ILE A 1 353 ? -17.616 1.454 33.625 1.00 87.56 353 ILE A CA 1
ATOM 2912 C C . ILE A 1 353 ? -18.900 0.925 33.002 1.00 87.56 353 ILE A C 1
ATOM 2914 O O . ILE A 1 353 ? -19.953 0.919 33.637 1.00 87.56 353 ILE A O 1
ATOM 2918 N N . VAL A 1 354 ? -18.797 0.461 31.762 1.00 88.25 354 VAL A N 1
ATOM 2919 C CA . VAL A 1 354 ? -19.919 -0.077 30.994 1.00 88.25 354 VAL A CA 1
ATOM 2920 C C . VAL A 1 354 ? -19.804 -1.592 30.936 1.00 88.25 354 VAL A C 1
ATOM 2922 O O . VAL A 1 354 ? -18.742 -2.125 30.616 1.00 88.25 354 VAL A O 1
ATOM 2925 N N . GLN A 1 355 ? -20.892 -2.294 31.250 1.00 87.94 355 GLN A N 1
ATOM 2926 C CA . GLN A 1 355 ? -20.966 -3.736 31.053 1.00 87.94 355 GLN A CA 1
ATOM 2927 C C . GLN A 1 355 ? -21.249 -4.037 29.577 1.00 87.94 355 GLN A C 1
ATOM 2929 O O . GLN A 1 355 ? -22.185 -3.497 28.993 1.00 87.94 355 GLN A O 1
ATOM 2934 N N . THR A 1 356 ? -20.425 -4.899 28.998 1.00 87.50 356 THR A N 1
ATOM 2935 C CA . THR A 1 356 ? -20.411 -5.315 27.587 1.00 87.50 356 THR A CA 1
ATOM 2936 C C . THR A 1 356 ? -20.753 -6.797 27.498 1.00 87.50 356 THR A C 1
ATOM 2938 O O . THR A 1 356 ? -20.814 -7.463 28.529 1.00 87.50 356 THR A O 1
ATOM 2941 N N . GLU A 1 357 ? -20.948 -7.361 26.305 1.00 82.25 357 GLU A N 1
ATOM 2942 C CA . GLU A 1 357 ? -21.234 -8.800 26.169 1.00 82.25 357 GLU A CA 1
ATOM 2943 C C . GLU A 1 357 ? -20.114 -9.682 26.756 1.00 82.25 357 GLU A C 1
ATOM 2945 O O . GLU A 1 357 ? -20.396 -10.677 27.427 1.00 82.25 357 GLU A O 1
ATOM 2950 N N . ASN A 1 358 ? -18.853 -9.268 26.586 1.00 82.12 358 ASN A N 1
ATOM 2951 C CA . ASN A 1 358 ? -17.666 -10.066 26.917 1.00 82.12 358 ASN A CA 1
ATOM 2952 C C . ASN A 1 358 ? -16.893 -9.561 28.153 1.00 82.12 358 ASN A C 1
ATOM 2954 O O . ASN A 1 358 ? -15.783 -10.023 28.423 1.00 82.12 358 ASN A O 1
ATOM 2958 N N . GLY A 1 359 ? -17.458 -8.617 28.910 1.00 90.31 359 GLY A N 1
ATOM 2959 C CA . GLY A 1 359 ? -16.861 -8.082 30.135 1.00 90.31 359 GLY A CA 1
ATOM 2960 C C . GLY A 1 359 ? -17.129 -6.603 30.344 1.00 90.31 359 GLY A C 1
ATOM 2961 O O . GLY A 1 359 ? -18.254 -6.155 30.147 1.00 90.31 359 GLY A O 1
ATOM 2962 N N . PHE A 1 360 ? -16.126 -5.832 30.756 1.00 91.31 360 PHE A N 1
ATOM 2963 C CA . PHE A 1 360 ? -16.323 -4.452 31.208 1.00 91.31 360 PHE A CA 1
ATOM 2964 C C . PHE A 1 360 ? -15.403 -3.476 30.483 1.00 91.31 360 PHE A C 1
ATOM 2966 O O . PHE A 1 360 ? -14.197 -3.698 30.394 1.00 91.31 360 PHE A O 1
ATOM 2973 N N . LEU A 1 361 ? -15.971 -2.372 30.003 1.00 91.88 361 LEU A N 1
ATOM 2974 C CA . LEU A 1 361 ? -15.242 -1.266 29.399 1.00 91.88 361 LEU A CA 1
ATOM 2975 C C . LEU A 1 361 ? -15.066 -0.148 30.430 1.00 91.88 361 LEU A C 1
ATOM 2977 O O . LEU A 1 361 ? -16.034 0.503 30.820 1.00 91.88 361 LEU A O 1
ATOM 2981 N N . GLU A 1 362 ? -13.829 0.092 30.855 1.00 91.12 362 GLU A N 1
ATOM 2982 C CA . GLU A 1 362 ? -13.459 1.288 31.615 1.00 91.12 362 GLU A CA 1
ATOM 2983 C C . GLU A 1 362 ? -13.289 2.463 30.650 1.00 91.12 362 GLU A C 1
ATOM 2985 O O . GLU A 1 362 ? -12.424 2.442 29.768 1.00 91.12 362 GLU A O 1
ATOM 2990 N N . VAL A 1 363 ? -14.114 3.491 30.840 1.00 89.69 363 VAL A N 1
ATOM 2991 C CA . VAL A 1 363 ? -14.129 4.709 30.032 1.00 89.69 363 VAL A CA 1
ATOM 2992 C C . VAL A 1 363 ? -13.336 5.806 30.752 1.00 89.69 363 VAL A C 1
ATOM 2994 O O . VAL A 1 363 ? -13.578 6.052 31.940 1.00 89.69 363 VAL A O 1
ATOM 2997 N N . PRO A 1 364 ? -12.412 6.504 30.068 1.00 87.19 364 PRO A N 1
ATOM 2998 C CA . PRO A 1 364 ? -11.724 7.653 30.650 1.00 87.19 364 PRO A CA 1
ATOM 2999 C C . PRO A 1 364 ? -12.709 8.772 31.007 1.00 87.19 364 PRO A C 1
ATOM 3001 O O . PRO A 1 364 ? -13.664 9.023 30.276 1.00 87.19 364 PRO A O 1
ATOM 3004 N N . GLU A 1 365 ? -12.450 9.493 32.101 1.00 83.81 365 GLU A N 1
ATOM 3005 C CA . GLU A 1 365 ? -13.329 10.568 32.599 1.00 83.81 365 GLU A CA 1
ATOM 3006 C C . GLU A 1 365 ? -13.628 11.634 31.528 1.00 83.81 365 GLU A C 1
ATOM 3008 O O . GLU A 1 365 ? -14.741 12.138 31.430 1.00 83.81 365 GLU A O 1
ATOM 3013 N N . GLU A 1 366 ? -12.664 11.920 30.654 1.00 82.62 366 GLU A N 1
ATOM 3014 C CA . GLU A 1 366 ? -12.802 12.878 29.550 1.00 82.62 366 GLU A CA 1
ATOM 3015 C C . GLU A 1 366 ? -13.905 12.489 28.549 1.00 82.62 366 GLU A C 1
ATOM 3017 O O . GLU A 1 366 ? -14.515 13.359 27.925 1.00 82.62 366 GLU A O 1
ATOM 3022 N N . TYR A 1 367 ? -14.214 11.194 28.443 1.00 83.44 367 TYR A N 1
ATOM 3023 C CA . TYR A 1 367 ? -15.204 10.638 27.522 1.00 83.44 367 TYR A CA 1
ATOM 3024 C C . TYR A 1 367 ? -16.480 10.159 28.217 1.00 83.44 367 TYR A C 1
ATOM 3026 O O . TYR A 1 367 ? -17.410 9.736 27.531 1.00 83.44 367 TYR A O 1
ATOM 3034 N N . SER A 1 368 ? -16.573 10.255 29.548 1.00 82.19 368 SER A N 1
ATOM 3035 C CA . SER A 1 368 ? -17.702 9.703 30.310 1.00 82.19 368 SER A CA 1
ATOM 3036 C C . SER A 1 368 ? -19.060 10.234 29.849 1.00 82.19 368 SER A C 1
ATOM 3038 O O . SER A 1 368 ? -20.018 9.476 29.703 1.00 82.19 368 SER A O 1
ATOM 3040 N N . HIS A 1 369 ? -19.115 11.525 29.520 1.00 80.88 369 HIS A N 1
ATOM 3041 C CA . HIS A 1 369 ? -20.312 12.227 29.066 1.00 80.88 369 HIS A CA 1
ATOM 3042 C C . HIS A 1 369 ? -20.953 11.628 27.801 1.00 80.88 369 HIS A C 1
ATOM 3044 O O . HIS A 1 369 ? -22.155 11.797 27.586 1.00 80.88 369 HIS A O 1
ATOM 3050 N N . PHE A 1 370 ? -20.189 10.906 26.973 1.00 76.62 370 PHE A N 1
ATOM 3051 C CA . PHE A 1 370 ? -20.731 10.197 25.812 1.00 76.62 370 PHE A CA 1
ATOM 3052 C C . PHE A 1 370 ? -21.509 8.929 26.200 1.00 76.62 370 PHE A C 1
ATOM 3054 O O . PHE A 1 370 ? -22.422 8.533 25.478 1.00 76.62 370 PHE A O 1
ATOM 3061 N N . PHE A 1 371 ? -21.205 8.330 27.355 1.00 77.94 371 PHE A N 1
ATOM 3062 C CA . PHE A 1 371 ? -21.784 7.066 27.824 1.00 77.94 371 PHE A CA 1
ATOM 3063 C C . PHE A 1 371 ? -22.909 7.245 28.860 1.00 77.94 371 PHE A C 1
ATOM 3065 O O . PHE A 1 371 ? -23.739 6.350 29.033 1.00 77.94 371 PHE A O 1
ATOM 3072 N N . GLU A 1 372 ? -23.006 8.407 29.515 1.00 66.50 372 GLU A N 1
ATOM 3073 C CA . GLU A 1 372 ? -24.029 8.703 30.539 1.00 66.50 372 GLU A CA 1
ATOM 3074 C C . GLU A 1 372 ? -25.482 8.591 30.016 1.00 66.50 372 GLU A C 1
ATOM 3076 O O . GLU A 1 372 ? -26.399 8.209 30.752 1.00 66.50 372 GLU A O 1
ATOM 3081 N N . ASN A 1 373 ? -25.707 8.854 28.723 1.00 53.19 373 ASN A N 1
ATOM 3082 C CA . ASN A 1 373 ? -27.027 8.728 28.084 1.00 53.19 373 ASN A CA 1
ATOM 3083 C C . ASN A 1 373 ? -27.436 7.271 27.787 1.00 53.19 373 ASN A C 1
ATOM 3085 O O . ASN A 1 373 ? -28.624 6.992 27.596 1.00 53.19 373 ASN A O 1
ATOM 3089 N N . SER A 1 374 ? -26.472 6.349 27.738 1.00 51.03 374 SER A N 1
ATOM 3090 C CA . SER A 1 374 ? -26.695 4.925 27.455 1.00 51.03 374 SER A CA 1
ATOM 3091 C C . SER A 1 374 ? -27.036 4.162 28.741 1.00 51.03 374 SER A C 1
ATOM 3093 O O . SER A 1 374 ? -27.982 3.375 28.754 1.00 51.03 374 SER A O 1
ATOM 3095 N N . LEU A 1 375 ? -26.384 4.509 29.858 1.00 50.56 375 LEU A N 1
ATOM 3096 C CA . LEU A 1 375 ? -26.647 3.952 31.196 1.00 50.56 375 LEU A CA 1
ATOM 3097 C C . LEU A 1 375 ? -28.060 4.275 31.725 1.00 50.56 375 LEU A C 1
ATOM 3099 O O . LEU A 1 375 ? -28.654 3.495 32.463 1.00 50.56 375 LEU A O 1
ATOM 3103 N N . THR A 1 376 ? -28.663 5.390 31.300 1.00 42.88 376 THR A N 1
ATOM 3104 C CA . THR A 1 376 ? -30.029 5.778 31.711 1.00 42.88 376 THR A CA 1
ATOM 3105 C C . THR A 1 376 ? -31.151 5.050 30.957 1.00 42.88 376 THR A C 1
ATOM 3107 O O . THR A 1 376 ? -32.320 5.169 31.346 1.00 42.88 376 THR A O 1
ATOM 3110 N N . LYS A 1 377 ? -30.850 4.308 29.880 1.00 35.66 377 LYS A N 1
ATOM 3111 C CA . LYS A 1 377 ? -31.853 3.502 29.157 1.00 35.66 377 LYS A CA 1
ATOM 3112 C C . LYS A 1 377 ? -32.134 2.161 29.836 1.00 35.66 377 LYS A C 1
ATOM 3114 O O . LYS A 1 377 ? -33.280 1.721 29.783 1.00 35.66 377 LYS A O 1
ATOM 3119 N N . GLU A 1 378 ? -31.152 1.557 30.502 1.00 39.38 378 GLU A N 1
ATOM 3120 C CA . GLU A 1 378 ? -31.341 0.291 31.229 1.00 39.38 378 GLU A CA 1
ATOM 3121 C C . GLU A 1 378 ? -32.148 0.457 32.523 1.00 39.38 378 GLU A C 1
ATOM 3123 O O . GLU A 1 378 ? -32.860 -0.457 32.916 1.00 39.38 378 GLU A O 1
ATOM 3128 N N . GLU A 1 379 ? -32.167 1.645 33.137 1.00 34.22 379 GLU A N 1
ATOM 3129 C CA . GLU A 1 379 ? -33.027 1.915 34.304 1.00 34.22 379 GLU A CA 1
ATOM 3130 C C . GLU A 1 379 ? -34.515 2.148 33.952 1.00 34.22 379 GLU A C 1
ATOM 3132 O O . GLU A 1 379 ? -35.345 2.332 34.847 1.00 34.22 379 GLU A O 1
ATOM 3137 N N . LYS A 1 380 ? -34.878 2.190 32.660 1.00 29.84 380 LYS A N 1
ATOM 3138 C CA . LYS A 1 380 ? -36.247 2.494 32.189 1.00 29.84 380 LYS A CA 1
ATOM 3139 C C . LYS A 1 380 ? -36.955 1.347 31.456 1.00 29.84 380 LYS A C 1
ATOM 3141 O O . LYS A 1 380 ? -38.091 1.552 31.015 1.00 29.84 380 LYS A O 1
ATOM 3146 N N . LEU A 1 381 ? -36.326 0.180 31.341 1.00 29.92 381 LEU A N 1
ATOM 3147 C CA . LEU A 1 381 ? -36.934 -1.084 30.898 1.00 29.92 381 LEU A CA 1
ATOM 3148 C C . LEU A 1 381 ? -37.124 -2.008 32.104 1.00 29.92 381 LEU A C 1
ATOM 3150 O O . LEU A 1 381 ? -38.143 -2.737 32.104 1.00 29.92 381 LEU A O 1
#

Solvent-accessible surface area (backbone atoms only — not comparable to full-atom values): 21809 Å² total; per-residue (Å²): 123,48,77,47,46,30,35,42,90,88,69,50,77,51,72,47,60,35,54,66,55,67,68,54,44,54,70,76,37,75,82,37,53,34,31,31,42,90,47,86,86,47,64,76,55,30,62,44,46,70,36,79,40,51,48,50,53,50,33,43,49,44,45,43,54,67,72,45,53,76,67,56,44,42,44,53,40,38,53,30,74,78,44,57,81,63,48,74,57,54,48,50,49,49,55,49,48,42,43,30,40,26,72,41,66,45,70,65,40,61,69,39,27,42,48,32,29,50,54,41,49,50,40,52,33,78,89,54,78,61,91,87,69,73,67,70,96,55,74,70,56,36,37,55,48,16,52,46,44,73,75,69,44,57,65,46,84,46,101,58,29,39,41,32,50,73,50,90,77,70,79,83,79,58,97,46,57,48,70,56,73,54,65,73,83,75,86,51,28,55,44,40,34,43,28,26,80,88,79,61,27,30,33,57,58,75,78,67,71,56,74,66,59,46,50,47,56,53,46,51,54,79,44,100,48,73,84,68,44,44,78,46,78,44,81,68,68,53,60,68,67,50,46,63,62,49,47,63,42,40,69,78,43,58,68,66,64,34,48,54,52,49,26,54,58,53,68,52,51,72,72,52,50,53,44,52,40,58,52,53,76,56,36,93,75,83,46,60,69,57,52,50,52,51,61,73,45,48,84,65,44,43,72,46,77,42,94,83,60,42,49,30,56,52,33,52,52,53,54,51,60,77,34,71,90,68,79,49,78,73,54,67,65,48,57,83,73,58,61,33,50,67,52,15,47,52,54,39,75,75,42,53,50,45,84,52,97,55,16,37,37,41,45,45,78,94,56,33,79,60,44,58,73,52,64,59,52,69,79,74,114

Secondary structure (DSSP, 8-state):
-EEEEEE-TTS-EEEEEESPPHHHHHHH-TT-EEEEP---S-HHHHTTTT-EEEHHHHHHHHHHHHTS-HHHHHHHHHHHHH-TT--HHHHHHHHHTGGGEEEE--HHHHHSHHHHHHHHHHHH-TT-PPTT----S-HHHHHHHHHHHHHHS-EEEETTEEEEES---PPPPPTTB---S-S-----SEEEEEE-TTT--EEEE-S---HHHHHHHHHTTS-SSGGGSEEEEEESSS-HHHHHHHHHHHHTS-HHHHHHHHHHHHT--HHHHHHHHHHHHHS---SHHHHHHHHHTTTT-EEEE-SS--HHHHHHHHHHHHTTTT--HHHHHHHTT--HHHHHHHHHHHTTEEEETTEEEEPPGGGHHHHHHHHHHHTT-